Protein 1ST8 (pdb70)

Nearest PDB structures (foldseek):
  1st8-assembly1_A  TM=1.002E+00  e=0.000E+00  Cichorium intybus
  2aez-assembly1_A  TM=1.001E+00  e=9.655E-102  Cichorium intybus
  2xqr-assembly6_K  TM=9.782E-01  e=5.382E-74  Arabidopsis thaliana
  2qqv-assembly1_A  TM=9.757E-01  e=1.327E-71  Arabidopsis thaliana
  2oxb-assembly1_A  TM=9.749E-01  e=2.340E-69  Arabidopsis thaliana

Structure (mmCIF, N/CA/C/O backbone):
data_1ST8
#
_entry.id   1ST8
#
_cell.length_a   139.830
_cell.length_b   139.830
_cell.length_c   181.940
_cell.angle_alpha   90.00
_cell.angle_beta   90.00
_cell.angle_gamma   90.00
#
_symmetry.space_group_name_H-M   'P 41 21 2'
#
loop_
_entity.id
_entity.type
_entity.pdbx_description
1 polymer 'fructan 1-exohydrolase IIa'
2 branched alpha-D-mannopyranose-(1-4)-2-acetamido-2-deoxy-beta-D-glucopyranose-(1-4)-2-acetamido-2-deoxy-beta-D-glucopyranose
3 branched 2-acetamido-2-deoxy-beta-D-glucopyranose-(1-4)-2-acetamido-2-deoxy-beta-D-glucopyranose
4 non-polymer GLYCEROL
5 water water
#
loop_
_atom_site.group_PDB
_atom_site.id
_atom_site.type_symbol
_atom_site.label_atom_id
_atom_site.label_alt_id
_atom_site.label_comp_id
_atom_site.label_asym_id
_atom_site.label_entity_id
_atom_site.label_seq_id
_atom_site.pdbx_PDB_ins_code
_atom_site.Cartn_x
_atom_site.Cartn_y
_atom_site.Cartn_z
_atom_site.occupancy
_atom_site.B_iso_or_equiv
_atom_site.auth_seq_id
_atom_site.auth_comp_id
_atom_site.auth_asym_id
_atom_site.auth_atom_id
_atom_site.pdbx_PDB_model_num
ATOM 1 N N . GLN A 1 2 ? 42.668 66.029 -12.897 1.00 60.55 2 GLN A N 1
ATOM 2 C CA . GLN A 1 2 ? 41.298 66.568 -12.662 1.00 60.40 2 GLN A CA 1
ATOM 3 C C . GLN A 1 2 ? 40.208 65.689 -13.264 1.00 58.41 2 GLN A C 1
ATOM 4 O O . GLN A 1 2 ? 40.092 65.560 -14.483 1.00 58.55 2 GLN A O 1
ATOM 10 N N . ILE A 1 3 ? 39.407 65.090 -12.388 1.00 55.52 3 ILE A N 1
ATOM 11 C CA . ILE A 1 3 ? 38.315 64.215 -12.790 1.00 52.06 3 ILE A CA 1
ATOM 12 C C . ILE A 1 3 ? 37.062 65.045 -13.057 1.00 50.13 3 ILE A C 1
ATOM 13 O O . ILE A 1 3 ? 36.710 65.918 -12.266 1.00 50.35 3 ILE A O 1
ATOM 18 N N . GLU A 1 4 ? 36.400 64.779 -14.178 1.00 48.60 4 GLU A N 1
ATOM 19 C CA . GLU A 1 4 ? 35.188 65.514 -14.540 1.00 48.65 4 GLU A CA 1
ATOM 20 C C . GLU A 1 4 ? 33.954 64.999 -13.804 1.00 44.72 4 GLU A C 1
ATOM 21 O O . GLU A 1 4 ? 33.755 63.787 -13.693 1.00 43.84 4 GLU A O 1
ATOM 27 N N . GLN A 1 5 ? 33.133 65.926 -13.310 1.00 39.35 5 GLN A N 1
ATOM 28 C CA . GLN A 1 5 ? 31.899 65.585 -12.603 1.00 35.19 5 GLN A CA 1
ATOM 29 C C . GLN A 1 5 ? 32.084 64.432 -11.625 1.00 33.81 5 GLN A C 1
ATOM 30 O O . GLN A 1 5 ? 31.403 63.409 -11.720 1.00 33.89 5 GLN A O 1
ATOM 36 N N . PRO A 1 6 ? 32.999 64.590 -10.661 1.00 31.51 6 PRO A N 1
ATOM 37 C CA . PRO A 1 6 ? 33.253 63.536 -9.679 1.00 30.34 6 PRO A CA 1
ATOM 38 C C . PRO A 1 6 ? 32.064 63.200 -8.779 1.00 30.43 6 PRO A C 1
ATOM 39 O O . PRO A 1 6 ? 32.053 62.149 -8.138 1.00 31.06 6 PRO A O 1
ATOM 43 N N . TYR A 1 7 ? 31.064 64.076 -8.731 1.00 29.64 7 TYR A N 1
ATOM 44 C CA . TYR A 1 7 ? 29.904 63.828 -7.880 1.00 29.08 7 TYR A CA 1
ATOM 45 C C . TYR A 1 7 ? 28.738 63.139 -8.580 1.00 29.55 7 TYR A C 1
ATOM 46 O O . TYR A 1 7 ? 27.784 62.717 -7.922 1.00 30.16 7 TYR A O 1
ATOM 55 N N . ARG A 1 8 ? 28.798 63.019 -9.902 1.00 27.98 8 ARG A N 1
ATOM 56 C CA . ARG A 1 8 ? 27.723 62.332 -10.602 1.00 28.60 8 ARG A CA 1
ATOM 57 C C . ARG A 1 8 ? 27.837 60.862 -10.225 1.00 28.36 8 ARG A C 1
ATOM 58 O O . ARG A 1 8 ? 28.942 60.350 -10.021 1.00 29.30 8 ARG A O 1
ATOM 66 N N . THR A 1 9 ? 26.695 60.192 -10.110 1.00 27.35 9 THR A N 1
ATOM 67 C CA . THR A 1 9 ? 26.674 58.788 -9.727 1.00 25.56 9 THR A CA 1
ATOM 68 C C . THR A 1 9 ? 26.849 57.875 -10.933 1.00 25.92 9 THR A C 1
ATOM 69 O O . THR A 1 9 ? 26.623 58.283 -12.075 1.00 26.18 9 THR A O 1
ATOM 73 N N . GLY A 1 10 ? 27.237 56.631 -10.669 1.00 25.04 10 GLY A N 1
ATOM 74 C CA . GLY A 1 10 ? 27.435 55.678 -11.742 1.00 23.19 10 GLY A CA 1
ATOM 75 C C . GLY A 1 10 ? 26.250 54.760 -11.965 1.00 23.79 10 GLY A C 1
ATOM 76 O O . GLY A 1 10 ? 26.065 54.258 -13.073 1.00 24.62 10 GLY A O 1
ATOM 77 N N . TYR A 1 11 ? 25.448 54.519 -10.929 1.00 23.56 11 TYR A N 1
ATOM 78 C CA . TYR A 1 11 ? 24.291 53.643 -11.087 1.00 22.73 11 TYR A CA 1
ATOM 79 C C . TYR A 1 11 ? 22.994 54.109 -10.414 1.00 22.23 11 TYR A C 1
ATOM 80 O O . TYR A 1 11 ? 22.063 53.321 -10.232 1.00 23.39 11 TYR A O 1
ATOM 89 N N . HIS A 1 12 ? 22.932 55.381 -10.040 1.00 20.88 12 HIS A N 1
ATOM 90 C CA . HIS A 1 12 ? 21.710 55.926 -9.454 1.00 21.64 12 HIS A CA 1
ATOM 91 C C . HIS A 1 12 ? 21.013 56.722 -10.544 1.00 22.42 12 HIS A C 1
ATOM 92 O O . HIS A 1 12 ? 21.672 57.283 -11.419 1.00 22.02 12 HIS A O 1
ATOM 99 N N . PHE A 1 13 ? 19.688 56.777 -10.508 1.00 22.60 13 PHE A N 1
ATOM 100 C CA . PHE A 1 13 ? 18.993 57.528 -11.535 1.00 22.19 13 PHE A CA 1
ATOM 101 C C . PHE A 1 13 ? 19.116 59.021 -11.332 1.00 23.39 13 PHE A C 1
ATOM 102 O O . PHE A 1 13 ? 18.991 59.522 -10.217 1.00 24.52 13 PHE A O 1
ATOM 110 N N . GLN A 1 14 ? 19.348 59.726 -12.430 1.00 23.95 14 GLN A N 1
ATOM 111 C CA . GLN A 1 14 ? 19.432 61.177 -12.420 1.00 24.10 14 GLN A CA 1
ATOM 112 C C . GLN A 1 14 ? 19.413 61.607 -13.883 1.00 24.73 14 GLN A C 1
ATOM 113 O O . GLN A 1 14 ? 19.901 60.886 -14.757 1.00 25.49 14 GLN A O 1
ATOM 119 N N . PRO A 1 15 ? 18.821 62.772 -14.178 1.00 24.84 15 PRO A N 1
ATOM 120 C CA . PRO A 1 15 ? 18.768 63.242 -15.568 1.00 25.49 15 PRO A CA 1
ATOM 121 C C . PRO A 1 15 ? 20.142 63.668 -16.074 1.00 26.90 15 PRO A C 1
ATOM 122 O O . PRO A 1 15 ? 21.080 63.822 -15.290 1.00 26.54 15 PRO A O 1
ATOM 126 N N . PRO A 1 16 ? 20.280 63.858 -17.396 1.00 27.93 16 PRO A N 1
ATOM 127 C CA . PRO A 1 16 ? 21.566 64.274 -17.958 1.00 27.42 16 PRO A CA 1
ATOM 128 C C . PRO A 1 16 ? 22.090 65.509 -17.232 1.00 27.64 16 PRO A C 1
ATOM 129 O O . PRO A 1 16 ? 23.290 65.640 -16.991 1.00 29.53 16 PRO A O 1
ATOM 133 N N . SER A 1 17 ? 21.184 66.411 -16.875 1.00 27.15 17 SER A N 1
ATOM 134 C CA . SER A 1 17 ? 21.572 67.610 -16.147 1.00 28.38 17 SER A CA 1
ATOM 135 C C . SER A 1 17 ? 20.358 68.314 -15.570 1.00 27.70 17 SER A C 1
ATOM 136 O O . SER A 1 17 ? 19.230 67.835 -15.687 1.00 27.13 17 SER A O 1
ATOM 139 N N . ASN A 1 18 ? 20.611 69.458 -14.947 1.00 27.06 18 ASN A N 1
ATOM 140 C CA . ASN A 1 18 ? 19.579 70.281 -14.336 1.00 27.36 18 ASN A CA 1
ATOM 141 C C . ASN A 1 18 ? 19.008 69.730 -13.047 1.00 27.22 18 ASN A C 1
ATOM 142 O O . ASN A 1 18 ? 19.517 68.760 -12.486 1.00 27.36 18 ASN A O 1
ATOM 147 N N . TRP A 1 19 ? 17.934 70.364 -12.593 1.00 25.23 19 TRP A N 1
ATOM 148 C CA . TRP A 1 19 ? 17.288 70.005 -11.345 1.00 25.64 19 TRP A CA 1
ATOM 149 C C . TRP A 1 19 ? 16.197 68.948 -11.418 1.00 26.34 19 TRP A C 1
ATOM 150 O O . TRP A 1 19 ? 15.369 68.941 -12.329 1.00 27.27 19 TRP A O 1
ATOM 161 N N . MET A 1 20 ? 16.202 68.066 -10.425 1.00 25.05 20 MET A N 1
ATOM 162 C CA . MET A 1 20 ? 15.206 67.014 -10.313 1.00 24.75 20 MET A CA 1
ATOM 163 C C . MET A 1 20 ? 14.826 66.822 -8.857 1.00 23.92 20 MET A C 1
ATOM 164 O O . MET A 1 20 ? 15.699 66.791 -7.995 1.00 25.43 20 MET A O 1
ATOM 169 N N . ASN A 1 21 ? 13.533 66.742 -8.562 1.00 24.15 21 ASN A N 1
ATOM 170 C CA . ASN A 1 21 ? 13.150 66.431 -7.195 1.00 24.49 21 ASN A CA 1
ATOM 171 C C . ASN A 1 21 ? 12.208 65.218 -7.170 1.00 25.60 21 ASN A C 1
ATOM 172 O O . ASN A 1 21 ? 12.584 64.155 -7.673 1.00 26.29 21 ASN A O 1
ATOM 177 N N . ASP A 1 22 ? 11.008 65.354 -6.619 1.00 25.15 22 ASP A N 1
ATOM 178 C CA . ASP A 1 22 ? 10.058 64.236 -6.494 1.00 24.52 22 ASP A CA 1
ATOM 179 C C . ASP A 1 22 ? 9.914 63.182 -7.590 1.00 24.96 22 ASP A C 1
ATOM 180 O O . ASP A 1 22 ? 9.817 63.504 -8.775 1.00 26.02 22 ASP A O 1
ATOM 185 N N . PRO A 1 23 ? 9.888 61.896 -7.203 1.00 24.60 23 PRO A N 1
ATOM 186 C CA . PRO A 1 23 ? 9.711 60.847 -8.211 1.00 23.21 23 PRO A CA 1
ATOM 187 C C . PRO A 1 23 ? 8.202 60.916 -8.519 1.00 23.38 23 PRO A C 1
ATOM 188 O O . PRO A 1 23 ? 7.404 61.159 -7.609 1.00 21.61 23 PRO A O 1
ATOM 192 N N . ASN A 1 24 ? 7.806 60.726 -9.774 1.00 22.69 24 ASN A N 1
ATOM 193 C CA . ASN A 1 24 ? 6.386 60.799 -10.126 1.00 23.29 24 ASN A CA 1
ATOM 194 C C . ASN A 1 24 ? 5.895 59.603 -10.933 1.00 25.24 24 ASN A C 1
ATOM 195 O O . ASN A 1 24 ? 6.636 59.024 -11.734 1.00 24.63 24 ASN A O 1
ATOM 200 N N . GLY A 1 25 ? 4.626 59.262 -10.720 1.00 24.92 25 GLY A N 1
ATOM 201 C CA . GLY A 1 25 ? 3.979 58.174 -11.431 1.00 25.19 25 GLY A CA 1
ATOM 202 C C . GLY A 1 25 ? 4.748 56.901 -11.745 1.00 25.94 25 GLY A C 1
ATOM 203 O O . GLY A 1 25 ? 4.622 56.385 -12.851 1.00 26.57 25 GLY A O 1
ATOM 204 N N . PRO A 1 26 ? 5.543 56.361 -10.810 1.00 24.85 26 PRO A N 1
ATOM 205 C CA . PRO A 1 26 ? 6.278 55.126 -11.112 1.00 24.35 26 PRO A CA 1
ATOM 206 C C . PRO A 1 26 ? 5.266 54.017 -11.419 1.00 24.68 26 PRO A C 1
ATOM 207 O O . PRO A 1 26 ? 4.191 53.976 -10.816 1.00 24.46 26 PRO A O 1
ATOM 211 N N . MET A 1 27 ? 5.607 53.117 -12.337 1.00 24.29 27 MET A N 1
ATOM 212 C CA . MET A 1 27 ? 4.717 52.008 -12.669 1.00 24.67 27 MET A CA 1
ATOM 213 C C . MET A 1 27 ? 5.394 51.032 -13.617 1.00 25.37 27 MET A C 1
ATOM 214 O O . MET A 1 27 ? 6.452 51.317 -14.179 1.00 24.97 27 MET A O 1
ATOM 219 N N . LEU A 1 28 ? 4.769 49.872 -13.772 1.00 26.74 28 LEU A N 1
ATOM 220 C CA . LEU A 1 28 ? 5.233 48.840 -14.687 1.00 27.30 28 LEU A CA 1
ATOM 221 C C . LEU A 1 28 ? 4.070 48.694 -15.656 1.00 28.26 28 LEU A C 1
ATOM 222 O O . LEU A 1 28 ? 2.935 48.463 -15.231 1.00 29.34 28 LEU A O 1
ATOM 227 N N . TYR A 1 29 ? 4.335 48.849 -16.946 1.00 27.75 29 TYR A N 1
ATOM 228 C CA . TYR A 1 29 ? 3.274 48.723 -17.935 1.00 27.55 29 TYR A CA 1
ATOM 229 C C . TYR A 1 29 ? 3.765 47.987 -19.166 1.00 28.39 29 TYR A C 1
ATOM 230 O O . TYR A 1 29 ? 4.761 48.379 -19.776 1.00 28.34 29 TYR A O 1
ATOM 239 N N . GLN A 1 30 ? 3.068 46.912 -19.523 1.00 29.62 30 GLN A N 1
ATOM 240 C CA . GLN A 1 30 ? 3.434 46.134 -20.697 1.00 29.40 30 GLN A CA 1
ATOM 241 C C . GLN A 1 30 ? 4.919 45.786 -20.704 1.00 28.49 30 GLN A C 1
ATOM 242 O O . GLN A 1 30 ? 5.601 45.969 -21.715 1.00 27.36 30 GLN A O 1
ATOM 248 N N . GLY A 1 31 ? 5.420 45.311 -19.567 1.00 28.07 31 GLY A N 1
ATOM 249 C CA . GLY A 1 31 ? 6.815 44.917 -19.472 1.00 25.39 31 GLY A CA 1
ATOM 250 C C . GLY A 1 31 ? 7.847 46.025 -19.399 1.00 26.07 31 GLY A C 1
ATOM 251 O O . GLY A 1 31 ? 9.044 45.748 -19.383 1.00 27.51 31 GLY A O 1
ATOM 252 N N . VAL A 1 32 ? 7.405 47.277 -19.357 1.00 24.80 32 VAL A N 1
ATOM 253 C CA . VAL A 1 32 ? 8.344 48.392 -19.278 1.00 23.50 32 VAL A CA 1
ATOM 254 C C . VAL A 1 32 ? 8.161 49.166 -17.974 1.00 24.17 32 VAL A C 1
ATOM 255 O O . VAL A 1 32 ? 7.037 49.498 -17.594 1.00 24.30 32 VAL A O 1
ATOM 259 N N . TYR A 1 33 ? 9.262 49.437 -17.281 1.00 22.63 33 TYR A N 1
ATOM 260 C CA . TYR A 1 33 ? 9.195 50.206 -16.042 1.00 22.70 33 TYR A CA 1
ATOM 261 C C . TYR A 1 33 ? 9.243 51.677 -16.425 1.00 22.72 33 TYR A C 1
ATOM 262 O O . TYR A 1 33 ? 10.143 52.107 -17.153 1.00 23.51 33 TYR A O 1
ATOM 271 N N . HIS A 1 34 ? 8.271 52.445 -15.949 1.00 20.83 34 HIS A N 1
ATOM 272 C CA . HIS A 1 34 ? 8.228 53.868 -16.243 1.00 21.00 34 HIS A CA 1
ATOM 273 C C . HIS A 1 34 ? 8.606 54.677 -15.020 1.00 21.40 34 HIS A C 1
ATOM 274 O O . HIS A 1 34 ? 8.184 54.367 -13.906 1.00 20.46 34 HIS A O 1
ATOM 281 N N . PHE A 1 35 ? 9.417 55.707 -15.230 1.00 21.70 35 PHE A N 1
ATOM 282 C CA . PHE A 1 35 ? 9.799 56.586 -14.141 1.00 21.94 35 PHE A CA 1
ATOM 283 C C . PHE A 1 35 ? 9.664 58.029 -14.599 1.00 22.69 35 PHE A C 1
ATOM 284 O O . PHE A 1 35 ? 10.156 58.394 -15.667 1.00 23.85 35 PHE A O 1
ATOM 292 N N . PHE A 1 36 ? 8.975 58.836 -13.797 1.00 22.19 36 PHE A N 1
ATOM 293 C CA . PHE A 1 36 ? 8.783 60.248 -14.092 1.00 21.94 36 PHE A CA 1
ATOM 294 C C . PHE A 1 36 ? 9.321 60.981 -12.872 1.00 23.36 36 PHE A C 1
ATOM 295 O O . PHE A 1 36 ? 9.508 60.373 -11.816 1.00 22.53 36 PHE A O 1
ATOM 303 N N . TYR A 1 37 ? 9.556 62.283 -13.005 1.00 22.82 37 TYR A N 1
ATOM 304 C CA . TYR A 1 37 ? 10.092 63.057 -11.896 1.00 23.03 37 TYR A CA 1
ATOM 305 C C . TYR A 1 37 ? 9.969 64.566 -12.100 1.00 24.85 37 TYR A C 1
ATOM 306 O O . TYR A 1 37 ? 9.998 65.055 -13.232 1.00 24.13 37 TYR A O 1
ATOM 315 N N . GLN A 1 38 ? 9.838 65.296 -10.994 1.00 24.84 38 GLN A N 1
ATOM 316 C CA . GLN A 1 38 ? 9.752 66.751 -11.045 1.00 25.44 38 GLN A CA 1
ATOM 317 C C . GLN A 1 38 ? 11.067 67.221 -11.655 1.00 25.95 38 GLN A C 1
ATOM 318 O O . GLN A 1 38 ? 12.149 66.896 -11.157 1.00 27.49 38 GLN A O 1
ATOM 324 N N . TYR A 1 39 ? 10.974 67.988 -12.730 1.00 24.44 39 TYR A N 1
ATOM 325 C CA . TYR A 1 39 ? 12.167 68.447 -13.417 1.00 25.79 39 TYR A CA 1
ATOM 326 C C . TYR A 1 39 ? 12.081 69.908 -13.853 1.00 27.31 39 TYR A C 1
ATOM 327 O O . TYR A 1 39 ? 11.016 70.392 -14.242 1.00 28.12 39 TYR A O 1
ATOM 336 N N . ASN A 1 40 ? 13.206 70.611 -13.756 1.00 27.44 40 ASN A N 1
ATOM 337 C CA . ASN A 1 40 ? 13.288 72.002 -14.188 1.00 28.80 40 ASN A CA 1
ATOM 338 C C . ASN A 1 40 ? 14.137 71.973 -15.461 1.00 30.13 40 ASN A C 1
ATOM 339 O O . ASN A 1 40 ? 15.341 71.726 -15.413 1.00 29.16 40 ASN A O 1
ATOM 344 N N . PRO A 1 41 ? 13.516 72.230 -16.619 1.00 31.14 41 PRO A N 1
ATOM 345 C CA . PRO A 1 41 ? 14.244 72.216 -17.890 1.00 32.38 41 PRO A CA 1
ATOM 346 C C . PRO A 1 41 ? 15.179 73.399 -18.077 1.00 33.37 41 PRO A C 1
ATOM 347 O O . PRO A 1 41 ? 15.996 73.404 -18.995 1.00 34.94 41 PRO A O 1
ATOM 351 N N . TYR A 1 42 ? 15.073 74.389 -17.199 1.00 33.43 42 TYR A N 1
ATOM 352 C CA . TYR A 1 42 ? 15.866 75.598 -17.355 1.00 35.29 42 TYR A CA 1
ATOM 353 C C . TYR A 1 42 ? 16.988 75.893 -16.374 1.00 36.06 42 TYR A C 1
ATOM 354 O O . TYR A 1 42 ? 17.764 76.818 -16.605 1.00 36.56 42 TYR A O 1
ATOM 363 N N . ALA A 1 43 ? 17.086 75.135 -15.288 1.00 35.39 43 ALA A N 1
ATOM 364 C CA . ALA A 1 43 ? 18.141 75.399 -14.319 1.00 34.06 43 ALA A CA 1
ATOM 365 C C . ALA A 1 43 ? 18.408 74.231 -13.385 1.00 33.65 43 ALA A C 1
ATOM 366 O O . ALA A 1 43 ? 17.666 73.249 -13.366 1.00 33.79 43 ALA A O 1
ATOM 368 N N . ALA A 1 44 ? 19.479 74.364 -12.609 1.00 32.26 44 ALA A N 1
ATOM 369 C CA . ALA A 1 44 ? 19.885 73.356 -11.642 1.00 31.89 44 ALA A CA 1
ATOM 370 C C . ALA A 1 44 ? 19.359 73.737 -10.259 1.00 31.27 44 ALA A C 1
ATOM 371 O O . ALA A 1 44 ? 19.969 73.413 -9.240 1.00 31.54 44 ALA A O 1
ATOM 373 N N . THR A 1 45 ? 18.232 74.443 -10.237 1.00 29.56 45 THR A N 1
ATOM 374 C CA . THR A 1 45 ? 17.591 74.861 -8.992 1.00 30.19 45 THR A CA 1
ATOM 375 C C . THR A 1 45 ? 16.090 74.718 -9.205 1.00 29.85 45 THR A C 1
ATOM 376 O O . THR A 1 45 ? 15.645 7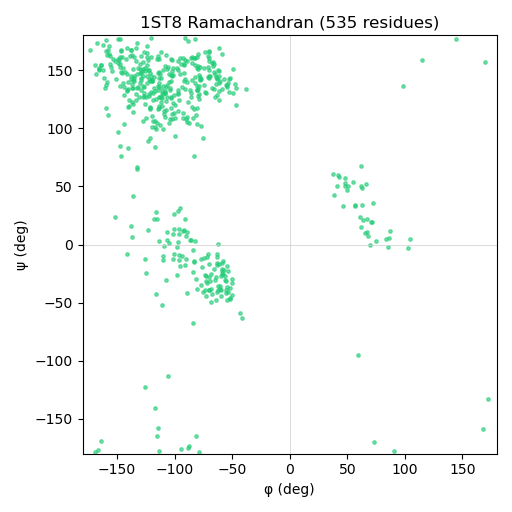4.494 -10.326 1.00 29.04 45 THR A O 1
ATOM 380 N N . PHE A 1 46 ? 15.302 74.836 -8.144 1.00 29.98 46 PHE A N 1
ATOM 381 C CA . PHE A 1 46 ? 13.859 74.749 -8.315 1.00 31.82 46 PHE A CA 1
ATOM 382 C C . PHE A 1 46 ? 13.480 75.989 -9.128 1.00 33.83 46 PHE A C 1
ATOM 383 O O . PHE A 1 46 ? 14.192 76.996 -9.082 1.00 34.41 46 PHE A O 1
ATOM 391 N N . GLY A 1 47 ? 12.377 75.925 -9.871 1.00 34.95 47 GLY A N 1
ATOM 392 C CA . GLY A 1 47 ? 11.978 77.067 -10.678 1.00 34.08 47 GLY A CA 1
ATOM 393 C C . GLY A 1 47 ? 10.482 77.236 -10.830 1.00 34.74 47 GLY A C 1
ATOM 394 O O . GLY A 1 47 ? 9.704 76.409 -10.350 1.00 34.04 47 GLY A O 1
ATOM 395 N N . ASP A 1 48 ? 10.079 78.312 -11.504 1.00 35.79 48 ASP A N 1
ATOM 396 C CA . ASP A 1 48 ? 8.665 78.600 -11.717 1.00 37.14 48 ASP A CA 1
ATOM 397 C C . ASP A 1 48 ? 8.013 77.593 -12.655 1.00 35.68 48 ASP A C 1
ATOM 398 O O . ASP A 1 48 ? 6.802 77.386 -12.603 1.00 34.67 48 ASP A O 1
ATOM 403 N N . VAL A 1 49 ? 8.814 76.979 -13.521 1.00 34.06 49 VAL A N 1
ATOM 404 C CA . VAL A 1 49 ? 8.286 75.985 -14.445 1.00 33.87 49 VAL A CA 1
ATOM 405 C C . VAL A 1 49 ? 8.865 74.600 -14.168 1.00 33.08 49 VAL A C 1
ATOM 406 O O . VAL A 1 49 ? 10.024 74.321 -14.478 1.00 32.53 49 VAL A O 1
ATOM 410 N N . ILE A 1 50 ? 8.046 73.744 -13.564 1.00 32.04 50 ILE A N 1
ATOM 411 C CA . ILE A 1 50 ? 8.439 72.376 -13.258 1.00 29.96 50 ILE A CA 1
ATOM 412 C C . ILE A 1 50 ? 7.581 71.439 -14.104 1.00 30.15 50 ILE A C 1
ATOM 413 O O . ILE A 1 50 ? 6.361 71.622 -14.213 1.00 29.12 50 ILE A O 1
ATOM 418 N N . ILE A 1 51 ? 8.219 70.439 -14.703 1.00 28.34 51 ILE A N 1
ATOM 419 C CA . ILE A 1 51 ? 7.509 69.481 -15.534 1.00 26.02 51 ILE A CA 1
ATOM 420 C C . ILE A 1 51 ? 7.915 68.053 -15.176 1.00 26.92 51 ILE A C 1
ATOM 421 O O . ILE A 1 51 ? 8.825 67.837 -14.375 1.00 27.34 51 ILE A O 1
ATOM 426 N N . TRP A 1 52 ? 7.226 67.085 -15.769 1.00 24.86 52 TRP A N 1
ATOM 427 C CA . TRP A 1 52 ? 7.511 65.684 -15.529 1.00 22.46 52 TRP A CA 1
ATOM 428 C C . TRP A 1 52 ? 8.546 65.135 -16.496 1.00 23.23 52 TRP A C 1
ATOM 429 O O . TRP A 1 52 ? 8.273 64.993 -17.686 1.00 23.88 52 TRP A O 1
ATOM 440 N N . GLY A 1 53 ? 9.738 64.840 -15.990 1.00 23.01 53 GLY A N 1
ATOM 441 C CA . GLY A 1 53 ? 10.755 64.239 -16.832 1.00 21.35 53 GLY A CA 1
ATOM 442 C C . GLY A 1 53 ? 10.261 62.810 -17.006 1.00 22.30 53 GLY A C 1
ATOM 443 O O . GLY A 1 53 ? 9.386 62.372 -16.252 1.00 20.84 53 GLY A O 1
ATOM 444 N N . HIS A 1 54 ? 10.814 62.070 -17.961 1.00 22.22 54 HIS A N 1
ATOM 445 C CA . HIS A 1 54 ? 10.350 60.711 -18.212 1.00 20.71 54 HIS A CA 1
ATOM 446 C C . HIS A 1 54 ? 11.483 59.811 -18.683 1.00 21.41 54 HIS A C 1
ATOM 447 O O . HIS A 1 54 ? 12.300 60.215 -19.507 1.00 21.59 54 HIS A O 1
ATOM 454 N N . ALA A 1 55 ? 11.540 58.596 -18.140 1.00 20.86 55 ALA A N 1
ATOM 455 C CA . ALA A 1 55 ? 12.552 57.622 -18.531 1.00 20.50 55 ALA A CA 1
ATOM 456 C C . ALA A 1 55 ? 11.935 56.232 -18.432 1.00 22.00 55 ALA A C 1
ATOM 457 O O . ALA A 1 55 ? 11.005 56.012 -17.654 1.00 20.91 55 ALA A O 1
ATOM 459 N N . VAL A 1 56 ? 12.439 55.297 -19.231 1.00 20.90 56 VAL A N 1
ATOM 460 C CA . VAL A 1 56 ? 11.920 53.943 -19.201 1.00 21.91 56 VAL A CA 1
ATOM 461 C C . VAL A 1 56 ? 13.044 52.944 -19.005 1.00 23.72 56 VAL A C 1
ATOM 462 O O . VAL A 1 56 ? 14.208 53.228 -19.314 1.00 24.36 56 VAL A O 1
ATOM 466 N N . SER A 1 57 ? 12.685 51.772 -18.497 1.00 22.59 57 SER A N 1
ATOM 467 C CA . SER A 1 57 ? 13.655 50.720 -18.245 1.00 23.37 57 SER A CA 1
ATOM 468 C C . SER A 1 57 ? 13.009 49.335 -18.225 1.00 24.17 57 SER A C 1
ATOM 469 O O . SER A 1 57 ? 11.817 49.198 -17.953 1.00 24.53 57 SER A O 1
ATOM 472 N N . TYR A 1 58 ? 13.803 48.310 -18.513 1.00 24.73 58 TYR A N 1
ATOM 473 C CA . TYR A 1 58 ? 13.311 46.941 -18.494 1.00 26.25 58 TYR A CA 1
ATOM 474 C C . TYR A 1 58 ? 13.755 46.258 -17.205 1.00 26.26 58 TYR A C 1
ATOM 475 O O . TYR A 1 58 ? 13.258 45.188 -16.866 1.00 28.32 58 TYR A O 1
ATOM 484 N N . ASP A 1 59 ? 14.676 46.884 -16.477 1.00 25.71 59 ASP A N 1
ATOM 485 C CA . ASP A 1 59 ? 15.203 46.280 -15.257 1.00 26.18 59 ASP A CA 1
ATOM 486 C C . ASP A 1 59 ? 15.373 47.202 -14.043 1.00 25.73 59 ASP A C 1
ATOM 487 O O . ASP A 1 59 ? 15.932 46.778 -13.028 1.00 26.16 59 ASP A O 1
ATOM 492 N N . LEU A 1 60 ? 14.905 48.445 -14.140 1.00 24.67 60 LEU A N 1
ATOM 493 C CA . LEU A 1 60 ? 15.025 49.426 -13.048 1.00 24.48 60 LEU A CA 1
ATOM 494 C C . LEU A 1 60 ? 16.467 49.895 -12.803 1.00 24.83 60 LEU A C 1
ATOM 495 O O . LEU A 1 60 ? 16.721 50.725 -11.925 1.00 25.67 60 LEU A O 1
ATOM 500 N N . VAL A 1 61 ? 17.406 49.373 -13.585 1.00 24.06 61 VAL A N 1
ATOM 501 C CA . VAL A 1 61 ? 18.808 49.748 -13.438 1.00 23.51 61 VAL A CA 1
ATOM 502 C C . VAL A 1 61 ? 19.298 50.577 -14.626 1.00 24.54 61 VAL A C 1
ATOM 503 O O . VAL A 1 61 ? 19.868 51.653 -14.453 1.00 25.13 61 VAL A O 1
ATOM 507 N N . ASN A 1 62 ? 19.079 50.067 -15.832 1.00 24.37 62 ASN A N 1
ATOM 508 C CA . ASN A 1 62 ? 19.507 50.758 -17.044 1.00 25.14 62 ASN A CA 1
ATOM 509 C C . ASN A 1 62 ? 18.334 51.533 -17.608 1.00 25.16 62 ASN A C 1
ATOM 510 O O . ASN A 1 62 ? 17.243 50.986 -17.774 1.00 26.22 62 ASN A O 1
ATOM 515 N N . TRP A 1 63 ? 18.561 52.807 -17.905 1.00 24.25 63 TRP A N 1
ATOM 516 C CA . TRP A 1 63 ? 17.488 53.659 -18.384 1.00 23.99 63 TRP A CA 1
ATOM 517 C C . TRP A 1 63 ? 17.665 54.347 -19.721 1.00 25.61 63 TRP A C 1
ATOM 518 O O . TRP A 1 63 ? 18.782 54.546 -20.208 1.00 26.00 63 TRP A O 1
ATOM 529 N N . ILE A 1 64 ? 16.524 54.723 -20.292 1.00 25.50 64 ILE A N 1
ATOM 530 C CA . ILE A 1 64 ? 16.473 55.449 -21.545 1.00 23.86 64 ILE A CA 1
ATOM 531 C C . ILE A 1 64 ? 15.740 56.750 -21.226 1.00 24.35 64 ILE A C 1
ATOM 532 O O . ILE A 1 64 ? 14.579 56.725 -20.808 1.00 24.95 64 ILE A O 1
ATOM 537 N N . HIS A 1 65 ? 16.423 57.879 -21.391 1.00 24.02 65 HIS A N 1
ATOM 538 C CA . HIS A 1 65 ? 15.817 59.183 -21.128 1.00 24.91 65 HIS A CA 1
ATOM 539 C C . HIS A 1 65 ? 14.940 59.578 -22.313 1.00 26.17 65 HIS A C 1
ATOM 540 O O . HIS A 1 65 ? 15.384 59.534 -23.458 1.00 26.81 65 HIS A O 1
ATOM 547 N N . LEU A 1 66 ? 13.698 59.958 -22.036 1.00 25.12 66 LEU A N 1
ATOM 548 C CA . LEU A 1 66 ? 12.766 60.357 -23.086 1.00 25.47 66 LEU A CA 1
ATOM 549 C C . LEU A 1 66 ? 12.459 61.840 -22.934 1.00 26.95 66 LEU A C 1
ATOM 550 O O . LEU A 1 66 ? 13.019 62.504 -22.066 1.00 27.53 66 LEU A O 1
ATOM 555 N N . ASP A 1 67 ? 11.584 62.364 -23.785 1.00 27.91 67 ASP A N 1
ATOM 556 C CA . ASP A 1 67 ? 11.193 63.762 -23.675 1.00 29.63 67 ASP A CA 1
ATOM 557 C C . ASP A 1 67 ? 10.193 63.844 -22.534 1.00 29.02 67 ASP A C 1
ATOM 558 O O . ASP A 1 67 ? 9.516 62.863 -22.229 1.00 27.75 67 ASP A O 1
ATOM 563 N N . PRO A 1 68 ? 10.099 65.006 -21.870 1.00 29.49 68 PRO A N 1
ATOM 564 C CA . PRO A 1 68 ? 9.135 65.096 -20.770 1.00 29.02 68 PRO A CA 1
ATOM 565 C C . PRO A 1 68 ? 7.736 64.664 -21.200 1.00 29.00 68 PRO A C 1
ATOM 566 O O . PRO A 1 68 ? 7.312 64.919 -22.326 1.00 28.81 68 PRO A O 1
ATOM 570 N N . ALA A 1 69 ? 7.038 63.991 -20.292 1.00 28.13 69 ALA A N 1
ATOM 571 C CA . ALA A 1 69 ? 5.711 63.463 -20.558 1.00 28.09 69 ALA A CA 1
ATOM 572 C C . ALA A 1 69 ? 4.574 64.424 -20.248 1.00 28.71 69 ALA A C 1
ATOM 573 O O . ALA A 1 69 ? 3.609 64.524 -21.005 1.00 27.17 69 ALA A O 1
ATOM 575 N N . ILE A 1 70 ? 4.690 65.125 -19.129 1.00 29.60 70 ILE A N 1
ATOM 576 C CA . ILE A 1 70 ? 3.653 66.050 -18.712 1.00 29.94 70 ILE A CA 1
ATOM 577 C C . ILE A 1 70 ? 4.210 67.444 -18.454 1.00 30.63 70 ILE A C 1
ATOM 578 O O . ILE A 1 70 ? 5.095 67.627 -17.621 1.00 30.98 70 ILE A O 1
ATOM 583 N N . TYR A 1 71 ? 3.690 68.418 -19.194 1.00 30.36 71 TYR A N 1
ATOM 584 C CA . TYR A 1 71 ? 4.111 69.813 -19.081 1.00 32.21 71 TYR A CA 1
ATOM 585 C C . TYR A 1 71 ? 2.885 70.698 -19.315 1.00 33.28 71 TYR A C 1
ATOM 586 O O . TYR A 1 71 ? 1.960 70.301 -20.023 1.00 32.99 71 TYR A O 1
ATOM 595 N N . PRO A 1 72 ? 2.862 71.906 -18.722 1.00 33.64 72 PRO A N 1
ATOM 596 C CA . PRO A 1 72 ? 1.730 72.828 -18.874 1.00 34.12 72 PRO A CA 1
ATOM 597 C C . PRO A 1 72 ? 1.206 73.026 -20.296 1.00 33.64 72 PRO A C 1
ATOM 598 O O . PRO A 1 72 ? 1.945 73.449 -21.189 1.00 33.44 72 PRO A O 1
ATOM 602 N N . THR A 1 73 ? -0.071 72.700 -20.496 1.00 31.96 73 THR A N 1
ATOM 603 C CA . THR A 1 73 ? -0.720 72.849 -21.797 1.00 32.45 73 THR A CA 1
ATOM 604 C C . THR A 1 73 ? -2.156 73.340 -21.637 1.00 33.29 73 THR A C 1
ATOM 605 O O . THR A 1 73 ? -2.826 73.647 -22.620 1.00 33.97 73 THR A O 1
ATOM 609 N N . GLN A 1 74 ? -2.645 73.389 -20.404 1.00 32.64 74 GLN A N 1
ATOM 610 C CA . GLN A 1 74 ? -3.990 73.880 -20.185 1.00 33.68 74 GLN A CA 1
ATOM 611 C C . GLN A 1 74 ? -4.064 74.793 -18.972 1.00 34.72 74 GLN A C 1
ATOM 612 O O . GLN A 1 74 ? -3.113 74.896 -18.198 1.00 34.74 74 GLN A O 1
ATOM 618 N N . GLU A 1 75 ? -5.183 75.491 -18.831 1.00 34.53 75 GLU A N 1
ATOM 619 C CA . GLU A 1 75 ? -5.358 76.406 -17.718 1.00 34.02 75 GLU A CA 1
ATOM 620 C C . GLU A 1 75 ? -5.154 75.684 -16.396 1.00 32.57 75 GLU A C 1
ATOM 621 O O . GLU A 1 75 ? -4.557 76.236 -15.480 1.00 32.50 75 GLU A O 1
ATOM 627 N N . ALA A 1 76 ? -5.640 74.449 -16.307 1.00 32.35 76 ALA A N 1
ATOM 628 C CA . ALA A 1 76 ? -5.529 73.662 -15.080 1.00 31.09 76 ALA A CA 1
ATOM 629 C C . ALA A 1 76 ? -4.097 73.322 -14.648 1.00 30.92 76 ALA A C 1
ATOM 630 O O . ALA A 1 76 ? -3.895 72.787 -13.558 1.00 30.51 76 ALA A O 1
ATOM 632 N N . ASP A 1 77 ? -3.106 73.616 -15.486 1.00 30.03 77 ASP A N 1
ATOM 633 C CA . ASP A 1 77 ? -1.721 73.349 -15.105 1.00 30.52 77 ASP A CA 1
ATOM 634 C C . ASP A 1 77 ? -0.752 74.306 -15.784 1.00 30.69 77 ASP A C 1
ATOM 635 O O . ASP A 1 77 ? 0.430 74.011 -15.920 1.00 30.32 77 ASP A O 1
ATOM 640 N N . SER A 1 78 ? -1.257 75.471 -16.175 1.00 31.77 78 SER A N 1
ATOM 641 C CA . SER A 1 78 ? -0.461 76.476 -16.880 1.00 33.36 78 SER A CA 1
ATOM 642 C C . SER A 1 78 ? 0.825 76.952 -16.218 1.00 33.12 78 SER A C 1
ATOM 643 O O . SER A 1 78 ? 1.784 77.301 -16.910 1.00 33.73 78 SER A O 1
ATOM 646 N N . LYS A 1 79 ? 0.860 76.974 -14.891 1.00 33.51 79 LYS A N 1
ATOM 647 C CA . LYS A 1 79 ? 2.055 77.434 -14.194 1.00 34.47 79 LYS A CA 1
ATOM 648 C C . LYS A 1 79 ? 3.078 76.354 -13.839 1.00 34.31 79 LYS A C 1
ATOM 649 O O . LYS A 1 79 ? 4.234 76.670 -13.561 1.00 34.37 79 LYS A O 1
ATOM 655 N N . SER A 1 80 ? 2.659 75.090 -13.856 1.00 32.95 80 SER A N 1
ATOM 656 C CA . SER A 1 80 ? 3.546 73.969 -13.537 1.00 31.12 80 SER A CA 1
ATOM 657 C C . SER A 1 80 ? 2.788 72.661 -13.379 1.00 29.64 80 SER A C 1
ATOM 658 O O . SER A 1 80 ? 1.588 72.648 -13.101 1.00 29.07 80 SER A O 1
ATOM 661 N N . CYS A 1 81 ? 3.505 71.559 -13.560 1.00 28.20 81 CYS A N 1
ATOM 662 C CA . CYS A 1 81 ? 2.929 70.232 -13.395 1.00 26.26 81 CYS A CA 1
ATOM 663 C C . CYS A 1 81 ? 3.673 69.602 -12.225 1.00 26.12 81 CYS A C 1
ATOM 664 O O . CYS A 1 81 ? 4.792 69.102 -12.372 1.00 24.64 81 CYS A O 1
ATOM 667 N N . TRP A 1 82 ? 3.056 69.645 -11.053 1.00 24.84 82 TRP A N 1
ATOM 668 C CA . TRP A 1 82 ? 3.697 69.094 -9.879 1.00 25.38 82 TRP A CA 1
ATOM 669 C C . TRP A 1 82 ? 3.418 67.611 -9.672 1.00 25.16 82 TRP A C 1
ATOM 670 O O . TRP A 1 82 ? 2.798 66.966 -10.512 1.00 26.82 82 TRP A O 1
ATOM 681 N N . SER A 1 83 ? 3.897 67.074 -8.560 1.00 25.64 83 SER A N 1
ATOM 682 C CA . SER A 1 83 ? 3.787 65.651 -8.266 1.00 24.75 83 SER A CA 1
ATOM 683 C C . SER A 1 83 ? 2.453 64.934 -8.398 1.00 25.05 83 SER A C 1
ATOM 684 O O . SER A 1 83 ? 1.384 65.520 -8.227 1.00 25.76 83 SER A O 1
ATOM 687 N N . GLY A 1 84 ? 2.547 63.639 -8.702 1.00 24.64 84 GLY A N 1
ATOM 688 C CA . GLY A 1 84 ? 1.374 62.804 -8.874 1.00 24.56 84 GLY A CA 1
ATOM 689 C C . GLY A 1 84 ? 1.723 61.328 -8.962 1.00 25.00 84 GLY A C 1
ATOM 690 O O . GLY A 1 84 ? 2.892 60.950 -8.882 1.00 24.69 84 GLY A O 1
ATOM 691 N N . SER A 1 85 ? 0.707 60.492 -9.159 1.00 25.07 85 SER A N 1
ATOM 692 C CA . SER A 1 85 ? 0.898 59.053 -9.212 1.00 25.59 85 SER A CA 1
ATOM 693 C C . SER A 1 85 ? 0.148 58.375 -10.353 1.00 26.30 85 SER A C 1
ATOM 694 O O . SER A 1 85 ? -0.804 58.926 -10.907 1.00 26.29 85 SER A O 1
ATOM 697 N N . ALA A 1 86 ? 0.578 57.160 -10.680 1.00 26.10 86 ALA A N 1
ATOM 698 C CA . ALA A 1 86 ? -0.033 56.384 -11.747 1.00 24.33 86 ALA A CA 1
ATOM 699 C C . ALA A 1 86 ? -0.900 55.261 -11.205 1.00 25.24 86 ALA A C 1
ATOM 700 O O . ALA A 1 86 ? -0.545 54.604 -10.224 1.00 25.98 86 ALA A O 1
ATOM 702 N N . THR A 1 87 ? -2.041 55.053 -11.852 1.00 25.14 87 THR A N 1
ATOM 703 C CA . THR A 1 87 ? -2.960 53.979 -11.490 1.00 26.47 87 THR A CA 1
ATOM 704 C C . THR A 1 87 ? -3.353 53.307 -12.798 1.00 27.17 87 THR A C 1
ATOM 705 O O . THR A 1 87 ? -3.834 53.974 -13.718 1.00 27.75 87 THR A O 1
ATOM 709 N N . ILE A 1 88 ? -3.138 52.000 -12.892 1.00 26.84 88 ILE A N 1
ATOM 710 C CA . ILE A 1 88 ? -3.492 51.276 -14.105 1.00 26.71 88 ILE A CA 1
ATOM 711 C C . ILE A 1 88 ? -4.906 50.732 -13.946 1.00 27.64 88 ILE A C 1
ATOM 712 O O . ILE A 1 88 ? -5.154 49.803 -13.172 1.00 27.22 88 ILE A O 1
ATOM 717 N N . LEU A 1 89 ? -5.831 51.334 -14.685 1.00 27.09 89 LEU A N 1
ATOM 718 C CA . LEU A 1 89 ? -7.233 50.963 -14.623 1.00 28.06 89 LEU A CA 1
ATOM 719 C C . LEU A 1 89 ? -7.586 49.724 -15.429 1.00 28.62 89 LEU A C 1
ATOM 720 O O . LEU A 1 89 ? -6.929 49.410 -16.420 1.00 28.40 89 LEU A O 1
ATOM 725 N N . PRO A 1 90 ? -8.629 48.991 -14.998 1.00 29.44 90 PRO A N 1
ATOM 726 C CA . PRO A 1 90 ? -9.047 47.791 -15.731 1.00 29.36 90 PRO A CA 1
ATOM 727 C C . PRO A 1 90 ? -9.220 48.231 -17.185 1.00 29.09 90 PRO A C 1
ATOM 728 O O . PRO A 1 90 ? -9.665 49.352 -17.451 1.00 27.03 90 PRO A O 1
ATOM 732 N N . GLY A 1 91 ? -8.867 47.361 -18.119 1.00 29.66 91 GLY A N 1
ATOM 733 C CA . GLY A 1 91 ? -8.956 47.733 -19.517 1.00 31.42 91 GLY A CA 1
ATOM 734 C C . GLY A 1 91 ? -7.538 48.047 -19.949 1.00 32.19 91 GLY A C 1
ATOM 735 O O . GLY A 1 91 ? -7.270 48.361 -21.113 1.00 31.27 91 GLY A O 1
ATOM 736 N N . ASN A 1 92 ? -6.634 47.973 -18.970 1.00 32.29 92 ASN A N 1
ATOM 737 C CA . ASN A 1 92 ? -5.204 48.193 -19.162 1.00 30.79 92 ASN A CA 1
ATOM 738 C C . ASN A 1 92 ? -4.832 49.598 -19.632 1.00 31.26 92 ASN A C 1
ATOM 739 O O . ASN A 1 92 ? -4.061 49.774 -20.580 1.00 32.31 92 ASN A O 1
ATOM 744 N N . ILE A 1 93 ? -5.372 50.601 -18.954 1.00 29.85 93 ILE A N 1
ATOM 745 C CA . ILE A 1 93 ? -5.091 51.981 -19.306 1.00 30.22 93 ILE A CA 1
ATOM 746 C C . ILE A 1 93 ? -4.469 52.696 -18.105 1.00 30.48 93 ILE A C 1
ATOM 747 O O . ILE A 1 93 ? -5.081 52.787 -17.037 1.00 31.41 93 ILE A O 1
ATOM 752 N N . PRO A 1 94 ? -3.223 53.181 -18.251 1.00 29.22 94 PRO A N 1
ATOM 753 C CA . PRO A 1 94 ? -2.594 53.880 -17.126 1.00 28.76 94 PRO A CA 1
ATOM 754 C C . PRO A 1 94 ? -3.121 55.300 -17.023 1.00 28.22 94 PRO A C 1
ATOM 755 O O . PRO A 1 94 ? -3.091 56.047 -17.994 1.00 30.55 94 PRO A O 1
ATOM 759 N N . ALA A 1 95 ? -3.629 55.657 -15.849 1.00 27.95 95 ALA A N 1
ATOM 760 C CA . ALA A 1 95 ? -4.172 56.988 -15.610 1.00 27.41 95 ALA A CA 1
ATOM 761 C C . ALA A 1 95 ? -3.257 57.726 -14.646 1.00 27.64 95 ALA A C 1
ATOM 762 O O . ALA A 1 95 ? -2.857 57.181 -13.612 1.00 28.97 95 ALA A O 1
ATOM 764 N N . MET A 1 96 ? -2.936 58.967 -14.985 1.00 26.37 96 MET A N 1
ATOM 765 C CA . MET A 1 96 ? -2.044 59.779 -14.170 1.00 26.84 96 MET A CA 1
ATOM 766 C C . MET A 1 96 ? -2.781 60.942 -13.507 1.00 28.02 96 MET A C 1
ATOM 767 O O . MET A 1 96 ? -3.418 61.757 -14.182 1.00 29.19 96 MET A O 1
ATOM 772 N N . LEU A 1 97 ? -2.707 61.003 -12.181 1.00 27.65 97 LEU A N 1
ATOM 773 C CA . LEU A 1 97 ? -3.324 62.085 -11.418 1.00 26.97 97 LEU A CA 1
ATOM 774 C C . LEU A 1 97 ? -2.171 62.908 -10.857 1.00 27.24 97 LEU A C 1
ATOM 775 O O . LEU A 1 97 ? -1.282 62.365 -10.204 1.00 27.57 97 LEU A O 1
ATOM 780 N N . TYR A 1 98 ? -2.173 64.210 -11.100 1.00 26.32 98 TYR A N 1
ATOM 781 C CA . TYR A 1 98 ? -1.084 65.036 -10.605 1.00 26.65 98 TYR A CA 1
ATOM 782 C C . TYR A 1 98 ? -1.578 66.417 -10.217 1.00 26.99 98 TYR A C 1
ATOM 783 O O . TYR A 1 98 ? -2.650 66.845 -10.641 1.00 27.29 98 TYR A O 1
ATOM 792 N N . THR A 1 99 ? -0.791 67.117 -9.409 1.00 26.49 99 THR A N 1
ATOM 793 C CA . THR A 1 99 ? -1.172 68.452 -8.982 1.00 25.74 99 THR A CA 1
ATOM 794 C C . THR A 1 99 ? -0.674 69.488 -9.967 1.00 25.89 99 THR A C 1
ATOM 795 O O . THR A 1 99 ? 0.517 69.572 -10.244 1.00 26.26 99 THR A O 1
ATOM 799 N N . GLY A 1 100 ? -1.594 70.270 -10.513 1.00 26.78 100 GLY A N 1
ATOM 800 C CA . GLY A 1 100 ? -1.189 71.305 -11.441 1.00 26.73 100 GLY A CA 1
ATOM 801 C C . GLY A 1 100 ? -1.300 72.649 -10.744 1.00 28.76 100 GLY A C 1
ATOM 802 O O . GLY A 1 100 ? -2.076 72.799 -9.792 1.00 27.82 100 GLY A O 1
ATOM 803 N N . SER A 1 101 ? -0.498 73.613 -11.182 1.00 28.42 101 SER A N 1
ATOM 804 C CA . SER A 1 101 ? -0.559 74.961 -10.632 1.00 30.64 101 SER A CA 1
ATOM 805 C C . SER A 1 101 ? -1.297 75.715 -11.740 1.00 32.09 101 SER A C 1
ATOM 806 O O . SER A 1 101 ? -0.736 75.928 -12.818 1.00 32.06 101 SER A O 1
ATOM 809 N N . ASP A 1 102 ? -2.553 76.091 -11.501 1.00 33.50 102 ASP A N 1
ATOM 810 C CA . ASP A 1 102 ? -3.315 76.768 -12.548 1.00 35.77 102 ASP A CA 1
ATOM 811 C C . ASP A 1 102 ? -2.991 78.243 -12.723 1.00 37.63 102 ASP A C 1
ATOM 812 O O . ASP A 1 102 ? -2.113 78.778 -12.046 1.00 38.88 102 ASP A O 1
ATOM 817 N N . SER A 1 103 ? -3.698 78.894 -13.644 1.00 38.75 103 SER A N 1
ATOM 818 C CA . SER A 1 103 ? -3.470 80.305 -13.935 1.00 40.35 103 SER A CA 1
ATOM 819 C C . SER A 1 103 ? -3.642 81.216 -12.725 1.00 41.22 103 SER A C 1
ATOM 820 O O . SER A 1 103 ? -3.053 82.291 -12.677 1.00 42.42 103 SER A O 1
ATOM 823 N N . LYS A 1 104 ? -4.442 80.789 -11.750 1.00 43.40 104 LYS A N 1
ATOM 824 C CA . LYS A 1 104 ? -4.658 81.578 -10.532 1.00 45.59 104 LYS A CA 1
ATOM 825 C C . LYS A 1 104 ? -3.668 81.146 -9.448 1.00 45.57 104 LYS A C 1
ATOM 826 O O . LYS A 1 104 ? -3.812 81.495 -8.272 1.00 45.11 104 LYS A O 1
ATOM 832 N N . SER A 1 105 ? -2.674 80.364 -9.856 1.00 44.41 105 SER A N 1
ATOM 833 C CA . SER A 1 105 ? -1.645 79.877 -8.952 1.00 43.51 105 SER A CA 1
ATOM 834 C C . SER A 1 105 ? -2.142 78.955 -7.850 1.00 42.14 105 SER A C 1
ATOM 835 O O . SER A 1 105 ? -1.474 78.806 -6.829 1.00 43.39 105 SER A O 1
ATOM 838 N N . ARG A 1 106 ? -3.302 78.333 -8.028 1.00 39.92 106 ARG A N 1
ATOM 839 C CA . ARG A 1 106 ? -3.775 77.427 -6.992 1.00 38.56 106 ARG A CA 1
ATOM 840 C C . ARG A 1 106 ? -3.527 75.967 -7.367 1.00 36.76 106 ARG A C 1
ATOM 841 O O . ARG A 1 106 ? -3.463 75.608 -8.543 1.00 36.81 106 ARG A O 1
ATOM 849 N N . GLN A 1 107 ? -3.362 75.134 -6.348 1.00 33.58 107 GLN A N 1
ATOM 850 C CA . GLN A 1 107 ? -3.093 73.721 -6.538 1.00 30.98 107 GLN A CA 1
ATOM 851 C C . GLN A 1 107 ? -4.364 72.929 -6.773 1.00 29.10 107 GLN A C 1
ATOM 852 O O . GLN A 1 107 ? -5.230 72.863 -5.906 1.00 28.85 107 GLN A O 1
ATOM 858 N N . VAL A 1 108 ? -4.462 72.333 -7.959 1.00 27.25 108 VAL A N 1
ATOM 859 C CA . VAL A 1 108 ? -5.624 71.536 -8.347 1.00 26.98 108 VAL A CA 1
ATOM 860 C C . VAL A 1 108 ? -5.172 70.175 -8.894 1.00 27.60 108 VAL A C 1
ATOM 861 O O . VAL A 1 108 ? -4.044 70.038 -9.383 1.00 27.71 108 VAL A O 1
ATOM 865 N N . GLN A 1 109 ? -6.046 69.173 -8.820 1.00 26.83 109 GLN A N 1
ATOM 866 C CA . GLN A 1 109 ? -5.699 67.835 -9.297 1.00 28.13 109 GLN A CA 1
ATOM 867 C C . GLN A 1 109 ? -6.191 67.572 -10.720 1.00 28.88 109 GLN A C 1
ATOM 868 O O . GLN A 1 109 ? -7.389 67.688 -11.014 1.00 28.73 109 GLN A O 1
ATOM 874 N N . ASP A 1 110 ? -5.250 67.205 -11.588 1.00 27.50 110 ASP A N 1
ATOM 875 C CA . ASP A 1 110 ? -5.522 66.947 -12.999 1.00 27.46 110 ASP A CA 1
ATOM 876 C C . ASP A 1 110 ? -5.325 65.492 -13.405 1.00 27.68 110 ASP A C 1
ATOM 877 O O . ASP A 1 110 ? -4.614 64.736 -12.739 1.00 26.97 110 ASP A O 1
ATOM 882 N N . LEU A 1 111 ? -5.943 65.122 -14.522 1.00 25.81 111 LEU A N 1
ATOM 883 C CA . LEU A 1 111 ? -5.875 63.761 -15.038 1.00 25.50 111 LEU A CA 1
ATOM 884 C C . LEU A 1 111 ? -5.281 63.735 -16.444 1.00 26.43 111 LEU A C 1
ATOM 885 O O . LEU A 1 111 ? -5.547 64.614 -17.267 1.00 26.92 111 LEU A O 1
ATOM 890 N N . ALA A 1 112 ? -4.468 62.724 -16.714 1.00 25.96 112 ALA A N 1
ATOM 891 C CA . ALA A 1 112 ? -3.864 62.561 -18.028 1.00 25.68 112 ALA A CA 1
ATOM 892 C C . ALA A 1 112 ? -3.679 61.068 -18.242 1.00 25.48 112 ALA A C 1
ATOM 893 O O . ALA A 1 112 ? -3.628 60.305 -17.280 1.00 24.95 112 ALA A O 1
ATOM 895 N N . TRP A 1 113 ? -3.607 60.646 -19.498 1.00 25.21 113 TRP A N 1
ATOM 896 C CA . TRP A 1 113 ? -3.395 59.237 -19.806 1.00 26.40 113 TRP A CA 1
ATOM 897 C C . TRP A 1 113 ? -2.684 59.175 -21.143 1.00 25.34 113 TRP A C 1
ATOM 898 O O . TRP A 1 113 ? -2.720 60.132 -21.912 1.00 25.69 113 TRP A O 1
ATOM 909 N N . PRO A 1 114 ? -1.990 58.067 -21.427 1.00 27.00 114 PRO A N 1
ATOM 910 C CA . PRO A 1 114 ? -1.286 57.990 -22.711 1.00 27.86 114 PRO A CA 1
ATOM 911 C C . PRO A 1 114 ? -2.188 58.091 -23.930 1.00 28.01 114 PRO A C 1
ATOM 912 O O . PRO A 1 114 ? -3.290 57.543 -23.960 1.00 26.99 114 PRO A O 1
ATOM 916 N N . LYS A 1 115 ? -1.708 58.803 -24.939 1.00 28.91 115 LYS A N 1
ATOM 917 C CA . LYS A 1 115 ? -2.479 58.984 -26.156 1.00 31.71 115 LYS A CA 1
ATOM 918 C C . LYS A 1 115 ? -2.211 57.903 -27.200 1.00 31.53 115 LYS A C 1
ATOM 919 O O . LYS A 1 115 ? -2.959 57.768 -28.169 1.00 33.58 115 LYS A O 1
ATOM 925 N N . ASN A 1 116 ? -1.158 57.121 -26.992 1.00 30.48 116 ASN A N 1
ATOM 926 C CA . ASN A 1 116 ? -0.774 56.085 -27.942 1.00 29.82 116 ASN A CA 1
ATOM 927 C C . ASN A 1 116 ? -0.318 54.815 -27.222 1.00 29.89 116 ASN A C 1
ATOM 928 O O . ASN A 1 116 ? 0.882 54.595 -27.037 1.00 28.64 116 ASN A O 1
ATOM 933 N N . LEU A 1 117 ? -1.273 53.977 -26.829 1.00 28.83 117 LEU A N 1
ATOM 934 C CA . LEU A 1 117 ? -0.944 52.747 -26.117 1.00 30.05 117 LEU A CA 1
ATOM 935 C C . LEU A 1 117 ? -0.102 51.766 -26.935 1.00 31.61 117 LEU A C 1
ATOM 936 O O . LEU A 1 117 ? 0.412 50.788 -26.392 1.00 33.59 117 LEU A O 1
ATOM 941 N N . SER A 1 118 ? 0.050 52.025 -28.230 1.00 32.51 118 SER A N 1
ATOM 942 C CA . SER A 1 118 ? 0.871 51.165 -29.086 1.00 33.79 118 SER A CA 1
ATOM 943 C C . SER A 1 118 ? 2.350 51.447 -28.833 1.00 32.74 118 SER A C 1
ATOM 944 O O . SER A 1 118 ? 3.214 50.638 -29.163 1.00 32.67 118 SER A O 1
ATOM 947 N N . ASP A 1 119 ? 2.629 52.613 -28.260 1.00 31.17 119 ASP A N 1
ATOM 948 C CA . ASP A 1 119 ? 3.994 53.026 -27.958 1.00 30.75 119 ASP A CA 1
ATOM 949 C C . ASP A 1 119 ? 4.468 52.395 -26.645 1.00 29.82 119 ASP A C 1
ATOM 950 O O . ASP A 1 119 ? 3.980 52.739 -25.573 1.00 31.87 119 ASP A O 1
ATOM 955 N N . PRO A 1 120 ? 5.433 51.464 -26.713 1.00 29.57 120 PRO A N 1
ATOM 956 C CA . PRO A 1 120 ? 5.960 50.795 -25.518 1.00 29.29 120 PRO A CA 1
ATOM 957 C C . PRO A 1 120 ? 6.494 51.781 -24.486 1.00 28.28 120 PRO A C 1
ATOM 958 O O . PRO A 1 120 ? 6.514 51.488 -23.290 1.00 27.84 120 PRO A O 1
ATOM 962 N N . PHE A 1 121 ? 6.929 52.946 -24.957 1.00 26.48 121 PHE A N 1
ATOM 963 C CA . PHE A 1 121 ? 7.491 53.957 -24.077 1.00 26.76 121 PHE A CA 1
ATOM 964 C C . PHE A 1 121 ? 6.526 55.046 -23.626 1.00 26.96 121 PHE A C 1
ATOM 965 O O . PHE A 1 121 ? 6.924 55.961 -22.906 1.00 27.72 121 PHE A O 1
ATOM 973 N N . LEU A 1 122 ? 5.265 54.952 -24.043 1.00 25.92 122 LEU A N 1
ATOM 974 C CA . LEU A 1 122 ? 4.255 55.938 -23.662 1.00 25.42 122 LEU A CA 1
ATOM 975 C C . LEU A 1 122 ? 4.810 57.368 -23.620 1.00 26.40 122 LEU A C 1
ATOM 976 O O . LEU A 1 122 ? 4.790 58.025 -22.573 1.00 25.61 122 LEU A O 1
ATOM 981 N N . ARG A 1 123 ? 5.290 57.859 -24.756 1.00 26.97 123 ARG A N 1
ATOM 982 C CA . ARG A 1 123 ? 5.860 59.203 -24.794 1.00 29.80 123 ARG A CA 1
ATOM 983 C C . ARG A 1 123 ? 4.843 60.335 -24.772 1.00 30.07 123 ARG A C 1
ATOM 984 O O . ARG A 1 123 ? 5.056 61.342 -24.098 1.00 30.16 123 ARG A O 1
ATOM 992 N N . GLU A 1 124 ? 3.746 60.169 -25.509 1.00 30.43 124 GLU A N 1
ATOM 993 C CA . GLU A 1 124 ? 2.709 61.197 -25.606 1.00 31.64 124 GLU A CA 1
ATOM 994 C C . GLU A 1 124 ? 1.541 60.975 -24.660 1.00 31.12 124 GLU A C 1
ATOM 995 O O . GLU A 1 124 ? 0.989 59.873 -24.576 1.00 30.76 124 GLU A O 1
ATOM 1001 N N . TRP A 1 125 ? 1.150 62.041 -23.969 1.00 29.56 125 TRP A N 1
ATOM 1002 C CA . TRP A 1 125 ? 0.044 61.976 -23.024 1.00 29.31 125 TRP A CA 1
ATOM 1003 C C . TRP A 1 125 ? -1.041 62.997 -23.346 1.00 30.33 125 TRP A C 1
ATOM 1004 O O . TRP A 1 125 ? -0.755 64.104 -23.806 1.00 31.46 125 TRP A O 1
ATOM 1015 N N . VAL A 1 126 ? -2.290 62.620 -23.107 1.00 28.57 126 VAL A N 1
ATOM 1016 C CA . VAL A 1 126 ? -3.404 63.516 -23.364 1.00 28.46 126 VAL A CA 1
ATOM 1017 C C . VAL A 1 126 ? -4.042 63.874 -22.023 1.00 27.78 126 VAL A C 1
ATOM 1018 O O . VAL A 1 126 ? -4.108 63.042 -21.117 1.00 26.48 126 VAL A O 1
ATOM 1022 N N . LYS A 1 127 ? -4.499 65.115 -21.897 1.00 27.08 127 LYS A N 1
ATOM 1023 C CA . LYS A 1 127 ? -5.113 65.573 -20.660 1.00 29.04 127 LYS A CA 1
ATOM 1024 C C . LYS A 1 127 ? -6.627 65.627 -20.744 1.00 29.03 127 LYS A C 1
ATOM 1025 O O . LYS A 1 127 ? -7.188 65.917 -21.796 1.00 29.34 127 LYS A O 1
ATOM 1031 N N . HIS A 1 128 ? -7.289 65.325 -19.633 1.00 29.49 128 HIS A N 1
ATOM 1032 C CA . HIS A 1 128 ? -8.738 65.351 -19.613 1.00 30.40 128 HIS A CA 1
ATOM 1033 C C . HIS A 1 128 ? -9.236 66.778 -19.819 1.00 31.94 128 HIS A C 1
ATOM 1034 O O . HIS A 1 128 ? -8.739 67.712 -19.181 1.00 32.23 128 HIS A O 1
ATOM 1041 N N . PRO A 1 129 ? -10.237 66.960 -20.704 1.00 32.51 129 PRO A N 1
ATOM 1042 C CA . PRO A 1 129 ? -10.839 68.258 -21.036 1.00 32.63 129 PRO A CA 1
ATOM 1043 C C . PRO A 1 129 ? -11.460 68.973 -19.843 1.00 33.35 129 PRO A C 1
ATOM 1044 O O . PRO A 1 129 ? -11.548 70.198 -19.8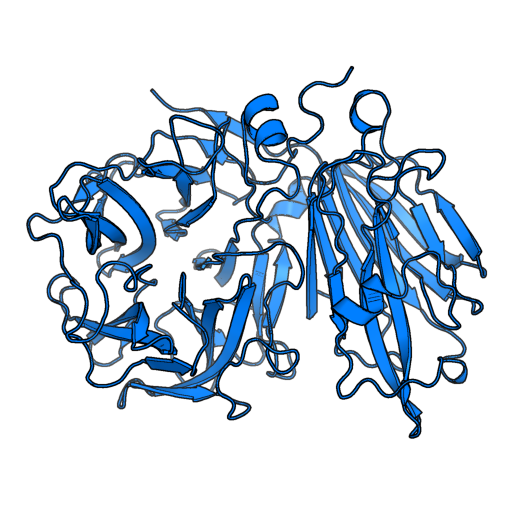29 1.00 33.85 129 PRO A O 1
ATOM 1048 N N . LYS A 1 130 ? -11.898 68.206 -18.849 1.00 34.83 130 LYS A N 1
ATOM 1049 C CA . LYS A 1 130 ? -12.525 68.790 -17.673 1.00 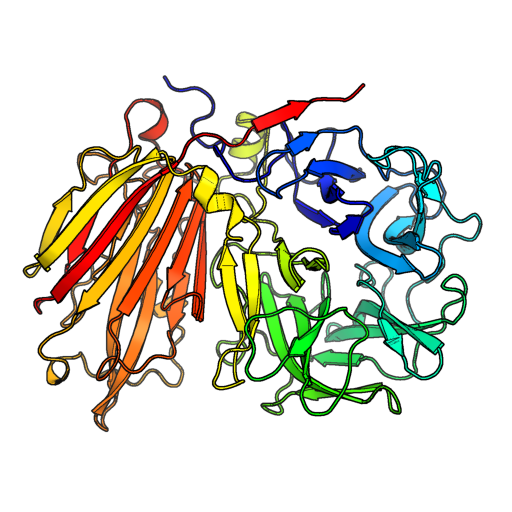36.08 130 LYS A CA 1
ATOM 1050 C C . LYS A 1 130 ? -11.584 69.106 -16.506 1.00 35.72 130 LYS A C 1
ATOM 1051 O O . LYS A 1 130 ? -12.045 69.385 -15.399 1.00 35.75 130 LYS A O 1
ATOM 1057 N N . ASN A 1 131 ? -10.273 69.071 -16.741 1.00 33.92 131 ASN A N 1
ATOM 1058 C CA . ASN A 1 131 ? -9.338 69.403 -15.668 1.00 33.75 131 ASN A CA 1
ATOM 1059 C C . ASN A 1 131 ? -9.581 70.868 -15.303 1.00 34.54 131 ASN A C 1
ATOM 1060 O O . ASN A 1 131 ? -9.866 71.691 -16.178 1.00 36.14 131 ASN A O 1
ATOM 1065 N N . PRO A 1 132 ? -9.459 71.216 -14.012 1.00 34.91 132 PRO A N 1
ATOM 1066 C CA . PRO A 1 132 ? -9.110 70.324 -12.898 1.00 34.21 132 PRO A CA 1
ATOM 1067 C C . PRO A 1 132 ? -10.269 69.457 -12.422 1.00 34.02 132 PRO A C 1
ATOM 1068 O O . PRO A 1 132 ? -11.416 69.900 -12.380 1.00 34.57 132 PRO A O 1
ATOM 1072 N N . LEU A 1 133 ? -9.954 68.221 -12.054 1.00 32.56 133 LEU A N 1
ATOM 1073 C CA . LEU A 1 133 ? -10.949 67.276 -11.573 1.00 30.46 133 LEU A CA 1
ATOM 1074 C C . LEU A 1 133 ? -11.277 67.510 -10.100 1.00 31.23 133 LEU A C 1
ATOM 1075 O O . LEU A 1 133 ? -12.389 67.228 -9.648 1.00 31.20 133 LEU A O 1
ATOM 1080 N N . ILE A 1 134 ? -10.303 68.016 -9.352 1.00 31.01 134 ILE A N 1
ATOM 1081 C CA . ILE A 1 134 ? -10.491 68.275 -7.930 1.00 30.66 134 ILE A CA 1
ATOM 1082 C C . ILE A 1 134 ? -9.808 69.574 -7.534 1.00 32.09 134 ILE A C 1
ATOM 1083 O O . ILE A 1 134 ? -8.659 69.823 -7.912 1.00 32.50 134 ILE A O 1
ATOM 1088 N N . THR A 1 135 ? -10.522 70.398 -6.775 1.00 32.13 135 THR A N 1
ATOM 1089 C CA . THR A 1 135 ? -9.987 71.669 -6.305 1.00 32.14 135 THR A CA 1
ATOM 1090 C C . THR A 1 135 ? -10.003 71.661 -4.778 1.00 31.71 135 THR A C 1
ATOM 1091 O O . THR A 1 135 ? -10.720 70.871 -4.163 1.00 30.76 135 THR A O 1
ATOM 1095 N N . PRO A 1 136 ? -9.214 72.542 -4.145 1.00 32.64 136 PRO A N 1
ATOM 1096 C CA . PRO A 1 136 ? -9.144 72.613 -2.680 1.00 34.42 136 PRO A CA 1
ATOM 1097 C C . PRO A 1 136 ? -10.489 72.612 -1.952 1.00 36.86 136 PRO A C 1
ATOM 1098 O O . PRO A 1 136 ? -11.422 73.312 -2.350 1.00 36.49 136 PRO A O 1
ATOM 1102 N N . PRO A 1 137 ? -10.603 71.812 -0.875 1.00 38.96 137 PRO A N 1
ATOM 1103 C CA . PRO A 1 137 ? -11.827 71.713 -0.071 1.00 41.26 137 PRO A CA 1
ATOM 1104 C C . PRO A 1 137 ? -12.150 73.077 0.539 1.00 44.69 137 PRO A C 1
ATOM 1105 O O . PRO A 1 137 ? -11.315 73.988 0.522 1.00 43.99 137 PRO A O 1
ATOM 1109 N N . GLU A 1 138 ? -13.346 73.208 1.101 1.00 48.34 138 GLU A N 1
ATOM 1110 C CA . GLU A 1 138 ? -13.783 74.473 1.681 1.00 51.38 138 GLU A CA 1
ATOM 1111 C C . GLU A 1 138 ? -12.769 75.272 2.507 1.00 50.41 138 GLU A C 1
ATOM 1112 O O . GLU A 1 138 ? -12.413 76.395 2.130 1.00 51.51 138 GLU A O 1
ATOM 1118 N N . GLY A 1 139 ? -12.299 74.721 3.620 1.00 46.60 139 GLY A N 1
ATOM 1119 C CA . GLY A 1 139 ? -11.362 75.484 4.432 1.00 45.74 139 GLY A CA 1
ATOM 1120 C C . GLY A 1 139 ? -9.875 75.244 4.221 1.00 44.51 139 GLY A C 1
ATOM 1121 O O . GLY A 1 139 ? -9.091 75.372 5.164 1.00 45.08 139 GLY A O 1
ATOM 1122 N N . VAL A 1 140 ? -9.477 74.912 2.996 1.00 41.52 140 VAL A N 1
ATOM 1123 C CA . VAL A 1 140 ? -8.075 74.644 2.699 1.00 37.94 140 VAL A CA 1
ATOM 1124 C C . VAL A 1 140 ? -7.515 75.697 1.753 1.00 37.90 140 VAL A C 1
ATOM 1125 O O . VAL A 1 140 ? -8.167 76.069 0.777 1.00 38.36 140 VAL A O 1
ATOM 1129 N N . LYS A 1 141 ? -6.307 76.177 2.041 1.00 37.39 141 LYS A N 1
ATOM 1130 C CA . LYS A 1 141 ? -5.686 77.203 1.209 1.00 38.75 141 LYS A CA 1
ATOM 1131 C C . LYS A 1 141 ? -5.324 76.685 -0.177 1.00 38.92 141 LYS A C 1
ATOM 1132 O O . LYS A 1 141 ? -5.128 75.487 -0.370 1.00 38.89 141 LYS A O 1
ATOM 1138 N N . ASP A 1 142 ? -5.226 77.599 -1.138 1.00 38.44 142 ASP A N 1
ATOM 1139 C CA . ASP A 1 142 ? -4.904 77.236 -2.512 1.00 37.87 142 ASP A CA 1
ATOM 1140 C C . ASP A 1 142 ? -3.529 76.613 -2.701 1.00 37.30 142 ASP A C 1
ATOM 1141 O O . ASP A 1 142 ? -3.269 75.992 -3.730 1.00 37.66 142 ASP A O 1
ATOM 1146 N N . ASP A 1 143 ? -2.640 76.777 -1.729 1.00 34.67 143 ASP A N 1
ATOM 1147 C CA . ASP A 1 143 ? -1.310 76.200 -1.865 1.00 34.29 143 ASP A CA 1
ATOM 1148 C C . ASP A 1 143 ? -1.024 75.135 -0.807 1.00 32.42 143 ASP A C 1
ATOM 1149 O O . ASP A 1 143 ? 0.124 74.909 -0.435 1.00 31.16 143 ASP A O 1
ATOM 1154 N N . CYS A 1 144 ? -2.082 74.478 -0.340 1.00 30.43 144 CYS A N 1
ATOM 1155 C CA . CYS A 1 144 ? -1.964 73.429 0.666 1.00 29.60 144 CYS A CA 1
ATOM 1156 C C . CYS A 1 144 ? -2.847 72.238 0.301 1.00 28.02 144 CYS A C 1
ATOM 1157 O O . CYS A 1 144 ? -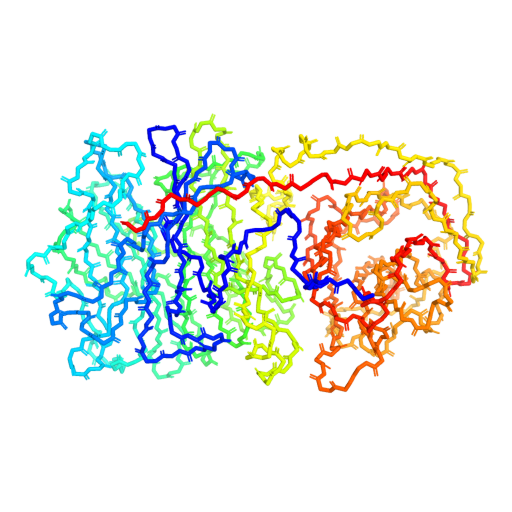3.497 71.650 1.159 1.00 26.88 144 CYS A O 1
ATOM 1160 N N . PHE A 1 145 ? -2.852 71.874 -0.974 1.00 27.93 145 PHE A N 1
ATOM 1161 C CA . PHE A 1 145 ? -3.678 70.764 -1.449 1.00 28.63 145 PHE A CA 1
ATOM 1162 C C . PHE A 1 145 ? -2.949 70.107 -2.629 1.00 28.60 145 PHE A C 1
ATOM 1163 O O . PHE A 1 145 ? -3.067 70.563 -3.769 1.00 27.90 145 PHE A O 1
ATOM 1171 N N . ARG A 1 146 ? -2.208 69.032 -2.373 1.00 27.21 146 ARG A N 1
ATOM 1172 C CA . ARG A 1 146 ? -1.449 68.431 -3.458 1.00 25.61 146 ARG A CA 1
ATOM 1173 C C . ARG A 1 146 ? -0.991 66.988 -3.322 1.00 25.91 146 ARG A C 1
ATOM 1174 O O . ARG A 1 146 ? -1.175 66.337 -2.287 1.00 25.25 146 ARG A O 1
ATOM 1182 N N . ASP A 1 147 ? -0.379 66.525 -4.414 1.00 25.75 147 ASP A N 1
ATOM 1183 C CA . ASP A 1 147 ? 0.213 65.199 -4.553 1.00 25.77 147 ASP A CA 1
ATOM 1184 C C . ASP A 1 147 ? -0.713 63.999 -4.433 1.00 25.40 147 ASP A C 1
ATOM 1185 O O . ASP A 1 147 ? -0.608 63.218 -3.484 1.00 24.37 147 ASP A O 1
ATOM 1190 N N . PRO A 1 148 ? -1.623 63.820 -5.409 1.00 24.92 148 PRO A N 1
ATOM 1191 C CA . PRO A 1 148 ? -2.548 62.682 -5.362 1.00 24.29 148 PRO A CA 1
ATOM 1192 C C . PRO A 1 148 ? -1.791 61.363 -5.438 1.00 23.76 148 PRO A C 1
ATOM 1193 O O . PRO A 1 148 ? -0.783 61.248 -6.133 1.00 23.80 148 PRO A O 1
ATOM 1197 N N . SER A 1 149 ? -2.280 60.375 -4.708 1.00 23.85 149 SER A N 1
ATOM 1198 C CA . SER A 1 149 ? -1.657 59.061 -4.656 1.00 23.46 149 SER A CA 1
ATOM 1199 C C . SER A 1 149 ? -2.206 58.114 -5.716 1.00 25.52 149 SER A C 1
ATOM 1200 O O . SER A 1 149 ? -3.107 58.460 -6.487 1.00 25.98 149 SER A O 1
ATOM 1203 N N . THR A 1 150 ? -1.646 56.910 -5.744 1.00 24.36 150 THR A N 1
ATOM 1204 C CA . THR A 1 150 ? -2.119 55.875 -6.645 1.00 23.39 150 THR A CA 1
ATOM 1205 C C . THR A 1 150 ? -3.477 55.504 -6.046 1.00 23.44 150 THR A C 1
ATOM 1206 O O . THR A 1 150 ? -3.636 55.504 -4.825 1.00 23.43 150 THR A O 1
ATOM 1210 N N . ALA A 1 151 ? -4.454 55.203 -6.890 1.00 23.35 151 ALA A N 1
ATOM 1211 C CA . ALA A 1 151 ? -5.789 54.864 -6.407 1.00 23.34 151 ALA A CA 1
ATOM 1212 C C . ALA A 1 151 ? -5.963 53.383 -6.128 1.00 24.56 151 ALA A C 1
ATOM 1213 O O . ALA A 1 151 ? -5.222 52.548 -6.650 1.00 25.72 151 ALA A O 1
ATOM 1215 N N . TRP A 1 152 ? -6.936 53.057 -5.285 1.00 24.92 152 TRP A N 1
ATOM 1216 C CA . TRP A 1 152 ? -7.240 51.662 -5.012 1.00 26.65 152 TRP A CA 1
ATOM 1217 C C . TRP A 1 152 ? -8.744 51.469 -5.204 1.00 28.01 152 TRP A C 1
ATOM 1218 O O . TRP A 1 152 ? -9.548 52.353 -4.884 1.00 27.06 152 TRP A O 1
ATOM 1229 N N . LEU A 1 153 ? -9.108 50.325 -5.777 1.00 30.73 153 LEU A N 1
ATOM 1230 C CA . LEU A 1 153 ? -10.504 50.003 -6.060 1.00 31.78 153 LEU A CA 1
ATOM 1231 C C . LEU A 1 153 ? -11.095 49.136 -4.963 1.00 33.07 153 LEU A C 1
ATOM 1232 O O . LEU A 1 153 ? -10.666 47.999 -4.765 1.00 33.86 153 LEU A O 1
ATOM 1237 N N . GLY A 1 154 ? -12.080 49.677 -4.252 1.00 35.00 15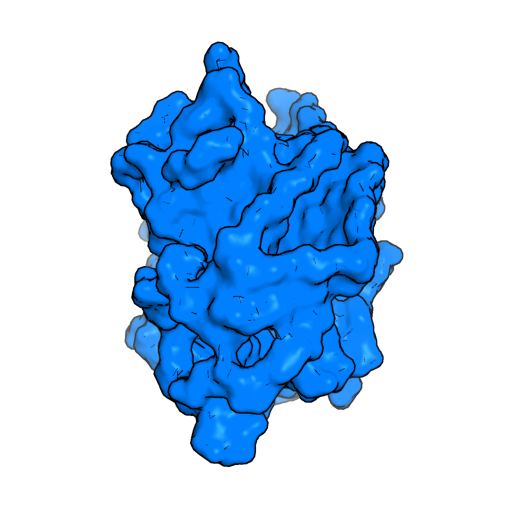4 GLY A N 1
ATOM 1238 C CA . GLY A 1 154 ? -12.711 48.929 -3.179 1.00 36.72 154 GLY A CA 1
ATOM 1239 C C . GLY A 1 154 ? -13.566 47.783 -3.687 1.00 39.01 154 GLY A C 1
ATOM 1240 O O . GLY A 1 154 ? -13.890 47.726 -4.874 1.00 38.86 154 GLY A O 1
ATOM 1241 N N . PRO A 1 155 ? -13.957 46.850 -2.806 1.00 41.07 155 PRO A N 1
ATOM 1242 C CA . PRO A 1 155 ? -14.785 45.714 -3.228 1.00 41.71 155 PRO A CA 1
ATOM 1243 C C . PRO A 1 155 ? -16.145 46.158 -3.786 1.00 42.05 155 PRO A C 1
ATOM 1244 O O . PRO A 1 155 ? -16.828 45.393 -4.474 1.00 41.89 155 PRO A O 1
ATOM 1248 N N . ASP A 1 156 ? -16.521 47.400 -3.493 1.00 40.58 156 ASP A N 1
ATOM 1249 C CA . ASP A 1 156 ? -17.785 47.962 -3.962 1.00 39.62 156 ASP A CA 1
ATOM 1250 C C . ASP A 1 156 ? -17.615 48.639 -5.323 1.00 38.73 156 ASP A C 1
ATOM 1251 O O . ASP A 1 156 ? -18.509 49.345 -5.794 1.00 38.87 156 ASP A O 1
ATOM 1256 N N . GLY A 1 157 ? -16.458 48.432 -5.945 1.00 37.59 157 GLY A N 1
ATOM 1257 C CA . GLY A 1 157 ? -16.199 49.030 -7.243 1.00 34.73 157 GLY A CA 1
ATOM 1258 C C . GLY A 1 157 ? -15.981 50.533 -7.222 1.00 34.77 157 GLY A C 1
ATOM 1259 O O . GLY A 1 157 ? -16.114 51.198 -8.254 1.00 34.13 157 GLY A O 1
ATOM 1260 N N . VAL A 1 158 ? -15.651 51.080 -6.056 1.00 32.81 158 VAL A N 1
ATOM 1261 C CA . VAL A 1 158 ? -15.409 52.517 -5.940 1.00 32.42 158 VAL A CA 1
ATOM 1262 C C . VAL A 1 158 ? -13.919 52.796 -5.731 1.00 31.93 158 VAL A C 1
ATOM 1263 O O . VAL A 1 158 ? -13.270 52.161 -4.895 1.00 31.53 158 VAL A O 1
ATOM 1267 N N . TRP A 1 159 ? -13.383 53.736 -6.502 1.00 30.30 159 TRP A N 1
ATOM 1268 C CA . TRP A 1 159 ? -11.972 54.098 -6.408 1.00 30.65 159 TRP A CA 1
ATOM 1269 C C . TRP A 1 159 ? -11.720 55.074 -5.270 1.00 30.55 159 TRP A C 1
ATOM 1270 O O . TRP A 1 159 ? -12.541 55.949 -4.997 1.00 30.62 159 TRP A O 1
ATOM 1281 N N . ARG A 1 160 ? -10.571 54.928 -4.622 1.00 30.52 160 ARG A N 1
ATOM 1282 C CA . ARG A 1 160 ? -10.173 55.832 -3.551 1.00 29.93 160 ARG A CA 1
ATOM 1283 C C . ARG A 1 160 ? -8.775 56.364 -3.836 1.00 30.11 160 ARG A C 1
ATOM 1284 O O . ARG A 1 160 ? -7.937 55.659 -4.404 1.00 30.90 160 ARG A O 1
ATOM 1292 N N . ILE A 1 161 ? -8.539 57.615 -3.459 1.00 29.52 161 ILE A N 1
ATOM 1293 C CA . ILE A 1 161 ? -7.222 58.231 -3.584 1.00 28.09 161 ILE A CA 1
ATOM 1294 C C . ILE A 1 161 ? -7.116 59.208 -2.432 1.00 28.61 161 ILE A C 1
ATOM 1295 O O . ILE A 1 161 ? -8.133 59.624 -1.866 1.00 28.19 161 ILE A O 1
ATOM 1300 N N . VAL A 1 162 ? -5.891 59.560 -2.065 1.00 27.04 162 VAL A N 1
ATOM 1301 C CA . VAL A 1 162 ? -5.712 60.558 -1.030 1.00 27.39 162 VAL A CA 1
ATOM 1302 C C . VAL A 1 162 ? -4.913 61.677 -1.660 1.00 27.00 162 VAL A C 1
ATOM 1303 O O . VAL A 1 162 ? -4.108 61.452 -2.571 1.00 26.85 162 VAL A O 1
ATOM 1307 N N . VAL A 1 163 ? -5.177 62.891 -1.202 1.00 27.14 163 VAL A N 1
ATOM 1308 C CA . VAL A 1 163 ? -4.467 64.061 -1.674 1.00 27.46 163 VAL A CA 1
ATOM 1309 C C . VAL A 1 163 ? -3.964 64.719 -0.396 1.00 29.09 163 VAL A C 1
ATOM 1310 O O . VAL A 1 163 ? -4.699 64.818 0.590 1.00 28.72 163 VAL A O 1
ATOM 1314 N N . GLY A 1 164 ? -2.709 65.147 -0.403 1.00 29.08 164 GLY A N 1
ATOM 1315 C CA . GLY A 1 164 ? -2.160 65.765 0.783 1.00 29.89 164 GLY A CA 1
ATOM 1316 C C . GLY A 1 164 ? -2.502 67.230 0.918 1.00 30.67 164 GLY A C 1
ATOM 1317 O O . GLY A 1 164 ? -2.858 67.902 -0.048 1.00 30.86 164 GLY A O 1
ATOM 1318 N N . GLY A 1 165 ? -2.380 67.727 2.138 1.00 32.52 165 GLY A N 1
ATOM 1319 C CA . GLY A 1 165 ? -2.658 69.123 2.406 1.00 34.81 165 GLY A CA 1
ATOM 1320 C C . GLY A 1 165 ? -2.732 69.318 3.900 1.00 35.01 165 GLY A C 1
ATOM 1321 O O . GLY A 1 165 ? -2.184 68.519 4.663 1.00 35.41 165 GLY A O 1
ATOM 1322 N N . ASP A 1 166 ? -3.394 70.385 4.323 1.00 35.44 166 ASP A N 1
ATOM 1323 C CA . ASP A 1 166 ? -3.557 70.643 5.741 1.00 36.95 166 ASP A CA 1
ATOM 1324 C C . ASP A 1 166 ? -4.685 71.629 5.960 1.00 37.17 166 ASP A C 1
ATOM 1325 O O . ASP A 1 166 ? -4.968 72.477 5.112 1.00 36.21 166 ASP A O 1
ATOM 1330 N N . ARG A 1 167 ? -5.340 71.489 7.102 1.00 38.74 167 ARG A N 1
ATOM 1331 C CA . ARG A 1 167 ? -6.423 72.373 7.476 1.00 40.10 167 ARG A CA 1
ATOM 1332 C C . ARG A 1 167 ? -5.955 73.051 8.758 1.00 40.76 167 ARG A C 1
ATOM 1333 O O . ARG A 1 167 ? -5.907 72.423 9.817 1.00 40.63 167 ARG A O 1
ATOM 1341 N N . ASP A 1 168 ? -5.582 74.324 8.650 1.00 41.27 168 ASP A N 1
ATOM 1342 C CA . ASP A 1 168 ? -5.101 75.087 9.802 1.00 42.97 168 ASP A CA 1
ATOM 1343 C C . ASP A 1 168 ? -3.831 74.467 10.371 1.00 43.03 168 ASP A C 1
ATOM 1344 O O . ASP A 1 168 ? -3.728 74.225 11.575 1.00 42.97 168 ASP A O 1
ATOM 1349 N N . ASN A 1 169 ? -2.874 74.209 9.486 1.00 42.43 169 ASN A N 1
ATOM 1350 C CA . ASN A 1 169 ? -1.588 73.625 9.849 1.00 41.71 169 ASN A CA 1
ATOM 1351 C C . ASN A 1 169 ? -1.662 72.184 10.357 1.00 40.24 169 ASN A C 1
ATOM 1352 O O . ASN A 1 169 ? -0.682 71.659 10.880 1.00 39.56 169 ASN A O 1
ATOM 1357 N N . ASN A 1 170 ? -2.819 71.543 10.208 1.00 39.20 170 ASN A N 1
ATOM 1358 C CA . ASN A 1 170 ? -2.955 70.152 10.628 1.00 38.38 170 ASN A CA 1
ATOM 1359 C C . ASN A 1 170 ? -2.900 69.250 9.395 1.00 38.05 170 ASN A C 1
ATOM 1360 O O . ASN A 1 170 ? -3.798 69.277 8.551 1.00 37.57 170 ASN A O 1
ATOM 1365 N N . GLY A 1 171 ? -1.828 68.468 9.299 1.00 37.37 171 GLY A N 1
ATOM 1366 C CA . GLY A 1 171 ? -1.637 67.562 8.180 1.00 35.38 171 GLY A CA 1
ATOM 1367 C C . GLY A 1 171 ? -2.866 66.733 7.869 1.00 35.09 171 GLY A C 1
ATOM 1368 O O . GLY A 1 171 ? -3.528 66.221 8.773 1.00 34.79 171 GLY A O 1
ATOM 1369 N N . MET A 1 172 ? -3.151 66.584 6.580 1.00 34.09 172 MET A N 1
ATOM 1370 C CA . MET A 1 172 ? -4.323 65.848 6.127 1.00 34.36 172 MET A CA 1
ATOM 1371 C C . MET A 1 172 ? -4.058 64.932 4.934 1.00 32.92 172 MET A C 1
ATOM 1372 O O . MET A 1 172 ? -3.270 65.252 4.046 1.00 32.33 172 MET A O 1
ATOM 1377 N N . ALA A 1 173 ? -4.740 63.795 4.919 1.00 31.23 173 ALA A N 1
ATOM 1378 C CA . ALA A 1 173 ? -4.675 62.877 3.791 1.00 29.41 173 ALA A CA 1
ATOM 1379 C C . ALA A 1 173 ? -6.131 62.910 3.345 1.00 28.72 173 ALA A C 1
ATOM 1380 O O . ALA A 1 173 ? -6.926 62.075 3.766 1.00 29.90 173 ALA A O 1
ATOM 1382 N N . PHE A 1 174 ? -6.490 63.904 2.538 1.00 28.21 174 PHE A N 1
ATOM 1383 C CA . PHE A 1 174 ? -7.865 64.033 2.063 1.00 29.03 174 PHE A CA 1
ATOM 1384 C C . PHE A 1 174 ? -8.250 62.858 1.178 1.00 29.47 174 PHE A C 1
ATOM 1385 O O . PHE A 1 174 ? -7.562 62.543 0.208 1.00 30.10 174 PHE A O 1
ATOM 1393 N N . LEU A 1 175 ? -9.360 62.219 1.524 1.00 28.66 175 LEU A N 1
ATOM 1394 C CA . LEU A 1 175 ? -9.852 61.061 0.801 1.00 29.35 175 LEU A CA 1
ATOM 1395 C C . LEU A 1 175 ? -10.933 61.417 -0.212 1.00 31.16 175 LEU A C 1
ATOM 1396 O O . LEU A 1 175 ? -11.904 62.096 0.117 1.00 33.12 175 LEU A O 1
ATOM 1401 N N . TYR A 1 176 ? -10.756 60.959 -1.448 1.00 31.38 176 TYR A N 1
ATOM 1402 C CA . TYR A 1 176 ? -11.733 61.193 -2.506 1.00 30.42 176 TYR A CA 1
ATOM 1403 C C . TYR A 1 176 ? -12.198 59.864 -3.085 1.00 31.36 176 TYR A C 1
ATOM 1404 O O . TYR A 1 176 ? -11.455 58.878 -3.085 1.00 30.05 176 TYR A O 1
ATOM 1413 N N . GLN A 1 177 ? -13.434 59.835 -3.569 1.00 32.07 177 GLN A N 1
ATOM 1414 C CA . GLN A 1 177 ? -13.993 58.620 -4.140 1.00 33.02 177 GLN A CA 1
ATOM 1415 C C . GLN A 1 177 ? -14.512 58.849 -5.551 1.00 32.79 177 GLN A C 1
ATOM 1416 O O . GLN A 1 177 ? -14.910 59.963 -5.906 1.00 32.62 177 GLN A O 1
ATOM 1422 N N . SER A 1 178 ? -14.505 57.787 -6.352 1.00 31.72 178 SER A N 1
ATOM 1423 C CA . SER A 1 178 ? -14.969 57.860 -7.732 1.00 31.42 178 SER A CA 1
ATOM 1424 C C . SER A 1 178 ? -15.191 56.478 -8.336 1.00 31.93 178 SER A C 1
ATOM 1425 O O . SER A 1 178 ? -14.537 55.507 -7.948 1.00 32.54 178 SER A O 1
ATOM 1428 N N . THR A 1 179 ? -16.121 56.392 -9.284 1.00 31.21 179 THR A N 1
ATOM 1429 C CA . THR A 1 179 ? -16.406 55.129 -9.959 1.00 30.87 179 THR A CA 1
ATOM 1430 C C . THR A 1 179 ? -15.870 55.173 -11.390 1.00 29.58 179 THR A C 1
ATOM 1431 O O . THR A 1 179 ? -15.467 54.149 -11.934 1.00 29.96 179 THR A O 1
ATOM 1435 N N . ASP A 1 180 ? -15.845 56.359 -11.992 1.00 28.19 180 ASP A N 1
ATOM 1436 C CA . ASP A 1 180 ? -15.373 56.487 -13.370 1.00 29.23 180 ASP A CA 1
ATOM 1437 C C . ASP A 1 180 ? -13.981 57.101 -13.488 1.00 29.42 180 ASP A C 1
ATOM 1438 O O . ASP A 1 180 ? -13.473 57.298 -14.595 1.00 28.15 180 ASP A O 1
ATOM 1443 N N . PHE A 1 181 ? -13.380 57.405 -12.340 1.00 29.14 181 PHE A N 1
ATOM 1444 C CA . PHE A 1 181 ? -12.044 57.994 -12.266 1.00 28.59 181 PHE A CA 1
ATOM 1445 C C . PHE A 1 181 ? -11.990 59.423 -12.810 1.00 29.72 181 PHE A C 1
ATOM 1446 O O . PHE A 1 181 ? -10.909 60.005 -12.933 1.00 29.21 181 PHE A O 1
ATOM 1454 N N . VAL A 1 182 ? -13.154 59.990 -13.127 1.00 30.33 182 VAL A N 1
ATOM 1455 C CA . VAL A 1 182 ? -13.222 61.352 -13.659 1.00 30.18 182 VAL A CA 1
ATOM 1456 C C . VAL A 1 182 ? -13.972 62.289 -12.711 1.00 31.34 182 VAL A C 1
ATOM 1457 O O . VAL A 1 182 ? -13.552 63.428 -12.496 1.00 29.69 182 VAL A O 1
ATOM 1461 N N . ASN A 1 183 ? -15.081 61.809 -12.152 1.00 33.07 183 ASN A N 1
ATOM 1462 C CA . ASN A 1 183 ? -15.865 62.599 -11.205 1.00 34.90 183 ASN A CA 1
ATOM 1463 C C . ASN A 1 183 ? -15.514 62.110 -9.809 1.00 34.22 183 ASN A C 1
ATOM 1464 O O . ASN A 1 183 ? -15.820 60.970 -9.447 1.00 32.96 183 ASN A O 1
ATOM 1469 N N . TRP A 1 184 ? -14.861 62.971 -9.034 1.00 33.23 184 TRP A N 1
ATOM 1470 C CA . TRP A 1 184 ? -14.454 62.621 -7.680 1.00 33.78 184 TRP A CA 1
ATOM 1471 C C . TRP A 1 184 ? -15.231 63.411 -6.634 1.00 35.65 184 TRP A C 1
ATOM 1472 O O . TRP A 1 184 ? -15.549 64.585 -6.839 1.00 36.53 184 TRP A O 1
ATOM 1483 N N . LYS A 1 185 ? -15.537 62.759 -5.518 1.00 37.28 185 LYS A N 1
ATOM 1484 C CA . LYS A 1 185 ? -16.272 63.394 -4.430 1.00 40.47 185 LYS A CA 1
ATOM 1485 C C . LYS A 1 185 ? -15.479 63.205 -3.142 1.00 39.90 185 LYS A C 1
ATOM 1486 O O . LYS A 1 185 ? -15.103 62.085 -2.795 1.00 38.88 185 LYS A O 1
ATOM 1492 N N . ARG A 1 186 ? -15.222 64.301 -2.438 1.00 40.31 186 ARG A N 1
ATOM 1493 C CA . ARG A 1 186 ? -14.462 64.228 -1.198 1.00 41.64 186 ARG A CA 1
ATOM 1494 C C . ARG A 1 186 ? -15.234 63.502 -0.115 1.00 41.97 186 ARG A C 1
ATOM 1495 O O . ARG A 1 186 ? -16.421 63.754 0.084 1.00 43.03 186 ARG A O 1
ATOM 1503 N N . TYR A 1 187 ? -14.564 62.594 0.583 1.00 42.09 187 TYR A N 1
ATOM 1504 C CA . TYR A 1 187 ? -15.209 61.872 1.668 1.00 42.92 187 TYR A CA 1
ATOM 1505 C C . TYR A 1 187 ? -15.314 62.869 2.821 1.00 44.34 187 TYR A C 1
ATOM 1506 O O . TYR A 1 187 ? -14.498 63.787 2.932 1.00 43.82 187 TYR A O 1
ATOM 1515 N N . ASP A 1 188 ? -16.316 62.693 3.672 1.00 46.69 188 ASP A N 1
ATOM 1516 C CA . ASP A 1 188 ? -16.524 63.598 4.795 1.00 49.16 188 ASP A CA 1
ATOM 1517 C C . ASP A 1 188 ? -15.295 63.774 5.696 1.00 47.99 188 ASP A C 1
ATOM 1518 O O . ASP A 1 188 ? -14.917 64.899 6.031 1.00 46.86 188 ASP A O 1
ATOM 1523 N N . GLN A 1 189 ? -14.676 62.663 6.084 1.00 46.72 189 GLN A N 1
ATOM 1524 C CA . GLN A 1 189 ? -13.495 62.697 6.945 1.00 46.14 189 GLN A CA 1
ATOM 1525 C C . GLN A 1 189 ? -12.218 62.318 6.194 1.00 44.78 189 GLN A C 1
ATOM 1526 O O . GLN A 1 189 ? -12.265 61.599 5.195 1.00 45.32 189 GLN A O 1
ATOM 1532 N N . PRO A 1 190 ? -11.057 62.810 6.662 1.00 42.77 190 PRO A N 1
ATOM 1533 C CA . PRO A 1 190 ? -9.766 62.509 6.032 1.00 40.25 190 PRO A CA 1
ATOM 1534 C C . PRO A 1 190 ? -9.457 61.042 6.302 1.00 38.08 190 PRO A C 1
ATOM 1535 O O . PRO A 1 190 ? -9.991 60.468 7.248 1.00 38.61 190 PRO A O 1
ATOM 1539 N N . LEU A 1 191 ? -8.606 60.431 5.488 1.00 35.73 191 LEU A N 1
ATOM 1540 C CA . LEU A 1 191 ? -8.260 59.036 5.723 1.00 34.41 191 LEU A CA 1
ATOM 1541 C C . LEU A 1 191 ? -7.446 58.989 7.011 1.00 34.07 191 LEU A C 1
ATOM 1542 O O . LEU A 1 191 ? -7.587 58.078 7.824 1.00 34.43 191 LEU A O 1
ATOM 1547 N N . SER A 1 192 ? -6.595 59.992 7.186 1.00 34.03 192 SER A N 1
ATOM 1548 C CA . SER A 1 192 ? -5.756 60.108 8.371 1.00 33.16 192 SER A CA 1
ATOM 1549 C C . SER A 1 192 ? -5.314 61.565 8.469 1.00 32.72 192 SER A C 1
ATOM 1550 O O . SER A 1 192 ? -5.467 62.328 7.512 1.00 31.99 192 SER A O 1
ATOM 1553 N N . SER A 1 193 ? -4.779 61.953 9.622 1.00 31.91 193 SER A N 1
ATOM 1554 C CA . SER A 1 193 ? -4.339 63.329 9.830 1.00 32.20 193 SER A CA 1
ATOM 1555 C C . SER A 1 193 ? -3.500 63.444 11.092 1.00 32.13 193 SER A C 1
ATOM 1556 O O . SER A 1 193 ? -3.371 62.488 11.850 1.00 32.33 193 SER A O 1
ATOM 1559 N N . ALA A 1 194 ? -2.937 64.624 11.318 1.00 32.30 194 ALA A N 1
ATOM 1560 C CA . ALA A 1 194 ? -2.114 64.857 12.496 1.00 33.46 194 ALA A CA 1
ATOM 1561 C C . ALA A 1 194 ? -2.053 66.348 12.778 1.00 34.74 194 ALA A C 1
ATOM 1562 O O . ALA A 1 194 ? -1.935 67.161 11.858 1.00 34.68 194 ALA A O 1
ATOM 1564 N N . ASP A 1 195 ? -2.128 66.707 14.054 1.00 36.13 195 ASP A N 1
ATOM 1565 C CA . ASP A 1 195 ? -2.087 68.108 14.447 1.00 37.43 195 ASP A CA 1
ATOM 1566 C C . ASP A 1 195 ? -0.730 68.773 14.270 1.00 36.22 195 ASP A C 1
ATOM 1567 O O . ASP A 1 195 ? 0.313 68.150 14.457 1.00 36.48 195 ASP A O 1
ATOM 1572 N N . ALA A 1 196 ? -0.769 70.046 13.896 1.00 35.24 196 ALA A N 1
ATOM 1573 C CA . ALA A 1 196 ? 0.419 70.880 13.745 1.00 35.57 196 ALA A CA 1
ATOM 1574 C C . ALA A 1 196 ? 1.625 70.317 12.999 1.00 35.63 196 ALA A C 1
ATOM 1575 O O . ALA A 1 196 ? 2.762 70.657 13.328 1.00 37.38 196 ALA A O 1
ATOM 1577 N N . THR A 1 197 ? 1.394 69.483 11.992 1.00 35.55 197 THR A N 1
ATOM 1578 C CA . THR A 1 197 ? 2.498 68.911 11.224 1.00 34.08 197 THR A CA 1
ATOM 1579 C C . THR A 1 197 ? 2.786 69.719 9.964 1.00 33.35 197 THR A C 1
ATOM 1580 O O . THR A 1 197 ? 3.866 69.619 9.382 1.00 32.01 197 THR A O 1
ATOM 1584 N N . GLY A 1 198 ? 1.821 70.528 9.546 1.00 33.47 198 GLY A N 1
ATOM 1585 C CA . GLY A 1 198 ? 2.001 71.290 8.325 1.00 32.82 198 GLY A CA 1
ATOM 1586 C C . GLY A 1 198 ? 1.449 70.432 7.198 1.00 34.27 198 GLY A C 1
ATOM 1587 O O . GLY A 1 198 ? 0.938 69.333 7.443 1.00 33.43 198 GLY A O 1
ATOM 1588 N N . THR A 1 199 ? 1.553 70.911 5.963 1.00 34.85 199 THR A N 1
ATOM 1589 C CA . THR A 1 199 ? 1.032 70.171 4.819 1.00 34.24 199 THR A CA 1
ATOM 1590 C C . THR A 1 199 ? 1.644 68.781 4.663 1.00 32.84 199 THR A C 1
ATOM 1591 O O . THR A 1 199 ? 2.858 68.606 4.759 1.00 32.52 199 THR A O 1
ATOM 1595 N N . TRP A 1 200 ? 0.790 67.793 4.435 1.00 30.72 200 TRP A N 1
ATOM 1596 C CA . TRP A 1 200 ? 1.252 66.432 4.214 1.00 29.54 200 TRP A CA 1
ATOM 1597 C C . TRP A 1 200 ? 1.591 66.352 2.734 1.00 29.55 200 TRP A C 1
ATOM 1598 O O . TRP A 1 200 ? 0.727 66.562 1.881 1.00 30.36 200 TRP A O 1
ATOM 1609 N N . GLU A 1 201 ? 2.852 66.072 2.429 1.00 27.84 201 GLU A N 1
ATOM 1610 C CA . GLU A 1 201 ? 3.282 65.990 1.045 1.00 27.86 201 GLU A CA 1
ATOM 1611 C C . GLU A 1 201 ? 3.451 64.553 0.572 1.00 27.83 201 GLU A C 1
ATOM 1612 O O . GLU A 1 201 ? 3.840 63.677 1.344 1.00 26.26 201 GLU A O 1
ATOM 1618 N N . CYS A 1 202 ? 3.135 64.330 -0.702 1.00 27.70 202 CYS A N 1
ATOM 1619 C CA . CYS A 1 202 ? 3.241 63.017 -1.340 1.00 28.24 202 CYS A CA 1
ATOM 1620 C C . CYS A 1 202 ? 2.753 61.853 -0.481 1.00 26.89 202 CYS A C 1
ATOM 1621 O O . CYS A 1 202 ? 3.510 60.925 -0.189 1.00 25.58 202 CYS A O 1
ATOM 1624 N N . PRO A 1 203 ? 1.474 61.882 -0.074 1.00 26.20 203 PRO A N 1
ATOM 1625 C CA . PRO A 1 203 ? 0.942 60.796 0.750 1.00 25.43 203 PRO A CA 1
ATOM 1626 C C . PRO A 1 203 ? 0.942 59.516 -0.071 1.00 26.42 203 PRO A C 1
ATOM 1627 O O . PRO A 1 203 ? 0.751 59.554 -1.289 1.00 26.29 203 PRO A O 1
ATOM 1631 N N . ASP A 1 204 ? 1.157 58.387 0.588 1.00 25.33 204 ASP A N 1
ATOM 1632 C CA . ASP A 1 204 ? 1.142 57.103 -0.095 1.00 25.47 204 ASP A CA 1
ATOM 1633 C C . ASP A 1 204 ? 0.364 56.211 0.854 1.00 24.75 204 ASP A C 1
ATOM 1634 O O . ASP A 1 204 ? 0.540 56.295 2.071 1.00 24.53 204 ASP A O 1
ATOM 1639 N N . PHE A 1 205 ? -0.519 55.386 0.305 1.00 24.12 205 PHE A N 1
ATOM 1640 C CA . PHE A 1 205 ? -1.342 54.491 1.112 1.00 23.04 205 PHE A CA 1
ATOM 1641 C C . PHE A 1 205 ? -1.439 53.163 0.377 1.00 23.85 205 PHE A C 1
ATOM 1642 O O . PHE A 1 205 ? -1.962 53.093 -0.740 1.00 23.73 205 PHE A O 1
ATOM 1650 N N . TYR A 1 206 ? -0.942 52.104 1.005 1.00 23.18 206 TYR A N 1
ATOM 1651 C CA . TYR A 1 206 ? -0.935 50.802 0.361 1.00 22.42 206 TYR A CA 1
ATOM 1652 C C . TYR A 1 206 ? -0.884 49.660 1.363 1.00 23.53 206 TYR A C 1
ATOM 1653 O O . TYR A 1 206 ? -0.523 49.848 2.527 1.00 23.14 206 TYR A O 1
ATOM 1662 N N . PRO A 1 207 ? -1.244 48.452 0.914 1.00 23.41 207 PRO A N 1
ATOM 1663 C CA . PRO A 1 207 ? -1.236 47.272 1.775 1.00 22.88 207 PRO A CA 1
ATOM 1664 C C . PRO A 1 207 ? 0.069 46.493 1.658 1.00 23.41 207 PRO A C 1
ATOM 1665 O O . PRO A 1 207 ? 0.766 46.575 0.646 1.00 23.64 207 PRO A O 1
ATOM 1669 N N . VAL A 1 208 ? 0.393 45.748 2.707 1.00 23.67 208 VAL A N 1
ATOM 1670 C CA . VAL A 1 208 ? 1.577 44.899 2.727 1.00 25.54 208 VAL A CA 1
ATOM 1671 C C . VAL A 1 208 ? 1.107 43.565 3.315 1.00 26.13 208 VAL A C 1
ATOM 1672 O O . VAL A 1 208 ? 0.290 43.540 4.233 1.00 25.94 208 VAL A O 1
ATOM 1676 N N . PRO A 1 209 ? 1.600 42.443 2.777 1.00 27.10 209 PRO A N 1
ATOM 1677 C CA . PRO A 1 209 ? 1.192 41.131 3.285 1.00 28.61 209 PRO A CA 1
ATOM 1678 C C . PRO A 1 209 ? 1.936 40.711 4.549 1.00 31.45 209 PRO A C 1
ATOM 1679 O O . PRO A 1 209 ? 3.164 40.817 4.622 1.00 30.30 209 PRO A O 1
ATOM 1683 N N . LEU A 1 210 ? 1.190 40.235 5.544 1.00 34.07 210 LEU A N 1
ATOM 1684 C CA . LEU A 1 210 ? 1.796 39.783 6.791 1.00 37.80 210 LEU A CA 1
ATOM 1685 C C . LEU A 1 210 ? 2.570 38.490 6.555 1.00 40.39 210 LEU A C 1
ATOM 1686 O O . LEU A 1 210 ? 2.171 37.650 5.742 1.00 40.39 210 LEU A O 1
ATOM 1691 N N . ASN A 1 211 ? 3.681 38.337 7.267 1.00 43.53 211 ASN A N 1
ATOM 1692 C CA . ASN A 1 211 ? 4.524 37.152 7.139 1.00 46.86 211 ASN A CA 1
ATOM 1693 C C . ASN A 1 211 ? 4.813 36.823 5.676 1.00 45.40 211 ASN A C 1
ATOM 1694 O O . ASN A 1 211 ? 4.513 35.726 5.202 1.00 46.25 211 ASN A O 1
ATOM 1699 N N . SER A 1 212 ? 5.392 37.784 4.966 1.00 43.49 212 SER A N 1
ATOM 1700 C CA . SER A 1 212 ? 5.742 37.612 3.562 1.00 40.02 212 SER A CA 1
ATOM 1701 C C . SER A 1 212 ? 6.693 38.732 3.176 1.00 38.80 212 SER A C 1
ATOM 1702 O O . SER A 1 212 ? 6.658 39.809 3.767 1.00 38.63 212 SER A O 1
ATOM 1705 N N . THR A 1 213 ? 7.550 38.475 2.196 1.00 36.84 213 THR A N 1
ATOM 1706 C CA . THR A 1 213 ? 8.490 39.488 1.736 1.00 35.66 213 THR A CA 1
ATOM 1707 C C . THR A 1 213 ? 8.030 40.002 0.379 1.00 35.09 213 THR A C 1
ATOM 1708 O O . THR A 1 213 ? 8.757 40.713 -0.310 1.00 36.42 213 THR A O 1
ATOM 1712 N N . ASN A 1 214 ? 6.813 39.639 0.000 1.00 33.85 214 ASN A N 1
ATOM 1713 C CA . ASN A 1 214 ? 6.262 40.058 -1.278 1.00 34.31 214 ASN A CA 1
ATOM 1714 C C . ASN A 1 214 ? 5.530 41.389 -1.210 1.00 32.83 214 ASN A C 1
ATOM 1715 O O . ASN A 1 214 ? 5.367 41.976 -0.141 1.00 31.19 214 ASN A O 1
ATOM 1720 N N . GLY A 1 215 ? 5.102 41.858 -2.377 1.00 31.65 215 GLY A N 1
ATOM 1721 C CA . GLY A 1 215 ? 4.366 43.100 -2.462 1.00 30.89 215 GLY A CA 1
ATOM 1722 C C . GLY A 1 215 ? 2.943 42.772 -2.862 1.00 31.20 215 GLY A C 1
ATOM 1723 O O . GLY A 1 215 ? 2.657 41.655 -3.297 1.00 31.04 215 GLY A O 1
ATOM 1724 N N . LEU A 1 216 ? 2.041 43.734 -2.714 1.00 30.75 216 LEU A N 1
ATOM 1725 C CA . LEU A 1 216 ? 0.650 43.510 -3.076 1.00 29.42 216 LEU A CA 1
ATOM 1726 C C . LEU A 1 216 ? 0.127 44.620 -3.953 1.00 29.84 216 LEU A C 1
ATOM 1727 O O . LEU A 1 216 ? 0.587 45.758 -3.872 1.00 30.03 216 LEU A O 1
ATOM 1732 N N . ASP A 1 217 ? -0.829 44.281 -4.807 1.00 30.54 217 ASP A N 1
ATOM 1733 C CA . ASP A 1 217 ? -1.452 45.283 -5.649 1.00 31.09 217 ASP A CA 1
ATOM 1734 C C . ASP A 1 217 ? -2.091 46.225 -4.630 1.00 29.76 217 ASP A C 1
ATOM 1735 O O . ASP A 1 217 ? -2.501 45.790 -3.556 1.00 29.19 217 ASP A O 1
ATOM 1740 N N . THR A 1 218 ? -2.193 47.503 -4.961 1.00 30.33 218 THR A N 1
ATOM 1741 C CA . THR A 1 218 ? -2.764 48.476 -4.035 1.00 32.07 218 THR A CA 1
ATOM 1742 C C . THR A 1 218 ? -4.197 48.188 -3.580 1.00 32.02 218 THR A C 1
ATOM 1743 O O . THR A 1 218 ? -4.598 48.617 -2.501 1.00 31.82 218 THR A O 1
ATOM 1747 N N . SER A 1 219 ? -4.958 47.452 -4.387 1.00 32.32 219 SER A N 1
ATOM 1748 C CA . SER A 1 219 ? -6.352 47.161 -4.064 1.00 33.43 219 SER A CA 1
ATOM 1749 C C . SER A 1 219 ? -6.638 45.937 -3.189 1.00 35.96 219 SER A C 1
ATOM 1750 O O . SER A 1 219 ? -7.801 45.607 -2.947 1.00 38.47 219 SER A O 1
ATOM 1753 N N . VAL A 1 220 ? -5.599 45.267 -2.706 1.00 36.74 220 VAL A N 1
ATOM 1754 C CA . VAL A 1 220 ? -5.801 44.098 -1.859 1.00 37.73 220 VAL A CA 1
ATOM 1755 C C . VAL A 1 220 ? -6.167 44.508 -0.436 1.00 41.00 220 VAL A C 1
ATOM 1756 O O . VAL A 1 220 ? -5.676 45.510 0.079 1.00 42.23 220 VAL A O 1
ATOM 1760 N N . TYR A 1 221 ? -7.043 43.736 0.192 1.00 43.89 221 TYR A N 1
ATOM 1761 C CA . TYR A 1 221 ? -7.464 44.010 1.561 1.00 47.83 221 TYR A CA 1
ATOM 1762 C C . TYR A 1 221 ? -7.717 42.668 2.244 1.00 47.29 221 TYR A C 1
ATOM 1763 O O . TYR A 1 221 ? -7.766 41.630 1.583 1.00 48.01 221 TYR A O 1
ATOM 1772 N N . GLY A 1 222 ? -7.868 42.674 3.561 1.00 47.00 222 GLY A N 1
ATOM 1773 C CA . GLY A 1 222 ? -8.105 41.419 4.249 1.00 46.51 222 GLY A CA 1
ATOM 1774 C C . GLY A 1 222 ? -7.442 41.351 5.605 1.00 46.16 222 GLY A C 1
ATOM 1775 O O . GLY A 1 222 ? -6.721 42.266 5.999 1.00 46.73 222 GLY A O 1
ATOM 1776 N N . GLY A 1 223 ? -7.680 40.255 6.315 1.00 45.67 223 GLY A N 1
ATOM 1777 C CA . GLY A 1 223 ? -7.112 40.093 7.641 1.00 44.99 223 GLY A CA 1
ATOM 1778 C C . GLY A 1 223 ? -5.629 39.792 7.657 1.00 44.46 223 GLY A C 1
ATOM 1779 O O . GLY A 1 223 ? -4.944 40.092 8.631 1.00 45.39 223 GLY A O 1
ATOM 1780 N N . SER A 1 224 ? -5.133 39.195 6.582 1.00 43.94 224 SER A N 1
ATOM 1781 C CA . SER A 1 224 ? -3.717 38.857 6.481 1.00 45.18 224 SER A CA 1
ATOM 1782 C C . SER A 1 224 ? -2.961 40.009 5.822 1.00 43.54 224 SER A C 1
ATOM 1783 O O . SER A 1 224 ? -1.873 39.827 5.268 1.00 43.20 224 SER A O 1
ATOM 1786 N N . VAL A 1 225 ? -3.550 41.196 5.896 1.00 41.42 225 VAL A N 1
ATOM 1787 C CA . VAL A 1 225 ? -2.968 42.384 5.297 1.00 39.36 225 VAL A CA 1
ATOM 1788 C C . VAL A 1 225 ? -3.051 43.600 6.213 1.00 38.70 225 VAL A C 1
ATOM 1789 O O . VAL A 1 225 ? -4.043 43.803 6.917 1.00 39.26 225 VAL A O 1
ATOM 1793 N N . ARG A 1 226 ? -1.996 44.405 6.199 1.00 36.22 226 ARG A N 1
ATOM 1794 C CA . ARG A 1 226 ? -1.960 45.629 6.981 1.00 34.07 226 ARG A CA 1
ATOM 1795 C C . ARG A 1 226 ? -1.684 46.753 5.996 1.00 32.46 226 ARG A C 1
ATOM 1796 O O . ARG A 1 226 ? -1.104 46.518 4.933 1.00 31.75 226 ARG A O 1
ATOM 1804 N N . HIS A 1 227 ? -2.112 47.965 6.333 1.00 29.51 227 HIS A N 1
ATOM 1805 C CA . HIS A 1 227 ? -1.896 49.097 5.448 1.00 28.07 227 HIS A CA 1
ATOM 1806 C C . HIS A 1 227 ? -0.888 50.089 5.994 1.00 27.91 227 HIS A C 1
ATOM 1807 O O . HIS A 1 227 ? -0.727 50.242 7.213 1.00 26.96 227 HIS A O 1
ATOM 1814 N N . VAL A 1 228 ? -0.200 50.755 5.073 1.00 25.71 228 VAL A N 1
ATOM 1815 C CA . VAL A 1 228 ? 0.795 51.746 5.426 1.00 24.89 228 VAL A CA 1
ATOM 1816 C C . VAL A 1 228 ? 0.318 53.123 4.992 1.00 25.91 228 VAL A C 1
ATOM 1817 O O . VAL A 1 228 ? -0.067 53.319 3.837 1.00 27.87 228 VAL A O 1
ATOM 1821 N N . MET A 1 229 ? 0.320 54.067 5.925 1.00 25.74 229 MET A N 1
ATOM 1822 C CA . MET A 1 229 ? -0.063 55.443 5.629 1.00 25.54 229 MET A CA 1
ATOM 1823 C C . MET A 1 229 ? 1.252 56.205 5.712 1.00 26.36 229 MET A C 1
ATOM 1824 O O . MET A 1 229 ? 1.870 56.275 6.780 1.00 26.74 229 MET A O 1
ATOM 1829 N N . LYS A 1 230 ? 1.690 56.753 4.586 1.00 24.92 230 LYS A N 1
ATOM 1830 C CA . LYS A 1 230 ? 2.941 57.493 4.538 1.00 23.61 230 LYS A CA 1
ATOM 1831 C C . LYS A 1 230 ? 2.706 58.931 4.100 1.00 24.31 230 LYS A C 1
ATOM 1832 O O . LYS A 1 230 ? 1.871 59.197 3.236 1.00 25.15 230 LYS A O 1
ATOM 1838 N N . ALA A 1 231 ? 3.436 59.858 4.706 1.00 23.35 231 ALA A N 1
ATOM 1839 C CA . ALA A 1 231 ? 3.312 61.267 4.350 1.00 24.59 231 ALA A CA 1
ATOM 1840 C C . ALA A 1 231 ? 4.601 61.990 4.686 1.00 24.75 231 ALA A C 1
ATOM 1841 O O . ALA A 1 231 ? 5.319 61.609 5.617 1.00 24.71 231 ALA A O 1
ATOM 1843 N N . GLY A 1 232 ? 4.898 63.025 3.912 1.00 24.30 232 GLY A N 1
ATOM 1844 C CA . GLY A 1 232 ? 6.089 63.804 4.159 1.00 24.33 232 GLY A CA 1
ATOM 1845 C C . GLY A 1 232 ? 5.710 65.120 4.816 1.00 26.54 232 GLY A C 1
ATOM 1846 O O . GLY A 1 232 ? 4.741 65.769 4.417 1.00 24.88 232 GLY A O 1
ATOM 1847 N N . PHE A 1 233 ? 6.446 65.495 5.854 1.00 27.10 233 PHE A N 1
ATOM 1848 C CA . PHE A 1 233 ? 6.220 66.761 6.540 1.00 28.80 233 PHE A CA 1
ATOM 1849 C C . PHE A 1 233 ? 7.373 67.037 7.496 1.00 29.67 233 PHE A C 1
ATOM 1850 O O . PHE A 1 233 ? 8.059 66.115 7.950 1.00 28.27 233 PHE A O 1
ATOM 1858 N N . GLU A 1 234 ? 7.593 68.318 7.772 1.00 29.34 234 GLU A N 1
ATOM 1859 C CA . GLU A 1 234 ? 8.674 68.753 8.641 1.00 29.77 234 GLU A CA 1
ATOM 1860 C C . GLU A 1 234 ? 10.017 68.242 8.130 1.00 28.75 234 GLU A C 1
ATOM 1861 O O . GLU A 1 234 ? 10.920 67.931 8.904 1.00 29.59 234 GLU A O 1
ATOM 1867 N N . GLY A 1 235 ? 10.125 68.155 6.807 1.00 28.37 235 GLY A N 1
ATOM 1868 C CA . GLY A 1 235 ? 11.363 67.736 6.173 1.00 27.49 235 GLY A CA 1
ATOM 1869 C C . GLY A 1 235 ? 11.670 66.263 5.991 1.00 27.32 235 GLY A C 1
ATOM 1870 O O . GLY A 1 235 ? 12.705 65.929 5.412 1.00 28.28 235 GLY A O 1
ATOM 1871 N N . HIS A 1 236 ? 10.795 65.378 6.458 1.00 26.64 236 HIS A N 1
ATOM 1872 C CA . HIS A 1 236 ? 11.053 63.947 6.323 1.00 25.29 236 HIS A CA 1
ATOM 1873 C C . HIS A 1 236 ? 9.839 63.134 5.923 1.00 25.35 236 HIS A C 1
ATOM 1874 O O . HIS A 1 236 ? 8.711 63.619 5.960 1.00 26.98 236 HIS A O 1
ATOM 1881 N N . ASP A 1 237 ? 10.086 61.888 5.537 1.00 24.81 237 ASP A N 1
ATOM 1882 C CA . ASP A 1 237 ? 9.015 60.980 5.160 1.00 24.51 237 ASP A CA 1
ATOM 1883 C C . ASP A 1 237 ? 8.720 60.061 6.343 1.00 24.67 237 ASP A C 1
ATOM 1884 O O . ASP A 1 237 ? 9.597 59.329 6.811 1.00 24.77 237 ASP A O 1
ATOM 1889 N N . TRP A 1 238 ? 7.487 60.111 6.833 1.00 24.18 238 TRP A N 1
ATOM 1890 C CA . TRP A 1 238 ? 7.088 59.283 7.965 1.00 24.75 238 TRP A CA 1
ATOM 1891 C C . TRP A 1 238 ? 6.035 58.299 7.508 1.00 24.74 238 TRP A C 1
ATOM 1892 O O . TRP A 1 238 ? 5.393 58.505 6.481 1.00 26.18 238 TRP A O 1
ATOM 1903 N N . TYR A 1 239 ? 5.861 57.224 8.264 1.00 23.79 239 TYR A N 1
ATOM 1904 C CA . TYR A 1 239 ? 4.831 56.256 7.929 1.00 24.44 239 TYR A CA 1
ATOM 1905 C C . TYR A 1 239 ? 4.398 55.551 9.199 1.00 24.98 239 TYR A C 1
ATOM 1906 O O . TYR A 1 239 ? 5.108 55.556 10.201 1.00 25.44 239 TYR A O 1
ATOM 1915 N N . THR A 1 240 ? 3.213 54.963 9.151 1.00 26.09 240 THR A N 1
ATOM 1916 C CA . THR A 1 240 ? 2.674 54.236 10.278 1.00 27.12 240 THR A CA 1
ATOM 1917 C C . THR A 1 240 ? 1.883 53.066 9.720 1.00 27.46 240 THR A C 1
ATOM 1918 O O . THR A 1 240 ? 1.181 53.195 8.713 1.00 25.68 240 THR A O 1
ATOM 1922 N N . ILE A 1 241 ? 2.021 51.919 10.373 1.00 27.76 241 ILE A N 1
ATOM 1923 C CA . ILE A 1 241 ? 1.343 50.702 9.964 1.00 27.91 241 ILE A CA 1
ATOM 1924 C C . ILE A 1 241 ? 0.016 50.595 10.697 1.00 30.13 241 ILE A C 1
ATOM 1925 O O . ILE A 1 241 ? -0.073 50.917 11.881 1.00 30.87 241 ILE A O 1
ATOM 1930 N N . GLY A 1 242 ? -1.016 50.142 9.994 1.00 31.23 242 GLY A N 1
ATOM 1931 C CA . GLY A 1 242 ? -2.312 50.013 10.627 1.00 31.76 242 GLY A CA 1
ATOM 1932 C C . GLY A 1 242 ? -3.289 49.144 9.861 1.00 33.29 242 GLY A C 1
ATOM 1933 O O . GLY A 1 242 ? -2.922 48.456 8.904 1.00 32.14 242 GLY A O 1
ATOM 1934 N N . THR A 1 243 ? -4.545 49.190 10.297 1.00 33.87 243 THR A N 1
ATOM 1935 C CA . THR A 1 243 ? -5.625 48.424 9.697 1.00 34.14 243 THR A CA 1
ATOM 1936 C C . THR A 1 243 ? -6.577 49.360 8.964 1.00 34.48 243 THR A C 1
ATOM 1937 O O . THR A 1 243 ? -6.942 50.421 9.476 1.00 33.57 243 THR A O 1
ATOM 1941 N N . TYR A 1 244 ? -6.983 48.954 7.766 1.00 35.57 244 TYR A N 1
ATOM 1942 C CA . TYR A 1 244 ? -7.880 49.750 6.941 1.00 37.71 244 TYR A CA 1
ATOM 1943 C C . TYR A 1 244 ? -9.236 49.083 6.722 1.00 40.05 244 TYR A C 1
ATOM 1944 O O . TYR A 1 244 ? -9.313 47.901 6.396 1.00 40.11 244 TYR A O 1
ATOM 1953 N N . SER A 1 245 ? -10.299 49.861 6.907 1.00 43.66 245 SER A N 1
ATOM 1954 C CA . SER A 1 245 ? -11.666 49.381 6.715 1.00 46.97 245 SER A CA 1
ATOM 1955 C C . SER A 1 245 ? -12.325 50.212 5.618 1.00 47.98 245 SER A C 1
ATOM 1956 O O . SER A 1 245 ? -12.754 51.341 5.858 1.00 48.73 245 SER A O 1
ATOM 1959 N N . PRO A 1 246 ? -12.410 49.662 4.398 1.00 49.39 246 PRO A N 1
ATOM 1960 C CA . PRO A 1 246 ? -13.018 50.356 3.258 1.00 51.89 246 PRO A CA 1
ATOM 1961 C C . PRO A 1 246 ? -14.417 50.874 3.588 1.00 55.27 246 PRO A C 1
ATOM 1962 O O . PRO A 1 246 ? -14.764 52.023 3.292 1.00 54.57 246 PRO A O 1
ATOM 1966 N N . ASP A 1 247 ? -15.205 49.998 4.205 1.00 58.99 247 ASP A N 1
ATOM 1967 C CA . ASP A 1 247 ? -16.584 50.279 4.595 1.00 62.04 247 ASP A CA 1
ATOM 1968 C C . ASP A 1 247 ? -16.762 51.655 5.213 1.00 62.12 247 ASP A C 1
ATOM 1969 O O . ASP A 1 247 ? -17.524 52.484 4.711 1.00 62.86 247 ASP A O 1
ATOM 1974 N N . ARG A 1 248 ? -16.052 51.893 6.308 1.00 61.19 248 ARG A N 1
ATOM 1975 C CA . ARG A 1 248 ? -16.150 53.160 7.011 1.00 60.26 248 ARG A CA 1
ATOM 1976 C C . ARG A 1 248 ? -14.995 54.113 6.718 1.00 57.55 248 ARG A C 1
ATOM 1977 O O . ARG A 1 248 ? -14.876 55.160 7.359 1.00 57.47 248 ARG A O 1
ATOM 1985 N N . GLU A 1 249 ? -14.162 53.762 5.738 1.00 54.04 249 GLU A N 1
ATOM 1986 C CA . GLU A 1 249 ? -13.006 54.581 5.369 1.00 49.73 249 GLU A CA 1
ATOM 1987 C C . GLU A 1 249 ? -12.218 54.913 6.622 1.00 47.51 249 GLU A C 1
ATOM 1988 O O . GLU A 1 249 ? -11.876 56.068 6.875 1.00 46.71 249 GLU A O 1
ATOM 1994 N N . ASN A 1 250 ? -11.926 53.881 7.402 1.00 45.60 250 ASN A N 1
ATOM 1995 C CA . ASN A 1 250 ? -11.207 54.056 8.648 1.00 44.70 250 ASN A CA 1
ATOM 1996 C C . ASN A 1 250 ? -9.818 53.424 8.671 1.00 42.44 250 ASN A C 1
ATOM 1997 O O . ASN A 1 250 ? -9.651 52.241 8.365 1.00 41.06 250 ASN A O 1
ATOM 2002 N N . PHE A 1 251 ? -8.822 54.229 9.028 1.00 39.93 251 PHE A N 1
ATOM 2003 C CA . PHE A 1 251 ? -7.456 53.739 9.144 1.00 38.13 251 PHE A CA 1
ATOM 2004 C C . PHE A 1 251 ? -7.087 53.816 10.616 1.00 37.09 251 PHE A C 1
ATOM 2005 O O . PHE A 1 251 ? -7.062 54.896 11.202 1.00 37.43 251 PHE A O 1
ATOM 2013 N N . LEU A 1 252 ? -6.803 52.666 11.210 1.00 37.43 252 LEU A N 1
ATOM 2014 C CA . LEU A 1 252 ? -6.456 52.610 12.620 1.00 38.28 252 LEU A CA 1
ATOM 2015 C C . LEU A 1 252 ? -4.976 52.276 12.808 1.00 37.11 252 LEU A C 1
ATOM 2016 O O . LEU A 1 252 ? -4.541 51.169 12.493 1.00 36.44 252 LEU A O 1
ATOM 2021 N N . PRO A 1 253 ? -4.185 53.233 13.321 1.00 36.65 253 PRO A N 1
ATOM 2022 C CA . PRO A 1 253 ? -2.751 53.014 13.545 1.00 37.13 253 PRO A CA 1
ATOM 2023 C C . PRO A 1 253 ? -2.535 51.875 14.537 1.00 37.33 253 PRO A C 1
ATOM 2024 O O . PRO A 1 253 ? -3.157 51.839 15.599 1.00 38.32 253 PRO A O 1
ATOM 2028 N N . GLN A 1 254 ? -1.650 50.954 14.190 1.00 36.94 254 GLN A N 1
ATOM 2029 C CA . GLN A 1 254 ? -1.342 49.814 15.041 1.00 37.39 254 GLN A CA 1
ATOM 2030 C C . GLN A 1 254 ? -0.907 50.245 16.448 1.00 36.72 254 GLN A C 1
ATOM 2031 O O . GLN A 1 254 ? -1.296 49.630 17.440 1.00 36.02 254 GLN A O 1
ATOM 2037 N N . ASN A 1 255 ? -0.090 51.292 16.530 1.00 35.43 255 ASN A N 1
ATOM 2038 C CA . ASN A 1 255 ? 0.396 51.771 17.819 1.00 35.77 255 ASN A CA 1
ATOM 2039 C C . ASN A 1 255 ? -0.522 52.830 18.432 1.00 36.76 255 ASN A C 1
ATOM 2040 O O . ASN A 1 255 ? -0.186 53.440 19.446 1.00 37.65 255 ASN A O 1
ATOM 2045 N N . GLY A 1 256 ? -1.674 53.045 17.802 1.00 37.35 256 GLY A N 1
ATOM 2046 C CA . GLY A 1 256 ? -2.640 54.016 18.294 1.00 36.80 256 GLY A CA 1
ATOM 2047 C C . GLY A 1 256 ? -2.185 55.464 18.342 1.00 36.96 256 GLY A C 1
ATOM 2048 O O . GLY A 1 256 ? -2.832 56.299 18.973 1.00 37.61 256 GLY A O 1
ATOM 2049 N N . LEU A 1 257 ? -1.088 55.787 17.674 1.00 36.24 257 LEU A N 1
ATOM 2050 C CA . LEU A 1 257 ? -0.602 57.156 17.703 1.00 36.78 257 LEU A CA 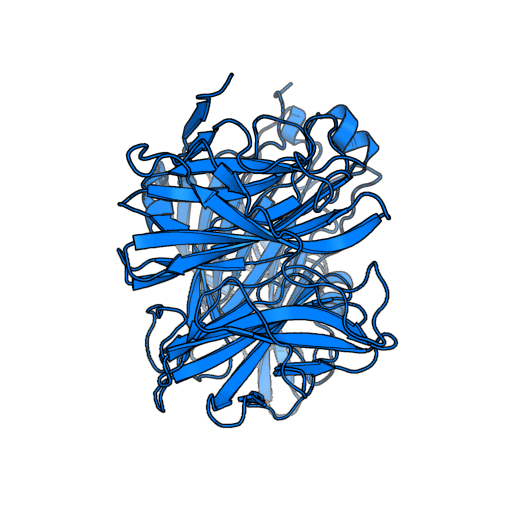1
ATOM 2051 C C . LEU A 1 257 ? -0.924 57.933 16.441 1.00 38.17 257 LEU A C 1
ATOM 2052 O O . LEU A 1 257 ? -1.198 57.357 15.389 1.00 39.18 257 LEU A O 1
ATOM 2057 N N . SER A 1 258 ? -0.908 59.254 16.567 1.00 38.55 258 SER A N 1
ATOM 2058 C CA . SER A 1 258 ? -1.113 60.138 15.431 1.00 38.79 258 SER A CA 1
ATOM 2059 C C . SER A 1 258 ? 0.324 60.549 15.149 1.00 38.34 258 SER A C 1
ATOM 2060 O O . SER A 1 258 ? 1.121 60.669 16.081 1.00 38.50 258 SER A O 1
ATOM 2063 N N . LEU A 1 259 ? 0.674 60.754 13.888 1.00 36.93 259 LEU A N 1
ATOM 2064 C CA . LEU A 1 259 ? 2.040 61.143 13.584 1.00 36.47 259 LEU A CA 1
ATOM 2065 C C . LEU A 1 259 ? 2.364 62.479 14.249 1.00 37.17 259 LEU A C 1
ATOM 2066 O O . LEU A 1 259 ? 1.522 63.380 14.303 1.00 38.64 259 LEU A O 1
ATOM 2071 N N . THR A 1 260 ? 3.572 62.587 14.795 1.00 35.87 260 THR A N 1
ATOM 2072 C CA . THR A 1 260 ? 4.013 63.818 15.443 1.00 35.45 260 THR A CA 1
ATOM 2073 C C . THR A 1 260 ? 5.336 64.290 14.851 1.00 35.25 260 THR A C 1
ATOM 2074 O O . THR A 1 260 ? 5.765 65.420 15.091 1.00 36.07 260 THR A O 1
ATOM 2078 N N . GLY A 1 261 ? 5.979 63.425 14.074 1.00 33.71 261 GLY A N 1
ATOM 2079 C CA . GLY A 1 261 ? 7.254 63.782 13.489 1.00 31.87 261 GLY A CA 1
ATOM 2080 C C . GLY A 1 261 ? 8.315 63.783 14.572 1.00 31.36 261 GLY A C 1
ATOM 2081 O O . GLY A 1 261 ? 9.225 64.613 14.568 1.00 31.76 261 GLY A O 1
ATOM 2082 N N . SER A 1 262 ? 8.191 62.852 15.513 1.00 28.97 262 SER A N 1
ATOM 2083 C CA . SER A 1 262 ? 9.148 62.743 16.608 1.00 29.44 262 SER A CA 1
ATOM 2084 C C . SER A 1 262 ? 9.827 61.372 16.612 1.00 30.07 262 SER A C 1
ATOM 2085 O O . SER A 1 262 ? 9.505 60.498 15.805 1.00 29.94 262 SER A O 1
ATOM 2088 N N . THR A 1 263 ? 10.760 61.182 17.535 1.00 30.42 263 THR A N 1
ATOM 2089 C CA . THR A 1 263 ? 11.472 59.914 17.641 1.00 31.36 263 THR A CA 1
ATOM 2090 C C . THR A 1 263 ? 10.489 58.800 17.975 1.00 31.57 263 THR A C 1
ATOM 2091 O O . THR A 1 263 ? 10.862 57.641 18.118 1.00 32.64 263 THR A O 1
ATOM 2095 N N . LEU A 1 264 ? 9.222 59.173 18.085 1.00 33.32 264 LEU A N 1
ATOM 2096 C CA . LEU A 1 264 ? 8.142 58.241 18.385 1.00 34.95 264 LEU A CA 1
ATOM 2097 C C . LEU A 1 264 ? 7.661 57.555 17.093 1.00 35.38 264 LEU A C 1
ATOM 2098 O O . LEU A 1 264 ? 7.091 56.461 17.134 1.00 36.40 264 LEU A O 1
ATOM 2103 N N . ASP A 1 265 ? 7.895 58.204 15.952 1.00 32.71 265 ASP A N 1
ATOM 2104 C CA . ASP A 1 265 ? 7.444 57.679 14.667 1.00 30.89 265 ASP A CA 1
ATOM 2105 C C . ASP A 1 265 ? 8.519 57.035 13.801 1.00 29.58 265 ASP A C 1
ATOM 2106 O O . ASP A 1 265 ? 9.715 57.285 13.969 1.00 29.96 265 ASP A O 1
ATOM 2111 N N . LEU A 1 266 ? 8.070 56.212 12.860 1.00 26.03 266 LEU A N 1
ATOM 2112 C CA . LEU A 1 266 ? 8.965 55.523 11.945 1.00 24.46 266 LEU A CA 1
ATOM 2113 C C . LEU A 1 266 ? 9.186 56.321 10.664 1.00 23.68 266 LEU A C 1
ATOM 2114 O O . LEU A 1 266 ? 8.355 57.136 10.265 1.00 22.57 266 LEU A O 1
ATOM 2119 N N . ARG A 1 267 ? 10.331 56.085 10.036 1.00 23.05 267 ARG A N 1
ATOM 2120 C CA . ARG A 1 267 ? 10.672 56.720 8.774 1.00 22.57 267 ARG A CA 1
ATOM 2121 C C . ARG A 1 267 ? 11.183 55.590 7.899 1.00 22.87 267 ARG A C 1
ATOM 2122 O O . ARG A 1 267 ? 11.603 54.549 8.411 1.00 23.33 267 ARG A O 1
ATOM 2130 N N . TYR A 1 268 ? 11.146 55.782 6.587 1.00 21.72 268 TYR A N 1
ATOM 2131 C CA . TYR A 1 268 ? 11.677 54.771 5.687 1.00 22.03 268 TYR A CA 1
ATOM 2132 C C . TYR A 1 268 ? 13.194 54.831 5.813 1.00 22.22 268 TYR A C 1
ATOM 2133 O O . TYR A 1 268 ? 13.874 53.814 5.890 1.00 23.02 268 TYR A O 1
ATOM 2142 N N . ASP A 1 269 ? 13.706 56.058 5.817 1.00 22.85 269 ASP A N 1
ATOM 2143 C CA . ASP A 1 269 ? 15.138 56.314 5.835 1.00 22.97 269 ASP A CA 1
ATOM 2144 C C . ASP A 1 269 ? 15.408 57.498 6.757 1.00 24.07 269 ASP A C 1
ATOM 2145 O O . ASP A 1 269 ? 14.668 58.481 6.740 1.00 25.34 269 ASP A O 1
ATOM 2150 N N . TYR A 1 270 ? 16.476 57.412 7.544 1.00 23.07 270 TYR A N 1
ATOM 2151 C CA . TYR A 1 270 ? 16.814 58.465 8.492 1.00 22.67 270 TYR A CA 1
ATOM 2152 C C . TYR A 1 270 ? 17.842 59.487 8.022 1.00 22.67 270 TYR A C 1
ATOM 2153 O O . TYR A 1 270 ? 18.363 60.254 8.830 1.00 24.34 270 TYR A O 1
ATOM 2162 N N . GLY A 1 271 ? 18.125 59.501 6.723 1.00 20.91 271 GLY A N 1
ATOM 2163 C CA . GLY A 1 271 ? 19.071 60.458 6.174 1.00 19.97 271 GLY A CA 1
ATOM 2164 C C . GLY A 1 271 ? 18.351 61.360 5.185 1.00 21.16 271 GLY A C 1
ATOM 2165 O O . GLY A 1 271 ? 17.208 61.761 5.430 1.00 20.51 271 GLY A O 1
ATOM 2166 N N . GLN A 1 272 ? 19.015 61.685 4.076 1.00 21.46 272 GLN A N 1
ATOM 2167 C CA . GLN A 1 272 ? 18.439 62.528 3.024 1.00 21.69 272 GLN A CA 1
ATOM 2168 C C . GLN A 1 272 ? 17.536 61.635 2.181 1.00 22.71 272 GLN A C 1
ATOM 2169 O O . GLN A 1 272 ? 18.016 60.869 1.347 1.00 22.16 272 GLN A O 1
ATOM 2175 N N . PHE A 1 273 ? 16.229 61.759 2.378 1.00 22.93 273 PHE A N 1
ATOM 2176 C CA . PHE A 1 273 ? 15.266 60.896 1.693 1.00 23.45 273 PHE A CA 1
ATOM 2177 C C . PHE A 1 273 ? 13.923 61.625 1.735 1.00 23.28 273 PHE A C 1
ATOM 2178 O O . PHE A 1 273 ? 13.389 61.850 2.815 1.00 22.65 273 PHE A O 1
ATOM 2186 N N . TYR A 1 274 ? 13.362 61.982 0.584 1.00 22.92 274 TYR A N 1
ATOM 2187 C CA . TYR A 1 274 ? 12.091 62.698 0.607 1.00 22.79 274 TYR A CA 1
ATOM 2188 C C . TYR A 1 274 ? 11.179 62.446 -0.595 1.00 21.54 274 TYR A C 1
ATOM 2189 O O . TYR A 1 274 ? 11.627 62.018 -1.658 1.00 21.30 274 TYR A O 1
ATOM 2198 N N . ALA A 1 275 ? 9.891 62.721 -0.405 1.00 21.20 275 ALA A N 1
ATOM 2199 C CA . ALA A 1 275 ? 8.898 62.563 -1.461 1.00 22.49 275 ALA A CA 1
ATOM 2200 C C . ALA A 1 275 ? 8.878 61.142 -2.014 1.00 22.17 275 ALA A C 1
ATOM 2201 O O . ALA A 1 275 ? 8.623 60.923 -3.203 1.00 23.07 275 ALA A O 1
ATOM 2203 N N . SER A 1 276 ? 9.137 60.177 -1.143 1.00 21.52 276 SER A N 1
ATOM 2204 C CA . SER A 1 276 ? 9.166 58.785 -1.551 1.00 22.48 276 SER A CA 1
ATOM 2205 C C . SER A 1 276 ? 7.798 58.321 -2.046 1.00 23.50 276 SER A C 1
ATOM 2206 O O . SER A 1 276 ? 6.757 58.715 -1.508 1.00 23.53 276 SER A O 1
ATOM 2209 N N . LYS A 1 277 ? 7.817 57.482 -3.079 1.00 23.53 277 LYS A N 1
ATOM 2210 C CA . LYS A 1 277 ? 6.599 56.951 -3.677 1.00 22.88 277 LYS A CA 1
ATOM 2211 C C . LYS A 1 277 ? 6.837 55.508 -4.123 1.00 23.16 277 LYS A C 1
ATOM 2212 O O . LYS A 1 277 ? 7.871 55.190 -4.714 1.00 24.20 277 LYS A O 1
ATOM 2218 N N . SER A 1 278 ? 5.879 54.635 -3.837 1.00 22.83 278 SER A N 1
ATOM 2219 C CA . SER A 1 278 ? 6.006 53.231 -4.197 1.00 22.13 278 SER A CA 1
ATOM 2220 C C . SER A 1 278 ? 4.978 52.812 -5.240 1.00 22.98 278 SER A C 1
ATOM 2221 O O . SER A 1 278 ? 3.970 53.491 -5.448 1.00 22.39 278 SER A O 1
ATOM 2224 N N . PHE A 1 279 ? 5.242 51.681 -5.888 1.00 22.90 279 PHE A N 1
ATOM 2225 C CA . PHE A 1 279 ? 4.334 51.139 -6.885 1.00 22.67 279 PHE A CA 1
ATOM 2226 C C . PHE A 1 279 ? 4.422 49.619 -6.836 1.00 23.76 279 PHE A C 1
ATOM 2227 O O . PHE A 1 279 ? 5.424 49.063 -6.379 1.00 24.12 279 PHE A O 1
ATOM 2235 N N . PHE A 1 280 ? 3.367 48.945 -7.275 1.00 23.95 280 PHE A N 1
ATOM 2236 C CA . PHE A 1 280 ? 3.376 47.492 -7.275 1.00 24.73 280 PHE A CA 1
ATOM 2237 C C . PHE A 1 280 ? 3.906 46.971 -8.601 1.00 25.67 280 PHE A C 1
ATOM 2238 O O . PHE A 1 280 ? 3.514 47.441 -9.670 1.00 26.98 280 PHE A O 1
ATOM 2246 N N . ASP A 1 281 ? 4.803 45.999 -8.514 1.00 26.52 281 ASP A N 1
ATOM 2247 C CA . ASP A 1 281 ? 5.421 45.365 -9.675 1.00 27.74 281 ASP A CA 1
ATOM 2248 C C . ASP A 1 281 ? 4.859 43.941 -9.724 1.00 29.71 281 ASP A C 1
ATOM 2249 O O . ASP A 1 281 ? 5.334 43.063 -9.002 1.00 28.49 281 ASP A O 1
ATOM 2254 N N . ASP A 1 282 ? 3.855 43.705 -10.565 1.00 31.80 282 ASP A N 1
ATOM 2255 C CA . ASP A 1 282 ? 3.249 42.377 -10.640 1.00 35.92 282 ASP A CA 1
ATOM 2256 C C . ASP A 1 282 ? 4.094 41.336 -11.355 1.00 36.02 282 ASP A C 1
ATOM 2257 O O . ASP A 1 282 ? 3.797 40.145 -11.285 1.00 37.78 282 ASP A O 1
ATOM 2262 N N . ALA A 1 283 ? 5.149 41.772 -12.034 1.00 35.43 283 ALA A N 1
ATOM 2263 C CA . ALA A 1 283 ? 6.023 40.833 -12.728 1.00 35.50 283 ALA A CA 1
ATOM 2264 C C . ALA A 1 283 ? 6.864 40.082 -11.698 1.00 36.77 283 ALA A C 1
ATOM 2265 O O . ALA A 1 283 ? 7.100 38.881 -11.837 1.00 36.94 283 ALA A O 1
ATOM 2267 N N . LYS A 1 284 ? 7.313 40.791 -10.664 1.00 36.12 284 LYS A N 1
ATOM 2268 C CA . LYS A 1 284 ? 8.128 40.178 -9.615 1.00 35.18 284 LYS A CA 1
ATOM 2269 C C . LYS A 1 284 ? 7.355 40.066 -8.304 1.00 34.42 284 LYS A C 1
ATOM 2270 O O . LYS A 1 284 ? 7.879 39.561 -7.314 1.00 34.72 284 LYS A O 1
ATOM 2276 N N . ASN A 1 285 ? 6.115 40.544 -8.291 1.00 33.87 285 ASN A N 1
ATOM 2277 C CA . ASN A 1 285 ? 5.304 40.498 -7.078 1.00 33.70 285 ASN A CA 1
ATOM 2278 C C . ASN A 1 285 ? 6.001 41.156 -5.893 1.00 31.51 285 ASN A C 1
ATOM 2279 O O . ASN A 1 285 ? 6.154 40.554 -4.827 1.00 29.95 285 ASN A O 1
ATOM 2284 N N . ARG A 1 286 ? 6.415 42.403 -6.091 1.00 28.75 286 ARG A N 1
ATOM 2285 C CA . ARG A 1 286 ? 7.096 43.166 -5.052 1.00 27.05 286 ARG A CA 1
ATOM 2286 C C . ARG A 1 286 ? 6.635 44.610 -5.131 1.00 24.87 286 ARG A C 1
ATOM 2287 O O . ARG A 1 286 ? 6.105 45.047 -6.156 1.00 25.06 286 ARG A O 1
ATOM 2295 N N . ARG A 1 287 ? 6.818 45.345 -4.043 1.00 22.96 287 ARG A N 1
ATOM 2296 C CA . ARG A 1 287 ? 6.468 46.759 -4.033 1.00 21.86 287 ARG A CA 1
ATOM 2297 C C . ARG A 1 287 ? 7.815 47.467 -4.078 1.00 21.77 287 ARG A C 1
ATOM 2298 O O . ARG A 1 287 ? 8.710 47.171 -3.282 1.00 20.57 287 ARG A O 1
ATOM 2306 N N . VAL A 1 288 ? 7.965 48.377 -5.031 1.00 20.20 288 VAL A N 1
ATOM 2307 C CA . VAL A 1 288 ? 9.210 49.098 -5.198 1.00 20.82 288 VAL A CA 1
ATOM 2308 C C . VAL A 1 288 ? 9.066 50.538 -4.739 1.00 22.94 288 VAL A C 1
ATOM 2309 O O . VAL A 1 288 ? 8.076 51.216 -5.052 1.00 22.79 288 VAL A O 1
ATOM 2313 N N . LEU A 1 289 ? 10.065 50.999 -3.994 1.00 22.58 289 LEU A N 1
ATOM 2314 C CA . LEU A 1 289 ? 10.064 52.348 -3.454 1.00 23.23 289 LEU A CA 1
ATOM 2315 C C . LEU A 1 289 ? 11.119 53.242 -4.092 1.00 23.96 289 LEU A C 1
ATOM 2316 O O . LEU A 1 289 ? 12.290 52.858 -4.193 1.00 25.67 289 LEU A O 1
ATOM 2321 N N . TRP A 1 290 ? 10.685 54.427 -4.524 1.00 22.50 290 TRP A N 1
ATOM 2322 C CA . TRP A 1 290 ? 11.556 55.443 -5.114 1.00 21.29 290 TRP A CA 1
ATOM 2323 C C . TRP A 1 290 ? 11.573 56.642 -4.159 1.00 22.54 290 TRP A C 1
ATOM 2324 O O . TRP A 1 290 ? 10.571 56.926 -3.494 1.00 21.59 290 TRP A O 1
ATOM 2335 N N . ALA A 1 291 ? 12.695 57.351 -4.097 1.00 20.75 291 ALA A N 1
ATOM 2336 C CA . ALA A 1 291 ? 12.779 58.531 -3.246 1.00 22.40 291 ALA A CA 1
ATOM 2337 C C . ALA A 1 291 ? 13.764 59.558 -3.782 1.00 22.24 291 ALA A C 1
ATOM 2338 O O . ALA A 1 291 ? 14.816 59.214 -4.324 1.00 22.85 291 ALA A O 1
ATOM 2340 N N . TRP A 1 292 ? 13.406 60.828 -3.637 1.00 22.04 292 TRP A N 1
ATOM 2341 C CA . TRP A 1 292 ? 14.268 61.913 -4.071 1.00 21.28 292 TRP A CA 1
ATOM 2342 C C . TRP A 1 292 ? 15.336 62.109 -2.997 1.00 20.79 292 TRP A C 1
ATOM 2343 O O . TRP A 1 292 ? 15.035 62.103 -1.805 1.00 20.63 292 TRP A O 1
ATOM 2354 N N . VAL A 1 293 ? 16.588 62.236 -3.417 1.00 20.56 293 VAL A N 1
ATOM 2355 C CA . VAL A 1 293 ? 17.670 62.472 -2.471 1.00 21.42 293 VAL A CA 1
ATOM 2356 C C . VAL A 1 293 ? 18.246 63.844 -2.819 1.00 22.21 293 VAL A C 1
ATOM 2357 O O . VAL A 1 293 ? 19.006 63.991 -3.778 1.00 19.95 293 VAL A O 1
ATOM 2361 N N . PRO A 1 294 ? 17.866 64.873 -2.046 1.00 22.39 294 PRO A N 1
ATOM 2362 C CA . PRO A 1 294 ? 18.327 66.249 -2.260 1.00 23.30 294 PRO A CA 1
ATOM 2363 C C . PRO A 1 294 ? 19.839 66.400 -2.184 1.00 24.98 294 PRO A C 1
ATOM 2364 O O . PRO A 1 294 ? 20.542 65.523 -1.679 1.00 24.29 294 PRO A O 1
ATOM 2368 N N . GLU A 1 295 ? 20.330 67.525 -2.690 1.00 25.87 295 GLU A N 1
ATOM 2369 C CA . GLU A 1 295 ? 21.752 67.840 -2.640 1.00 27.65 295 GLU A CA 1
ATOM 2370 C C . GLU A 1 295 ? 21.997 68.416 -1.246 1.00 28.11 295 GLU A C 1
ATOM 2371 O O . GLU A 1 295 ? 21.071 68.940 -0.622 1.00 28.21 295 GLU A O 1
ATOM 2377 N N . THR A 1 296 ? 23.222 68.302 -0.744 1.00 27.95 296 THR A N 1
ATOM 2378 C CA . THR A 1 296 ? 23.544 68.893 0.550 1.00 27.46 296 THR A CA 1
ATOM 2379 C C . THR A 1 296 ? 24.708 69.859 0.360 1.00 27.82 296 THR A C 1
ATOM 2380 O O . THR A 1 296 ? 25.328 70.307 1.323 1.00 29.03 296 THR A O 1
ATOM 2384 N N . ASP A 1 297 ? 25.015 70.163 -0.899 1.00 27.67 297 ASP A N 1
ATOM 2385 C CA . ASP A 1 297 ? 26.054 71.136 -1.195 1.00 28.35 297 ASP A CA 1
ATOM 2386 C C . ASP A 1 297 ? 25.277 72.452 -1.362 1.00 28.70 297 ASP A C 1
ATOM 2387 O O . ASP A 1 297 ? 24.063 72.475 -1.144 1.00 27.52 297 ASP A O 1
ATOM 2392 N N . SER A 1 298 ? 25.941 73.542 -1.728 1.00 29.65 298 SER A N 1
ATOM 2393 C CA . SER A 1 298 ? 25.234 74.820 -1.856 1.00 30.04 298 SER A CA 1
ATOM 2394 C C . SER A 1 298 ? 24.560 75.009 -3.210 1.00 30.90 298 SER A C 1
ATOM 2395 O O . SER A 1 298 ? 24.911 74.348 -4.195 1.00 29.63 298 SER A O 1
ATOM 2398 N N . GLN A 1 299 ? 23.600 75.929 -3.260 1.00 31.00 299 GLN A N 1
ATOM 2399 C CA . GLN A 1 299 ? 22.908 76.207 -4.509 1.00 32.83 299 GLN A CA 1
ATOM 2400 C C . GLN A 1 299 ? 23.915 76.670 -5.554 1.00 32.37 299 GLN A C 1
ATOM 2401 O O . GLN A 1 299 ? 23.819 76.316 -6.728 1.00 33.23 299 GLN A O 1
ATOM 2407 N N . ALA A 1 300 ? 24.879 77.474 -5.120 1.00 32.40 300 ALA A N 1
ATOM 2408 C CA . ALA A 1 300 ? 25.907 77.963 -6.024 1.00 31.87 300 ALA A CA 1
ATOM 2409 C C . ALA A 1 300 ? 26.659 76.761 -6.573 1.00 31.69 300 ALA A C 1
ATOM 2410 O O . ALA A 1 300 ? 27.027 76.744 -7.744 1.00 32.54 300 ALA A O 1
ATOM 2412 N N . ASP A 1 301 ? 26.891 75.756 -5.727 1.00 32.79 301 ASP A N 1
ATOM 2413 C CA . ASP A 1 301 ? 27.596 74.552 -6.169 1.00 33.30 301 ASP A CA 1
ATOM 2414 C C . ASP A 1 301 ? 26.783 73.838 -7.244 1.00 32.60 301 ASP A C 1
ATOM 2415 O O . ASP A 1 301 ? 27.339 73.344 -8.229 1.00 32.18 301 ASP A O 1
ATOM 2420 N N . ASP A 1 302 ? 25.465 73.789 -7.045 1.00 31.19 302 ASP A N 1
ATOM 2421 C CA . ASP A 1 302 ? 24.568 73.130 -7.987 1.00 30.41 302 ASP A CA 1
ATOM 2422 C C . ASP A 1 302 ? 24.583 73.820 -9.336 1.00 29.99 302 ASP A C 1
ATOM 2423 O O . ASP A 1 302 ? 24.700 73.171 -10.376 1.00 30.06 302 ASP A O 1
ATOM 2428 N N . ILE A 1 303 ? 24.457 75.140 -9.313 1.00 31.12 303 ILE A N 1
ATOM 2429 C CA . ILE A 1 303 ? 24.466 75.925 -10.537 1.00 32.11 303 ILE A CA 1
ATOM 2430 C C . ILE A 1 303 ? 25.811 75.746 -11.223 1.00 33.53 303 ILE A C 1
ATOM 2431 O O . ILE A 1 303 ? 25.893 75.688 -12.449 1.00 34.67 303 ILE A O 1
ATOM 2436 N N . GLU A 1 304 ? 26.865 75.638 -10.426 1.00 33.91 304 GLU A N 1
ATOM 2437 C CA . GLU A 1 304 ? 28.199 75.465 -10.972 1.00 36.57 304 GLU A CA 1
ATOM 2438 C C . GLU A 1 304 ? 28.369 74.092 -11.634 1.00 35.97 304 GLU A C 1
ATOM 2439 O O . GLU A 1 304 ? 28.843 74.010 -12.771 1.00 35.97 304 GLU A O 1
ATOM 2445 N N . LYS A 1 305 ? 27.985 73.013 -10.949 1.00 33.47 305 LYS A N 1
ATOM 2446 C CA . LYS A 1 305 ? 28.140 71.690 -11.553 1.00 31.08 305 LYS A CA 1
ATOM 2447 C C . LYS A 1 305 ? 27.062 71.394 -12.599 1.00 30.28 305 LYS A C 1
ATOM 2448 O O . LYS A 1 305 ? 27.182 70.441 -13.371 1.00 29.64 305 LYS A O 1
ATOM 2454 N N . GLY A 1 306 ? 26.020 72.223 -12.629 1.00 29.72 306 GLY A N 1
ATOM 2455 C CA . GLY A 1 306 ? 24.969 72.068 -13.623 1.00 28.29 306 GLY A CA 1
ATOM 2456 C C . GLY A 1 306 ? 23.809 71.130 -13.351 1.00 29.31 306 GLY A C 1
ATOM 2457 O O . GLY A 1 306 ? 22.975 70.918 -14.231 1.00 29.87 306 GLY A O 1
ATOM 2458 N N . TRP A 1 307 ? 23.738 70.557 -12.155 1.00 27.84 307 TRP A N 1
ATOM 2459 C CA . TRP A 1 307 ? 22.643 69.654 -11.841 1.00 26.82 307 TRP A CA 1
ATOM 2460 C C . TRP A 1 307 ? 22.412 69.546 -10.346 1.00 26.87 307 TRP A C 1
ATOM 2461 O O . TRP A 1 307 ? 23.256 69.937 -9.540 1.00 26.01 307 TRP A O 1
ATOM 2472 N N . ALA A 1 308 ? 21.253 69.015 -9.979 1.00 26.55 308 ALA A N 1
ATOM 2473 C CA . ALA A 1 308 ? 20.920 68.847 -8.578 1.00 26.27 308 ALA A CA 1
ATOM 2474 C C . ALA A 1 308 ? 19.834 67.802 -8.425 1.00 25.42 308 ALA A C 1
ATOM 2475 O O . ALA A 1 308 ? 18.876 67.769 -9.198 1.00 26.08 308 ALA A O 1
ATOM 2477 N N . GLY A 1 309 ? 19.999 66.943 -7.427 1.00 25.34 309 GLY A N 1
ATOM 2478 C CA . GLY A 1 309 ? 19.013 65.915 -7.168 1.00 24.27 309 GLY A CA 1
ATOM 2479 C C . GLY A 1 309 ? 19.330 64.545 -7.729 1.00 23.87 309 GLY A C 1
ATOM 2480 O O . GLY A 1 309 ? 19.773 64.398 -8.870 1.00 23.10 309 GLY A O 1
ATOM 2481 N N . LEU A 1 310 ? 19.098 63.535 -6.903 1.00 22.17 310 LEU A N 1
ATOM 2482 C CA . LEU A 1 310 ? 19.311 62.152 -7.286 1.00 21.67 310 LEU A CA 1
ATOM 2483 C C . LEU A 1 310 ? 18.078 61.400 -6.826 1.00 22.09 310 LEU A C 1
ATOM 2484 O O . LEU A 1 310 ? 17.249 61.941 -6.092 1.00 21.62 310 LEU A O 1
ATOM 2489 N N . GLN A 1 311 ? 17.954 60.158 -7.271 1.00 21.13 311 GLN A N 1
ATOM 2490 C CA . GLN A 1 311 ? 16.872 59.300 -6.816 1.00 21.93 311 GLN A CA 1
ATOM 2491 C C . GLN A 1 311 ? 17.631 58.226 -6.048 1.00 22.76 311 GLN A C 1
ATOM 2492 O O . GLN A 1 311 ? 18.780 57.917 -6.378 1.00 22.29 311 GLN A O 1
ATOM 2498 N N . SER A 1 312 ? 17.021 57.678 -5.007 1.00 22.46 312 SER A N 1
ATOM 2499 C CA . SER A 1 312 ? 17.661 56.602 -4.263 1.00 22.76 312 SER A CA 1
ATOM 2500 C C . SER A 1 312 ? 17.609 55.385 -5.195 1.00 23.31 312 SER A C 1
ATOM 2501 O O . SER A 1 312 ? 16.840 55.373 -6.162 1.00 22.10 312 SER A O 1
ATOM 2504 N N . PHE A 1 313 ? 18.423 54.366 -4.941 1.00 23.48 313 PHE A N 1
ATOM 2505 C CA . PHE A 1 313 ? 18.341 53.194 -5.796 1.00 22.80 313 PHE A CA 1
ATOM 2506 C C . PHE A 1 313 ? 17.027 52.510 -5.404 1.00 23.46 313 PHE A C 1
ATOM 2507 O O . PHE A 1 313 ? 16.762 52.293 -4.219 1.00 23.33 313 PHE A O 1
ATOM 2515 N N . PRO A 1 314 ? 16.185 52.164 -6.387 1.00 23.69 314 PRO A N 1
ATOM 2516 C CA . PRO A 1 314 ? 14.905 51.514 -6.064 1.00 23.19 314 PRO A CA 1
ATOM 2517 C C . PRO A 1 314 ? 14.999 50.331 -5.108 1.00 24.50 314 PRO A C 1
ATOM 2518 O O . PRO A 1 314 ? 15.823 49.436 -5.291 1.00 24.30 314 PRO A O 1
ATOM 2522 N N . ARG A 1 315 ? 14.166 50.324 -4.071 1.00 24.56 315 ARG A N 1
ATOM 2523 C CA . ARG A 1 315 ? 14.208 49.208 -3.144 1.00 25.04 315 ARG A CA 1
ATOM 2524 C C . ARG A 1 315 ? 12.903 48.451 -2.962 1.00 25.33 315 ARG A C 1
ATOM 2525 O O . ARG A 1 315 ? 11.815 49.025 -2.990 1.00 26.75 315 ARG A O 1
ATOM 2533 N N . ALA A 1 316 ? 13.028 47.134 -2.825 1.00 23.95 316 ALA A N 1
ATOM 2534 C CA . ALA A 1 316 ? 11.876 46.278 -2.603 1.00 22.68 316 ALA A CA 1
ATOM 2535 C C . ALA A 1 316 ? 11.444 46.637 -1.191 1.00 23.18 316 ALA A C 1
ATOM 2536 O O . ALA A 1 316 ? 12.273 46.996 -0.346 1.00 21.48 316 ALA A O 1
ATOM 2538 N N . LEU A 1 317 ? 10.153 46.519 -0.927 1.00 23.67 317 LEU A N 1
ATOM 2539 C CA . LEU A 1 317 ? 9.609 46.903 0.360 1.00 24.49 317 LEU A CA 1
ATOM 2540 C C . LEU A 1 317 ? 8.616 45.881 0.897 1.00 24.59 317 LEU A C 1
ATOM 2541 O O . LEU A 1 317 ? 7.754 45.414 0.160 1.00 25.38 317 LEU A O 1
ATOM 2546 N N . TRP A 1 318 ? 8.734 45.536 2.176 1.00 23.00 318 TRP A N 1
ATOM 2547 C CA . TRP A 1 318 ? 7.805 44.589 2.785 1.00 23.83 318 TRP A CA 1
ATOM 2548 C C . TRP A 1 318 ? 7.760 44.766 4.303 1.00 25.19 318 TRP A C 1
ATOM 2549 O O . TRP A 1 318 ? 8.553 45.518 4.871 1.00 24.56 318 TRP A O 1
ATOM 2560 N N . ILE A 1 319 ? 6.823 44.093 4.962 1.00 26.32 319 ILE A N 1
ATOM 2561 C CA . ILE A 1 319 ? 6.708 44.224 6.407 1.00 28.46 319 ILE A CA 1
ATOM 2562 C C . ILE A 1 319 ? 7.541 43.176 7.122 1.00 29.62 319 ILE A C 1
ATOM 2563 O O . ILE A 1 319 ? 7.647 42.036 6.677 1.00 29.75 319 ILE A O 1
ATOM 2568 N N . ASP A 1 320 ? 8.145 43.580 8.230 1.00 31.54 320 ASP A N 1
ATOM 2569 C CA . ASP A 1 320 ? 8.982 42.692 9.019 1.00 32.86 320 ASP A CA 1
ATOM 2570 C C . ASP A 1 320 ? 8.179 41.565 9.672 1.00 34.74 320 ASP A C 1
ATOM 2571 O O . ASP A 1 320 ? 6.969 41.677 9.869 1.00 33.11 320 ASP A O 1
ATOM 2576 N N . ARG A 1 321 ? 8.875 40.481 9.998 1.00 38.21 321 ARG A N 1
ATOM 2577 C CA . ARG A 1 321 ? 8.291 39.314 10.658 1.00 41.53 321 ARG A CA 1
ATOM 2578 C C . ARG A 1 321 ? 7.482 39.752 11.891 1.00 39.98 321 ARG A C 1
ATOM 2579 O O . ARG A 1 321 ? 6.374 39.267 12.112 1.00 39.12 321 ARG A O 1
ATOM 2587 N N . ASN A 1 322 ? 8.041 40.672 12.682 1.00 38.11 322 ASN A N 1
ATOM 2588 C CA . ASN A 1 322 ? 7.380 41.163 13.893 1.00 37.45 322 ASN A CA 1
ATOM 2589 C C . ASN A 1 322 ? 6.174 42.053 13.621 1.00 35.66 322 ASN A C 1
ATOM 2590 O O . ASN A 1 322 ? 5.460 42.425 14.548 1.00 36.97 322 ASN A O 1
ATOM 2595 N N . GLY A 1 323 ? 5.968 42.414 12.358 1.00 33.94 323 GLY A N 1
ATOM 2596 C CA . GLY A 1 323 ? 4.838 43.249 11.981 1.00 31.21 323 GLY A CA 1
ATOM 2597 C C . GLY A 1 323 ? 4.808 44.678 12.501 1.00 31.16 323 GLY A C 1
ATOM 2598 O O . GLY A 1 323 ? 3.807 45.365 12.335 1.00 30.52 323 GLY A O 1
ATOM 2599 N N . LYS A 1 324 ? 5.898 45.143 13.103 1.00 32.49 324 LYS A N 1
ATOM 2600 C CA . LYS A 1 324 ? 5.943 46.491 13.663 1.00 33.41 324 LYS A CA 1
ATOM 2601 C C . LYS A 1 324 ? 6.654 47.545 12.821 1.00 32.12 324 LYS A C 1
ATOM 2602 O O . LYS A 1 324 ? 6.616 48.734 13.150 1.00 32.21 324 LYS A O 1
ATOM 2608 N N . GLN A 1 325 ? 7.309 47.120 11.746 1.00 29.13 325 GLN A N 1
ATOM 2609 C CA . GLN A 1 325 ? 8.002 48.060 10.874 1.00 26.48 325 GLN A CA 1
ATOM 2610 C C . GLN A 1 325 ? 8.203 47.479 9.489 1.00 25.95 325 GLN A C 1
ATOM 2611 O O . GLN A 1 325 ? 8.036 46.281 9.266 1.00 25.79 325 GLN A O 1
ATOM 2617 N N . LEU A 1 326 ? 8.578 48.353 8.566 1.00 25.57 326 LEU A N 1
ATOM 2618 C CA . LEU A 1 326 ? 8.832 47.980 7.186 1.00 24.97 326 LEU A CA 1
ATOM 2619 C C . LEU A 1 326 ? 10.309 47.640 7.001 1.00 24.30 326 LEU A C 1
ATOM 2620 O O . LEU A 1 326 ? 11.163 48.095 7.764 1.00 24.39 326 LEU A O 1
ATOM 2625 N N . ILE A 1 327 ? 10.590 46.825 5.990 1.00 23.62 327 ILE A N 1
ATOM 2626 C CA . ILE A 1 327 ? 11.947 46.416 5.653 1.00 22.22 327 ILE A CA 1
ATOM 2627 C C . ILE A 1 327 ? 12.181 46.861 4.212 1.00 23.66 327 ILE A C 1
ATOM 2628 O O . ILE A 1 327 ? 11.270 46.757 3.384 1.00 23.38 327 ILE A O 1
ATOM 2633 N N . GLN A 1 328 ? 13.387 47.353 3.918 1.00 22.86 328 GLN A N 1
ATOM 2634 C CA . GLN A 1 328 ? 13.748 47.797 2.566 1.00 21.72 328 GLN A CA 1
ATOM 2635 C C . GLN A 1 328 ? 15.052 47.145 2.114 1.00 21.37 328 GLN A C 1
ATOM 2636 O O . GLN A 1 328 ? 15.937 46.880 2.929 1.00 21.37 328 GLN A O 1
ATOM 2642 N N . TRP A 1 329 ? 15.185 46.921 0.811 1.00 19.51 329 TRP A N 1
ATOM 2643 C CA . TRP A 1 329 ? 16.382 46.285 0.281 1.00 21.24 329 TRP A CA 1
ATOM 2644 C C . TRP A 1 329 ? 16.476 46.605 -1.206 1.00 22.05 329 TRP A C 1
ATOM 2645 O O . TRP A 1 329 ? 15.480 46.514 -1.927 1.00 22.82 329 TRP A O 1
ATOM 2656 N N . PRO A 1 330 ? 17.668 46.991 -1.689 1.00 22.05 330 PRO A N 1
ATOM 2657 C CA . PRO A 1 330 ? 17.763 47.301 -3.119 1.00 21.01 330 PRO A CA 1
ATOM 2658 C C . PRO A 1 330 ? 17.282 46.149 -3.997 1.00 22.21 330 PRO A C 1
ATOM 2659 O O . PRO A 1 330 ? 17.580 44.987 -3.716 1.00 22.72 330 PRO A O 1
ATOM 2663 N N . VAL A 1 331 ? 16.520 46.469 -5.044 1.00 21.10 331 VAL A N 1
ATOM 2664 C CA . VAL A 1 331 ? 15.994 45.438 -5.931 1.00 22.30 331 VAL A CA 1
ATOM 2665 C C . VAL A 1 331 ? 17.128 44.557 -6.442 1.00 23.96 331 VAL A C 1
ATOM 2666 O O . VAL A 1 331 ? 18.214 45.047 -6.762 1.00 22.79 331 VAL A O 1
ATOM 2670 N N . GLU A 1 332 ? 16.870 43.253 -6.497 1.00 24.74 332 GLU A N 1
ATOM 2671 C CA . GLU A 1 332 ? 17.872 42.278 -6.922 1.00 26.02 332 GLU A CA 1
ATOM 2672 C C . GLU A 1 332 ? 18.577 42.588 -8.228 1.00 25.25 332 GLU A C 1
ATOM 2673 O O . GLU A 1 332 ? 19.728 42.194 -8.410 1.00 25.45 332 GLU A O 1
ATOM 2679 N N . GLU A 1 333 ? 17.901 43.281 -9.141 1.00 24.77 333 GLU A N 1
ATOM 2680 C CA . GLU A 1 333 ? 18.521 43.618 -10.420 1.00 25.76 333 GLU A CA 1
ATOM 2681 C C . GLU A 1 333 ? 19.860 44.334 -10.272 1.00 26.19 333 GLU A C 1
ATOM 2682 O O . GLU A 1 333 ? 20.680 44.302 -11.190 1.00 27.07 333 GLU A O 1
ATOM 2688 N N . ILE A 1 334 ? 20.090 44.977 -9.131 1.00 25.44 334 ILE A N 1
ATOM 2689 C CA . ILE A 1 334 ? 21.348 45.690 -8.926 1.00 26.58 334 ILE A CA 1
ATOM 2690 C C . ILE A 1 334 ? 22.535 44.735 -8.914 1.00 27.36 334 ILE A C 1
ATOM 2691 O O . ILE A 1 334 ? 23.656 45.113 -9.262 1.00 25.70 334 ILE A O 1
ATOM 2696 N N . GLU A 1 335 ? 22.285 43.494 -8.518 1.00 28.48 335 GLU A N 1
ATOM 2697 C CA . GLU A 1 335 ? 23.348 42.502 -8.444 1.00 32.25 335 GLU A CA 1
ATOM 2698 C C . GLU A 1 335 ? 24.051 42.249 -9.776 1.00 32.49 335 GLU A C 1
ATOM 2699 O O . GLU A 1 335 ? 25.191 41.785 -9.798 1.00 32.67 335 GLU A O 1
ATOM 2705 N N . GLU A 1 336 ? 23.386 42.578 -10.881 1.00 32.03 336 GLU A N 1
ATOM 2706 C CA . GLU A 1 336 ? 23.968 42.392 -12.208 1.00 33.16 336 GLU A CA 1
ATOM 2707 C C . GLU A 1 336 ? 25.114 43.366 -12.474 1.00 31.99 336 GLU A C 1
ATOM 2708 O O . GLU A 1 336 ? 25.894 43.166 -13.405 1.00 33.37 336 GLU A O 1
ATOM 2714 N N . LEU A 1 337 ? 25.209 44.423 -11.671 1.00 29.44 337 LEU A N 1
ATOM 2715 C CA . LEU A 1 337 ? 26.270 45.414 -11.844 1.00 28.22 337 LEU A CA 1
ATOM 2716 C C . LEU A 1 337 ? 27.573 44.987 -11.174 1.00 27.82 337 LEU A C 1
ATOM 2717 O O . LEU A 1 337 ? 28.631 45.559 -11.439 1.00 28.49 337 LEU A O 1
ATOM 2722 N N . ARG A 1 338 ? 27.491 43.982 -10.309 1.00 27.55 338 ARG A N 1
ATOM 2723 C CA . ARG A 1 338 ? 28.656 43.480 -9.586 1.00 28.49 338 ARG A CA 1
ATOM 2724 C C . ARG A 1 338 ? 29.729 42.896 -10.501 1.00 29.39 338 ARG A C 1
ATOM 2725 O O . ARG A 1 338 ? 29.439 42.058 -11.351 1.00 30.16 338 ARG A O 1
ATOM 2733 N N . GLN A 1 339 ? 30.966 43.353 -10.316 1.00 29.68 339 GLN A N 1
ATOM 2734 C CA . GLN A 1 339 ? 32.101 42.886 -11.102 1.00 31.40 339 GLN A CA 1
ATOM 2735 C C . GLN A 1 339 ? 32.963 41.961 -10.238 1.00 31.14 339 GLN A C 1
ATOM 2736 O O . GLN A 1 339 ? 32.522 40.875 -9.868 1.00 31.14 339 GLN A O 1
ATOM 2742 N N . ASN A 1 340 ? 34.182 42.382 -9.908 1.00 30.79 340 ASN A N 1
ATOM 2743 C CA . ASN A 1 340 ? 35.057 41.548 -9.084 1.00 31.12 340 ASN A CA 1
ATOM 2744 C C . ASN A 1 340 ? 34.673 41.651 -7.614 1.00 30.96 340 ASN A C 1
ATOM 2745 O O . ASN A 1 340 ? 34.156 42.676 -7.162 1.00 29.00 340 ASN A O 1
ATOM 2750 N N . GLN A 1 341 ? 34.935 40.584 -6.869 1.00 31.23 341 GLN A N 1
ATOM 2751 C CA . GLN A 1 341 ? 34.603 40.558 -5.456 1.00 30.81 341 GLN A CA 1
ATOM 2752 C C . GLN A 1 341 ? 35.822 40.400 -4.556 1.00 30.67 341 GLN A C 1
ATOM 2753 O O . GLN A 1 341 ? 36.777 39.705 -4.898 1.00 31.29 341 GLN A O 1
ATOM 2759 N N . VAL A 1 342 ? 35.783 41.065 -3.408 1.00 30.75 342 VAL A N 1
ATOM 2760 C CA . VAL A 1 342 ? 36.839 40.966 -2.409 1.00 30.55 342 VAL A CA 1
ATOM 2761 C C . VAL A 1 342 ? 36.099 40.558 -1.139 1.00 32.60 342 VAL A C 1
ATOM 2762 O O . VAL A 1 342 ? 35.135 41.210 -0.739 1.00 33.25 342 VAL A O 1
ATOM 2766 N N . ASN A 1 343 ? 36.553 39.477 -0.515 1.00 33.27 343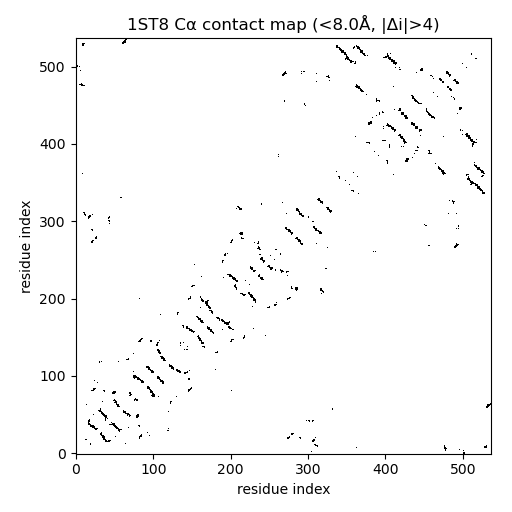 ASN A N 1
ATOM 2767 C CA . ASN A 1 343 ? 35.890 38.930 0.659 1.00 33.16 343 ASN A CA 1
ATOM 2768 C C . ASN A 1 343 ? 36.817 38.764 1.862 1.00 32.72 343 ASN A C 1
ATOM 2769 O O . ASN A 1 343 ? 38.010 38.524 1.706 1.00 31.86 343 ASN A O 1
ATOM 2774 N N . LEU A 1 344 ? 36.263 38.894 3.062 1.00 30.81 344 LEU A N 1
ATOM 2775 C CA . LEU A 1 344 ? 37.032 38.707 4.288 1.00 31.10 344 LEU A CA 1
ATOM 2776 C C . LEU A 1 344 ? 36.199 37.847 5.229 1.00 31.21 344 LEU A C 1
ATOM 2777 O O . LEU A 1 344 ? 34.973 37.944 5.234 1.00 32.14 344 LEU A O 1
ATOM 2782 N N . GLN A 1 345 ? 36.851 36.992 6.009 1.00 29.97 345 GLN A N 1
ATOM 2783 C CA . GLN A 1 345 ? 36.129 36.159 6.966 1.00 31.68 345 GLN A CA 1
ATOM 2784 C C . GLN A 1 345 ? 36.948 35.906 8.212 1.00 30.29 345 GLN A C 1
ATOM 2785 O O . GLN A 1 345 ? 38.175 35.848 8.157 1.00 28.83 345 GLN A O 1
ATOM 2791 N N . ASN A 1 346 ? 36.253 35.769 9.333 1.00 30.15 346 ASN A N 1
ATOM 2792 C CA . ASN A 1 346 ? 36.890 35.489 10.609 1.00 31.63 346 ASN A CA 1
ATOM 2793 C C . ASN A 1 346 ? 38.075 36.419 10.875 1.00 31.34 346 ASN A C 1
ATOM 2794 O O . ASN A 1 346 ? 39.170 35.971 11.212 1.00 32.05 346 ASN A O 1
ATOM 2799 N N . LYS A 1 347 ? 37.844 37.718 10.723 1.00 30.84 347 LYS A N 1
ATOM 2800 C CA . LYS A 1 347 ? 38.886 38.714 10.930 1.00 31.15 347 LYS A CA 1
ATOM 2801 C C . LYS A 1 347 ? 38.619 39.608 12.137 1.00 33.49 347 LYS A C 1
ATOM 2802 O O . LYS A 1 347 ? 37.612 40.318 12.198 1.00 33.41 347 LYS A O 1
ATOM 2808 N N . ASN A 1 348 ? 39.536 39.570 13.095 1.00 35.02 348 ASN A N 1
ATOM 2809 C CA . ASN A 1 348 ? 39.417 40.375 14.296 1.00 36.75 348 ASN A CA 1
ATOM 2810 C C . ASN A 1 348 ? 39.829 41.814 14.065 1.00 35.46 348 ASN A C 1
ATOM 2811 O O . ASN A 1 348 ? 40.829 42.080 13.405 1.00 35.10 348 ASN A O 1
ATOM 2816 N N . LEU A 1 349 ? 39.041 42.739 14.602 1.00 34.45 349 LEU A N 1
ATOM 2817 C CA . LEU A 1 349 ? 39.351 44.157 14.505 1.00 35.53 349 LEU A CA 1
ATOM 2818 C C . LEU A 1 349 ? 39.665 44.593 15.926 1.00 36.10 349 LEU A C 1
ATOM 2819 O O . LEU A 1 349 ? 38.763 44.762 16.749 1.00 35.09 349 LEU A O 1
ATOM 2824 N N . LYS A 1 350 ? 40.950 44.746 16.220 1.00 37.31 350 LYS A N 1
ATOM 2825 C CA . LYS A 1 350 ? 41.367 45.147 17.552 1.00 39.67 350 LYS A CA 1
ATOM 2826 C C . LYS A 1 350 ? 40.982 46.605 17.785 1.00 37.52 350 LYS A C 1
ATOM 2827 O O . LYS A 1 350 ? 40.739 47.353 16.836 1.00 37.62 350 LYS A O 1
ATOM 2833 N N . PRO A 1 351 ? 40.913 47.024 19.054 1.00 35.22 351 PRO A N 1
ATOM 2834 C CA . PRO A 1 351 ? 40.557 48.396 19.425 1.00 34.15 351 PRO A CA 1
ATOM 2835 C C . PRO A 1 351 ? 41.395 49.471 18.725 1.00 33.14 351 PRO A C 1
ATOM 2836 O O . PRO A 1 351 ? 42.618 49.394 18.689 1.00 33.00 351 PRO A O 1
ATOM 2840 N N . GLY A 1 352 ? 40.720 50.473 18.171 1.00 32.21 352 GLY A N 1
ATOM 2841 C CA . GLY A 1 352 ? 41.413 51.555 17.498 1.00 31.21 352 GLY A CA 1
ATOM 2842 C C . GLY A 1 352 ? 42.074 51.192 16.183 1.00 32.30 352 GLY A C 1
ATOM 2843 O O . GLY A 1 352 ? 42.958 51.913 15.725 1.00 33.82 352 GLY A O 1
ATOM 2844 N N . SER A 1 353 ? 41.655 50.095 15.560 1.00 31.81 353 SER A N 1
ATOM 2845 C CA . SER A 1 353 ? 42.261 49.683 14.296 1.00 32.21 353 SER A CA 1
ATOM 2846 C C . SER A 1 353 ? 41.489 50.125 13.057 1.00 32.90 353 SER A C 1
ATOM 2847 O O . SER A 1 353 ? 40.288 50.407 13.114 1.00 33.09 353 SER A O 1
ATOM 2850 N N . VAL A 1 354 ? 42.203 50.175 11.937 1.00 32.72 354 VAL A N 1
ATOM 2851 C CA . VAL A 1 354 ? 41.636 50.546 10.647 1.00 31.48 354 VAL A CA 1
ATOM 2852 C C . VAL A 1 354 ? 42.192 49.564 9.615 1.00 31.85 354 VAL A C 1
ATOM 2853 O O . VAL A 1 354 ? 43.405 49.449 9.440 1.00 32.18 354 VAL A O 1
ATOM 2857 N N . LEU A 1 355 ? 41.298 48.851 8.943 1.00 31.02 355 LEU A N 1
ATOM 2858 C CA . LEU A 1 355 ? 41.688 47.862 7.945 1.00 30.33 355 LEU A CA 1
ATOM 2859 C C . LEU A 1 355 ? 41.225 48.278 6.554 1.00 30.73 355 LEU A C 1
ATOM 2860 O O . LEU A 1 355 ? 40.025 48.379 6.297 1.00 31.66 355 LEU A O 1
ATOM 2865 N N . GLU A 1 356 ? 42.170 48.514 5.651 1.00 30.62 356 GLU A N 1
ATOM 2866 C CA . GLU A 1 356 ? 41.814 48.926 4.303 1.00 31.78 356 GLU A CA 1
ATOM 2867 C C . GLU A 1 356 ? 41.435 47.757 3.404 1.00 32.44 356 GLU A C 1
ATOM 2868 O O . GLU A 1 356 ? 42.059 46.697 3.449 1.00 34.46 356 GLU A O 1
ATOM 2874 N N . ILE A 1 357 ? 40.398 47.964 2.596 1.00 32.81 357 ILE A N 1
ATOM 2875 C CA . ILE A 1 357 ? 39.921 46.956 1.660 1.00 32.26 357 ILE A CA 1
ATOM 2876 C C . ILE A 1 357 ? 40.491 47.316 0.293 1.00 33.72 357 ILE A C 1
ATOM 2877 O O . ILE A 1 357 ? 40.067 48.295 -0.323 1.00 35.83 357 ILE A O 1
ATOM 2882 N N . HIS A 1 358 ? 41.448 46.520 -0.175 1.00 33.55 358 HIS A N 1
ATOM 2883 C CA . HIS A 1 358 ? 42.097 46.754 -1.464 1.00 33.06 358 HIS A CA 1
ATOM 2884 C C . HIS A 1 358 ? 41.401 46.025 -2.608 1.00 32.09 358 HIS A C 1
ATOM 2885 O O . HIS A 1 358 ? 40.683 45.053 -2.387 1.00 31.52 358 HIS A O 1
ATOM 2892 N N . GLY A 1 359 ? 41.627 46.505 -3.828 1.00 32.02 359 GLY A N 1
ATOM 2893 C CA . GLY A 1 359 ? 41.064 45.859 -5.001 1.00 32.01 359 GLY A CA 1
ATOM 2894 C C . GLY A 1 359 ? 39.644 46.186 -5.411 1.00 31.78 359 GLY A C 1
ATOM 2895 O O . GLY A 1 359 ? 39.128 45.588 -6.353 1.00 31.39 359 GLY A O 1
ATOM 2896 N N . ILE A 1 360 ? 39.013 47.133 -4.726 1.00 31.32 360 ILE A N 1
ATOM 2897 C CA . ILE A 1 360 ? 37.640 47.517 -5.040 1.00 30.27 360 ILE A CA 1
ATOM 2898 C C . ILE A 1 360 ? 37.558 48.938 -5.588 1.00 29.48 360 ILE A C 1
ATOM 2899 O O . ILE A 1 360 ? 38.344 49.798 -5.200 1.00 31.45 360 ILE A O 1
ATOM 2904 N N . ALA A 1 361 ? 36.623 49.181 -6.501 1.00 28.79 361 ALA A N 1
ATOM 2905 C CA . ALA A 1 361 ? 36.421 50.533 -7.029 1.00 28.22 361 ALA A CA 1
ATOM 2906 C C . ALA A 1 361 ? 35.698 51.223 -5.864 1.00 27.99 361 ALA A C 1
ATOM 2907 O O . ALA A 1 361 ? 34.472 51.164 -5.765 1.00 28.75 361 ALA A O 1
ATOM 2909 N N . ALA A 1 362 ? 36.463 51.857 -4.981 1.00 27.18 362 ALA A N 1
ATOM 2910 C CA . ALA A 1 362 ? 35.918 52.485 -3.774 1.00 26.94 362 ALA A CA 1
ATOM 2911 C C . ALA A 1 362 ? 34.854 53.575 -3.902 1.00 26.89 362 ALA A C 1
ATOM 2912 O O . ALA A 1 362 ? 34.187 53.892 -2.917 1.00 26.45 362 ALA A O 1
ATOM 2914 N N . SER A 1 363 ? 34.692 54.150 -5.089 1.00 26.52 363 SER A N 1
ATOM 2915 C CA . SER A 1 363 ? 33.685 55.196 -5.296 1.00 28.40 363 SER A CA 1
ATOM 2916 C C . SER A 1 363 ? 32.387 54.634 -5.872 1.00 28.13 363 SER A C 1
ATOM 2917 O O . SER A 1 363 ? 31.380 55.337 -5.951 1.00 29.00 363 SER A O 1
ATOM 2920 N N . GLN A 1 364 ? 32.413 53.370 -6.276 1.00 27.02 364 GLN A N 1
ATOM 2921 C CA . GLN A 1 364 ? 31.246 52.742 -6.888 1.00 26.50 364 GLN A CA 1
ATOM 2922 C C . GLN A 1 364 ? 31.267 51.269 -6.495 1.00 25.38 364 GLN A C 1
ATOM 2923 O O . GLN A 1 364 ? 31.754 50.411 -7.240 1.00 24.69 364 GLN A O 1
ATOM 2929 N N . ALA A 1 365 ? 30.722 50.982 -5.318 1.00 24.84 365 ALA A N 1
ATOM 2930 C CA . ALA A 1 365 ? 30.744 49.630 -4.796 1.00 23.55 365 ALA A CA 1
ATOM 2931 C C . ALA A 1 365 ? 29.526 49.256 -3.976 1.00 24.55 365 ALA A C 1
ATOM 2932 O O . ALA A 1 365 ? 28.740 50.109 -3.568 1.00 25.91 365 ALA A O 1
ATOM 2934 N N . ASP A 1 366 ? 29.399 47.956 -3.738 1.00 24.55 366 ASP A N 1
ATOM 2935 C CA . ASP A 1 366 ? 28.315 47.370 -2.965 1.00 24.99 366 ASP A CA 1
ATOM 2936 C C . ASP A 1 366 ? 29.054 46.573 -1.883 1.00 26.08 366 ASP A C 1
ATOM 2937 O O . ASP A 1 366 ? 29.677 45.548 -2.165 1.00 25.93 366 ASP A O 1
ATOM 2942 N N . VAL A 1 367 ? 28.999 47.058 -0.647 1.00 26.63 367 VAL A N 1
ATOM 2943 C CA . VAL A 1 367 ? 29.712 46.419 0.451 1.00 26.68 367 VAL A CA 1
ATOM 2944 C C . VAL A 1 367 ? 28.812 45.925 1.571 1.00 27.02 367 VAL A C 1
ATOM 2945 O O . VAL A 1 367 ? 27.968 46.658 2.073 1.00 29.93 367 VAL A O 1
ATOM 2949 N N . THR A 1 368 ? 29.006 44.672 1.961 1.00 27.16 368 THR A N 1
ATOM 2950 C CA . THR A 1 368 ? 28.231 44.070 3.034 1.00 27.99 368 THR A CA 1
ATOM 2951 C C . THR A 1 368 ? 29.199 43.550 4.081 1.00 28.64 368 THR A C 1
ATOM 2952 O O . THR A 1 368 ? 30.245 42.989 3.751 1.00 27.25 368 THR A O 1
ATOM 2956 N N . ILE A 1 369 ? 28.857 43.740 5.347 1.00 28.62 369 ILE A N 1
ATOM 2957 C CA . ILE A 1 369 ? 29.717 43.273 6.416 1.00 28.73 369 ILE A CA 1
ATOM 2958 C C . ILE A 1 369 ? 28.875 42.817 7.598 1.00 28.57 369 ILE A C 1
ATOM 2959 O O . ILE A 1 369 ? 27.787 43.336 7.841 1.00 27.98 369 ILE A O 1
ATOM 2964 N N . SER A 1 370 ? 29.368 41.817 8.317 1.00 28.25 370 SER A N 1
ATOM 2965 C CA . SER A 1 370 ? 28.643 41.291 9.458 1.00 28.43 370 SER A CA 1
ATOM 2966 C C . SER A 1 370 ? 29.602 41.206 10.639 1.00 28.97 370 SER A C 1
ATOM 2967 O O . SER A 1 370 ? 30.683 40.623 10.534 1.00 29.76 370 SER A O 1
ATOM 2970 N N . PHE A 1 371 ? 29.202 41.802 11.758 1.00 29.04 371 PHE A N 1
ATOM 2971 C CA . PHE A 1 371 ? 30.019 41.832 12.967 1.00 29.43 371 PHE A CA 1
ATOM 2972 C C . PHE A 1 371 ? 29.551 40.861 14.049 1.00 31.33 371 PHE A C 1
ATOM 2973 O O . PHE A 1 371 ? 28.360 40.801 14.363 1.00 32.01 371 PHE A O 1
ATOM 2981 N N . LYS A 1 372 ? 30.494 40.110 14.616 1.00 33.33 372 LYS A N 1
ATOM 2982 C CA . LYS A 1 372 ? 30.202 39.180 15.707 1.00 35.33 372 LYS A CA 1
ATOM 2983 C C . LYS A 1 372 ? 30.796 39.848 16.941 1.00 35.63 372 LYS A C 1
ATOM 2984 O O . LYS A 1 372 ? 31.989 40.160 16.970 1.00 33.49 372 LYS A O 1
ATOM 2990 N N . LEU A 1 373 ? 29.967 40.069 17.957 1.00 36.28 373 LEU A N 1
ATOM 2991 C CA . LEU A 1 373 ? 30.426 40.746 19.163 1.00 38.01 373 LEU A CA 1
ATOM 2992 C C . LEU A 1 373 ? 30.814 39.844 20.319 1.00 40.58 373 LEU A C 1
ATOM 2993 O O . LEU A 1 373 ? 30.274 38.750 20.496 1.00 40.36 373 LEU A O 1
ATOM 2998 N N . GLU A 1 374 ? 31.755 40.337 21.115 1.00 44.72 374 GLU A N 1
ATOM 2999 C CA . GLU A 1 374 ? 32.233 39.623 22.290 1.00 48.25 374 GLU A CA 1
ATOM 3000 C C . GLU A 1 374 ? 32.187 40.583 23.479 1.00 47.46 374 GLU A C 1
ATOM 3001 O O . GLU A 1 374 ? 32.453 41.784 23.337 1.00 48.08 374 GLU A O 1
ATOM 3007 N N . GLY A 1 375 ? 31.848 40.052 24.646 1.00 46.03 375 GLY A N 1
ATOM 3008 C CA . GLY A 1 375 ? 31.794 40.875 25.839 1.00 43.84 375 GLY A CA 1
ATOM 3009 C C . GLY A 1 375 ? 30.714 41.936 25.812 1.00 41.92 375 GLY A C 1
ATOM 3010 O O . GLY A 1 375 ? 30.994 43.110 26.042 1.00 41.79 375 GLY A O 1
ATOM 3011 N N . LEU A 1 376 ? 29.481 41.522 25.530 1.00 40.17 376 LEU A N 1
ATOM 3012 C CA . LEU A 1 376 ? 28.354 42.442 25.491 1.00 39.67 376 LEU A CA 1
ATOM 3013 C C . LEU A 1 376 ? 28.146 43.103 26.844 1.00 40.40 376 LEU A C 1
ATOM 3014 O O . LEU A 1 376 ? 27.765 44.272 26.916 1.00 41.59 376 LEU A O 1
ATOM 3019 N N . LYS A 1 377 ? 28.390 42.346 27.910 1.00 39.51 377 LYS A N 1
ATOM 3020 C CA . LYS A 1 377 ? 28.228 42.846 29.271 1.00 40.29 377 LYS A CA 1
ATOM 3021 C C . LYS A 1 377 ? 29.033 44.121 29.481 1.00 38.50 377 LYS A C 1
ATOM 3022 O O . LYS A 1 377 ? 28.767 44.878 30.413 1.00 38.25 377 LYS A O 1
ATOM 3028 N N . GLU A 1 378 ? 30.011 44.363 28.612 1.00 36.81 378 GLU A N 1
ATOM 3029 C CA . GLU A 1 378 ? 30.848 45.557 28.721 1.00 36.48 378 GLU A CA 1
ATOM 3030 C C . GLU A 1 378 ? 30.221 46.792 28.078 1.00 35.19 378 GLU A C 1
ATOM 3031 O O . GLU A 1 378 ? 30.772 47.886 28.161 1.00 34.17 378 GLU A O 1
ATOM 3037 N N . ALA A 1 379 ? 29.072 46.616 27.437 1.00 33.35 379 ALA A N 1
ATOM 3038 C CA . ALA A 1 379 ? 28.397 47.728 26.783 1.00 32.92 379 ALA A CA 1
ATOM 3039 C C . ALA A 1 379 ? 28.155 48.893 27.738 1.00 32.96 379 ALA A C 1
ATOM 3040 O O . ALA A 1 379 ? 27.733 48.701 28.881 1.00 33.03 379 ALA A O 1
ATOM 3042 N N . GLU A 1 380 ? 28.436 50.101 27.259 1.00 32.40 380 GLU A N 1
ATOM 3043 C CA . GLU A 1 380 ? 28.231 51.317 28.037 1.00 31.18 380 GLU A CA 1
ATOM 3044 C C . GLU A 1 380 ? 26.794 51.357 28.524 1.00 31.16 380 GLU A C 1
ATOM 3045 O O . GLU A 1 380 ? 25.870 51.040 27.771 1.00 31.27 380 GLU A O 1
ATOM 3051 N N . VAL A 1 381 ? 26.598 51.746 29.779 1.00 31.08 381 VAL A N 1
ATOM 3052 C CA . VAL A 1 381 ? 25.249 51.829 30.320 1.00 31.15 381 VAL A CA 1
ATOM 3053 C C . VAL A 1 381 ? 24.602 53.132 29.873 1.00 30.74 381 VAL A C 1
ATOM 3054 O O . VAL A 1 381 ? 25.078 54.215 30.197 1.00 31.50 381 VAL A O 1
ATOM 3058 N N . LEU A 1 382 ? 23.525 53.020 29.109 1.00 30.61 382 LEU A N 1
ATOM 3059 C CA . LEU A 1 382 ? 22.812 54.188 28.624 1.00 30.61 382 LEU A CA 1
ATOM 3060 C C . LEU A 1 382 ? 21.389 53.812 28.268 1.00 31.55 382 LEU A C 1
ATOM 3061 O O . LEU A 1 382 ? 21.157 53.066 27.318 1.00 32.79 382 LEU A O 1
ATOM 3066 N N . ASP A 1 383 ? 20.433 54.309 29.041 1.00 32.15 383 ASP A N 1
ATOM 3067 C CA . ASP A 1 383 ? 19.034 54.035 28.758 1.00 32.36 383 ASP A CA 1
ATOM 3068 C C . ASP A 1 383 ? 18.745 54.903 27.536 1.00 32.75 383 ASP A C 1
ATOM 3069 O O . ASP A 1 383 ? 19.086 56.085 27.522 1.00 32.57 383 ASP A O 1
ATOM 3074 N N . THR A 1 384 ? 18.131 54.327 26.509 1.00 32.58 384 THR A N 1
ATOM 3075 C CA . THR A 1 384 ? 17.865 55.085 25.291 1.00 32.85 384 THR A CA 1
ATOM 3076 C C . THR A 1 384 ? 16.390 55.285 24.991 1.00 33.02 384 THR A C 1
ATOM 3077 O O . THR A 1 384 ? 16.015 55.547 23.849 1.00 32.89 384 THR A O 1
ATOM 3081 N N . THR A 1 385 ? 15.562 55.178 26.026 1.00 33.26 385 THR A N 1
ATOM 3082 C CA . THR A 1 385 ? 14.115 55.336 25.895 1.00 31.78 385 THR A CA 1
ATOM 3083 C C . THR A 1 385 ? 13.666 56.628 25.191 1.00 31.59 385 THR A C 1
ATOM 3084 O O . THR A 1 385 ? 12.813 56.591 24.299 1.00 31.56 385 THR A O 1
ATOM 3088 N N . LEU A 1 386 ? 14.230 57.765 25.587 1.00 29.68 386 LEU A N 1
ATOM 3089 C CA . LEU A 1 386 ? 13.842 59.042 24.995 1.00 29.30 386 LEU A CA 1
ATOM 3090 C C . LEU A 1 386 ? 14.966 59.690 24.197 1.00 29.68 386 LEU A C 1
ATOM 3091 O O . LEU A 1 386 ? 14.812 60.800 23.683 1.00 29.75 386 LEU A O 1
ATOM 3096 N N . VAL A 1 387 ? 16.094 58.997 24.090 1.00 28.99 387 VAL A N 1
ATOM 3097 C CA . VAL A 1 387 ? 17.238 59.532 23.370 1.00 28.59 387 VAL A CA 1
ATOM 3098 C C . VAL A 1 387 ? 16.988 59.739 21.880 1.00 28.73 387 VAL A C 1
ATOM 3099 O O . VAL A 1 387 ? 16.364 58.907 21.227 1.00 29.67 387 VAL A O 1
ATOM 3103 N N . ASP A 1 388 ? 17.465 60.863 21.356 1.00 27.91 388 ASP A N 1
ATOM 3104 C CA . ASP A 1 388 ? 17.335 61.164 19.935 1.00 28.07 388 ASP A CA 1
ATOM 3105 C C . ASP A 1 388 ? 18.585 60.580 19.290 1.00 27.82 388 ASP A C 1
ATOM 3106 O O . ASP A 1 388 ? 19.686 61.111 19.453 1.00 27.94 388 ASP A O 1
ATOM 3111 N N . PRO A 1 389 ? 18.431 59.477 18.545 1.00 26.92 389 PRO A N 1
ATOM 3112 C CA . PRO A 1 389 ? 19.583 58.844 17.896 1.00 25.64 389 PRO A CA 1
ATOM 3113 C C . PRO A 1 389 ? 20.409 59.769 17.005 1.00 24.97 389 PRO A C 1
ATOM 3114 O O . PRO A 1 389 ? 21.633 59.658 16.965 1.00 25.53 389 PRO A O 1
ATOM 3118 N N . GLN A 1 390 ? 19.765 60.688 16.296 1.00 24.22 390 GLN A N 1
ATOM 3119 C CA . GLN A 1 390 ? 20.534 61.583 15.440 1.00 24.76 390 GLN A CA 1
ATOM 3120 C C . GLN A 1 390 ? 21.383 62.516 16.293 1.00 24.38 390 GLN A C 1
ATOM 3121 O O . GLN A 1 390 ? 22.546 62.767 15.982 1.00 25.43 390 GLN A O 1
ATOM 3127 N N . ALA A 1 391 ? 20.795 63.037 17.365 1.00 25.16 391 ALA A N 1
ATOM 3128 C CA . ALA A 1 391 ? 21.512 63.941 18.258 1.00 25.54 391 ALA A CA 1
ATOM 3129 C C . ALA A 1 391 ? 22.734 63.211 18.814 1.00 25.78 391 ALA A C 1
ATOM 3130 O O . ALA A 1 391 ? 23.840 63.755 18.853 1.00 25.27 391 ALA A O 1
ATOM 3132 N N . LEU A 1 392 ? 22.527 61.964 19.220 1.00 24.55 392 LEU A N 1
ATOM 3133 C CA . LEU A 1 392 ? 23.603 61.163 19.770 1.00 25.74 392 LEU A CA 1
ATOM 3134 C C . LEU A 1 392 ? 24.730 60.918 18.762 1.00 27.53 392 LEU A C 1
ATOM 3135 O O . LEU A 1 392 ? 25.901 60.948 19.140 1.00 27.02 392 LEU A O 1
ATOM 3140 N N . CYS A 1 393 ? 24.403 60.692 17.487 1.00 28.14 393 CYS A N 1
ATOM 3141 C CA . CYS A 1 393 ? 25.462 60.456 16.499 1.00 31.17 393 CYS A CA 1
ATOM 3142 C C . CYS A 1 393 ? 26.221 61.734 16.202 1.00 29.89 393 CYS A C 1
ATOM 3143 O O . CYS A 1 393 ? 27.414 61.699 15.917 1.00 29.40 393 CYS A O 1
ATOM 3146 N N . ASN A 1 394 ? 25.528 62.865 16.247 1.00 29.43 394 ASN A N 1
ATOM 3147 C CA . ASN A 1 394 ? 26.192 64.135 15.991 1.00 30.90 394 ASN A CA 1
ATOM 3148 C C . ASN A 1 394 ? 27.074 64.514 17.176 1.00 30.80 394 ASN A C 1
ATOM 3149 O O . ASN A 1 394 ? 28.073 65.212 17.020 1.00 30.47 394 ASN A O 1
ATOM 3154 N N . GLU A 1 395 ? 26.706 64.038 18.360 1.00 31.10 395 GLU A N 1
ATOM 3155 C CA . GLU A 1 395 ? 27.490 64.309 19.554 1.00 32.44 395 GLU A CA 1
ATOM 3156 C C . GLU A 1 395 ? 28.691 63.358 19.626 1.00 32.90 395 GLU A C 1
ATOM 3157 O O . GLU A 1 395 ? 29.781 63.762 20.024 1.00 33.55 395 GLU A O 1
ATOM 3163 N N . ARG A 1 396 ? 28.494 62.102 19.228 1.00 31.71 396 ARG A N 1
ATOM 3164 C CA . ARG A 1 396 ? 29.569 61.111 19.280 1.00 29.83 396 ARG A CA 1
ATOM 3165 C C . ARG A 1 396 ? 29.868 60.469 17.930 1.00 28.68 396 ARG A C 1
ATOM 3166 O O . ARG A 1 396 ? 29.300 59.433 17.585 1.00 26.85 396 ARG A O 1
ATOM 3174 N N . GLY A 1 397 ? 30.771 61.083 17.176 1.00 26.99 397 GLY A N 1
ATOM 3175 C CA . GLY A 1 397 ? 31.132 60.547 15.879 1.00 27.20 397 GLY A CA 1
ATOM 3176 C C . GLY A 1 397 ? 32.151 59.432 15.997 1.00 28.32 397 GLY A C 1
ATOM 3177 O O . GLY A 1 397 ? 32.380 58.897 17.084 1.00 28.64 397 GLY A O 1
ATOM 3178 N N . ALA A 1 398 ? 32.772 59.089 14.874 1.00 29.09 398 ALA A N 1
ATOM 3179 C CA . ALA A 1 398 ? 33.767 58.022 14.826 1.00 30.00 398 ALA A CA 1
ATOM 3180 C C . ALA A 1 398 ? 34.954 58.272 15.757 1.00 31.40 398 ALA A C 1
ATOM 3181 O O . ALA A 1 398 ? 35.648 57.330 16.156 1.00 30.85 398 ALA A O 1
ATOM 3183 N N . SER A 1 399 ? 35.186 59.535 16.101 1.00 30.44 399 SER A N 1
ATOM 3184 C CA . SER A 1 399 ? 36.296 59.889 16.977 1.00 30.62 399 SER A CA 1
ATOM 3185 C C . SER A 1 399 ? 35.967 59.719 18.456 1.00 29.85 399 SER A C 1
ATOM 3186 O O . SER A 1 399 ? 36.864 59.732 19.290 1.00 31.05 399 SER A O 1
ATOM 3189 N N . SER A 1 400 ? 34.686 59.578 18.784 1.00 29.56 400 SER A N 1
ATOM 3190 C CA . SER A 1 400 ? 34.270 59.393 20.176 1.00 30.35 400 SER A CA 1
ATOM 3191 C C . SER A 1 400 ? 34.315 57.892 20.472 1.00 30.82 400 SER A C 1
ATOM 3192 O O . SER A 1 400 ? 33.435 57.144 20.052 1.00 30.90 400 SER A O 1
ATOM 3195 N N . ARG A 1 401 ? 35.338 57.457 21.200 1.00 30.45 401 ARG A N 1
ATOM 3196 C CA . ARG A 1 401 ? 35.516 56.038 21.501 1.00 30.19 401 ARG A CA 1
ATOM 3197 C C . ARG A 1 401 ? 34.659 55.462 22.628 1.00 30.91 401 ARG A C 1
ATOM 3198 O O . ARG A 1 401 ? 34.637 55.990 23.738 1.00 32.70 401 ARG A O 1
ATOM 3206 N N . GLY A 1 402 ? 33.960 54.368 22.341 1.00 29.31 402 GLY A N 1
ATOM 3207 C CA . GLY A 1 402 ? 33.139 53.735 23.358 1.00 29.12 402 GLY A CA 1
ATOM 3208 C C . GLY A 1 402 ? 33.681 52.350 23.676 1.00 30.07 402 GLY A C 1
ATOM 3209 O O . GLY A 1 402 ? 34.824 52.035 23.339 1.00 29.88 402 GLY A O 1
ATOM 3210 N N . ALA A 1 403 ? 32.877 51.524 24.338 1.00 29.31 403 ALA A N 1
ATOM 3211 C CA . ALA A 1 403 ? 33.289 50.162 24.655 1.00 30.11 403 ALA A CA 1
ATOM 3212 C C . ALA A 1 403 ? 32.971 49.359 23.397 1.00 30.00 403 ALA A C 1
ATOM 3213 O O . ALA A 1 403 ? 33.870 48.889 22.699 1.00 29.66 403 ALA A O 1
ATOM 3215 N N . LEU A 1 404 ? 31.679 49.216 23.116 1.00 29.57 404 LEU A N 1
ATOM 3216 C CA . LEU A 1 404 ? 31.209 48.521 21.919 1.00 29.00 404 LEU A CA 1
ATOM 3217 C C . LEU A 1 404 ? 30.859 49.605 20.900 1.00 28.57 404 LEU A C 1
ATOM 3218 O O . LEU A 1 404 ? 29.750 50.147 20.901 1.00 27.91 404 LEU A O 1
ATOM 3223 N N . GLY A 1 405 ? 31.819 49.933 20.043 1.00 27.12 405 GLY A N 1
ATOM 3224 C CA . GLY A 1 405 ? 31.596 50.964 19.051 1.00 27.24 405 GLY A CA 1
ATOM 3225 C C . GLY A 1 405 ? 32.500 52.155 19.316 1.00 28.18 405 GLY A C 1
ATOM 3226 O O . GLY A 1 405 ? 32.977 52.340 20.441 1.00 27.77 405 GLY A O 1
ATOM 3227 N N . PRO A 1 406 ? 32.755 52.990 18.301 1.00 27.71 406 PRO A N 1
ATOM 3228 C CA . PRO A 1 406 ? 32.207 52.816 16.958 1.00 27.36 406 PRO A CA 1
ATOM 3229 C C . PRO A 1 406 ? 32.955 51.803 16.100 1.00 27.93 406 PRO A C 1
ATOM 3230 O O . PRO A 1 406 ? 34.181 51.805 16.040 1.00 29.11 406 PRO A O 1
ATOM 3234 N N . PHE A 1 407 ? 32.209 50.923 15.448 1.00 27.70 407 PHE A N 1
ATOM 3235 C CA . PHE A 1 407 ? 32.816 49.952 14.555 1.00 26.67 407 PHE A CA 1
ATOM 3236 C C . PHE A 1 407 ? 31.941 49.899 13.322 1.00 26.34 407 PHE A C 1
ATOM 3237 O O . PHE A 1 407 ? 30.715 49.880 13.411 1.00 26.24 407 PHE A O 1
ATOM 3245 N N . GLY A 1 408 ? 32.578 49.927 12.164 1.00 26.25 408 GLY A N 1
ATOM 3246 C CA . GLY A 1 408 ? 31.823 49.896 10.937 1.00 25.28 408 GLY A CA 1
ATOM 3247 C C . GLY A 1 408 ? 32.686 50.120 9.721 1.00 26.16 408 GLY A C 1
ATOM 3248 O O . GLY A 1 408 ? 33.770 49.550 9.590 1.00 26.72 408 GLY A O 1
ATOM 3249 N N . LEU A 1 409 ? 32.218 50.995 8.846 1.00 27.17 409 LEU A N 1
ATOM 3250 C CA . LEU A 1 409 ? 32.904 51.260 7.598 1.00 27.91 409 LEU A CA 1
ATOM 3251 C C . LEU A 1 409 ? 33.300 52.719 7.394 1.00 27.83 409 LEU A C 1
ATOM 3252 O O . LEU A 1 409 ? 32.641 53.630 7.895 1.00 28.01 409 LEU A O 1
ATOM 3257 N N . LEU A 1 410 ? 34.387 52.929 6.657 1.00 26.40 410 LEU A N 1
ATOM 3258 C CA . LEU A 1 410 ? 34.842 54.270 6.313 1.00 25.35 410 LEU A CA 1
ATOM 3259 C C . LEU A 1 410 ? 34.732 54.286 4.789 1.00 26.41 410 LEU A C 1
ATOM 3260 O O . LEU A 1 410 ? 35.527 53.640 4.099 1.00 27.10 410 LEU A O 1
ATOM 3265 N N . ALA A 1 411 ? 33.730 54.992 4.268 1.00 25.39 411 ALA A N 1
ATOM 3266 C CA . ALA A 1 411 ? 33.508 55.056 2.828 1.00 24.43 411 ALA A CA 1
ATOM 3267 C C . ALA A 1 411 ? 33.886 56.424 2.261 1.00 25.26 411 ALA A C 1
ATOM 3268 O O . ALA A 1 411 ? 34.010 57.390 3.008 1.00 26.44 411 ALA A O 1
ATOM 3270 N N . MET A 1 412 ? 34.059 56.503 0.941 1.00 25.73 412 MET A N 1
ATOM 3271 C CA . MET A 1 412 ? 34.461 57.746 0.279 1.00 26.85 412 MET A CA 1
ATOM 3272 C C . MET A 1 412 ? 35.531 58.440 1.116 1.00 28.13 412 MET A C 1
ATOM 3273 O O . MET A 1 412 ? 35.437 59.631 1.418 1.00 28.45 412 MET A O 1
ATOM 3278 N N . ALA A 1 413 ? 36.554 57.675 1.485 1.00 28.99 413 ALA A N 1
ATOM 3279 C CA . ALA A 1 413 ? 37.644 58.185 2.304 1.00 28.96 413 ALA A CA 1
ATOM 3280 C C . ALA A 1 413 ? 38.906 58.428 1.489 1.00 29.67 413 ALA A C 1
ATOM 3281 O O . ALA A 1 413 ? 39.176 57.711 0.527 1.00 30.13 413 ALA A O 1
ATOM 3283 N N . SER A 1 414 ? 39.671 59.449 1.866 1.00 30.56 414 SER A N 1
ATOM 3284 C CA . SER A 1 414 ? 40.926 59.737 1.180 1.00 33.07 414 SER A CA 1
ATOM 3285 C C . SER A 1 414 ? 41.965 58.789 1.780 1.00 34.47 414 SER A C 1
ATOM 3286 O O . SER A 1 414 ? 41.767 58.252 2.872 1.00 33.59 414 SER A O 1
ATOM 3289 N N . LYS A 1 415 ? 43.062 58.573 1.064 1.00 37.58 415 LYS A N 1
ATOM 3290 C CA . LYS A 1 415 ? 44.108 57.668 1.533 1.00 40.64 415 LYS A CA 1
ATOM 3291 C C . LYS A 1 415 ? 44.608 58.010 2.939 1.00 40.22 415 LYS A C 1
ATOM 3292 O O . LYS A 1 415 ? 44.838 57.119 3.755 1.00 40.10 415 LYS A O 1
ATOM 3298 N N . ASP A 1 416 ? 44.766 59.300 3.218 1.00 39.72 416 ASP A N 1
ATOM 3299 C CA . ASP A 1 416 ? 45.247 59.756 4.520 1.00 40.03 416 ASP A CA 1
ATOM 3300 C C . ASP A 1 416 ? 44.134 59.916 5.559 1.00 39.05 416 ASP A C 1
ATOM 3301 O O . ASP A 1 416 ? 44.384 60.367 6.681 1.00 38.32 416 ASP A O 1
ATOM 3306 N N . LEU A 1 417 ? 42.913 59.555 5.181 1.00 36.66 417 LEU A N 1
ATOM 3307 C CA . LEU A 1 417 ? 41.759 59.670 6.070 1.00 35.22 417 LEU A CA 1
ATOM 3308 C C . LEU A 1 417 ? 41.482 61.107 6.505 1.00 34.68 417 LEU A C 1
ATOM 3309 O O . LEU A 1 417 ? 40.860 61.343 7.538 1.00 33.92 417 LEU A O 1
ATOM 3314 N N . LYS A 1 418 ? 41.944 62.065 5.708 1.00 36.20 418 LYS A N 1
ATOM 3315 C CA . LYS A 1 418 ? 41.720 63.477 5.997 1.00 36.80 418 LYS A CA 1
ATOM 3316 C C . LYS A 1 418 ? 40.228 63.735 5.780 1.00 35.08 418 LYS A C 1
ATOM 3317 O O . LYS A 1 418 ? 39.644 64.637 6.375 1.00 36.31 418 LYS A O 1
ATOM 3323 N N . GLU A 1 419 ? 39.627 62.938 4.903 1.00 31.75 419 GLU A N 1
ATOM 3324 C CA . GLU A 1 419 ? 38.200 63.023 4.607 1.00 30.68 419 GLU A CA 1
ATOM 3325 C C . GLU A 1 419 ? 37.648 61.599 4.650 1.00 29.08 419 GLU A C 1
ATOM 3326 O O . GLU A 1 419 ? 38.255 60.673 4.113 1.00 28.39 419 GLU A O 1
ATOM 3332 N N . GLN A 1 420 ? 36.502 61.426 5.300 1.00 27.07 420 GLN A N 1
ATOM 3333 C CA . GLN A 1 420 ? 35.894 60.108 5.421 1.00 27.49 420 GLN A CA 1
ATOM 3334 C C . GLN A 1 420 ? 34.433 60.209 5.839 1.00 27.54 420 GLN A C 1
ATOM 3335 O O . GLN A 1 420 ? 34.019 61.183 6.475 1.00 27.89 420 GLN A O 1
ATOM 3341 N N . SER A 1 421 ? 33.661 59.191 5.478 1.00 25.30 421 SER A N 1
ATOM 3342 C CA . SER A 1 421 ? 32.259 59.110 5.857 1.00 24.97 421 SER A CA 1
ATOM 3343 C C . SER A 1 421 ? 32.216 57.808 6.625 1.00 25.06 421 SER A C 1
ATOM 3344 O O . SER A 1 421 ? 32.489 56.745 6.064 1.00 25.67 421 SER A O 1
ATOM 3347 N N . ALA A 1 422 ? 31.897 57.890 7.910 1.00 23.58 422 ALA A N 1
ATOM 3348 C CA . ALA A 1 422 ? 31.871 56.711 8.758 1.00 23.66 422 ALA A CA 1
ATOM 3349 C C . ALA A 1 422 ? 30.478 56.178 9.067 1.00 24.17 422 ALA A C 1
ATOM 3350 O O . ALA A 1 422 ? 29.667 56.868 9.690 1.00 25.22 422 ALA A O 1
ATOM 3352 N N . ILE A 1 423 ? 30.198 54.953 8.626 1.00 24.13 423 ILE A N 1
ATOM 3353 C CA . ILE A 1 423 ? 28.911 54.316 8.898 1.00 23.75 423 ILE A CA 1
ATOM 3354 C C . ILE A 1 423 ? 29.247 53.246 9.927 1.00 23.83 423 ILE A C 1
ATOM 3355 O O . ILE A 1 423 ? 29.997 52.309 9.644 1.00 22.44 423 ILE A O 1
ATOM 3360 N N . PHE A 1 424 ? 28.695 53.390 11.127 1.00 23.74 424 PHE A N 1
ATOM 3361 C CA . PHE A 1 424 ? 29.024 52.471 12.201 1.00 22.60 424 PHE A CA 1
ATOM 3362 C C . PHE A 1 424 ? 27.916 52.228 13.205 1.00 23.27 424 PHE A C 1
ATOM 3363 O O . PHE A 1 424 ? 26.854 52.847 13.149 1.00 24.12 424 PHE A O 1
ATOM 3371 N N . PHE A 1 425 ? 28.203 51.333 14.146 1.00 23.44 425 PHE A N 1
ATOM 3372 C CA . PHE A 1 425 ? 27.269 50.966 15.202 1.00 24.23 425 PHE A CA 1
ATOM 3373 C C . PHE A 1 425 ? 27.897 51.179 16.574 1.00 25.06 425 PHE A C 1
ATOM 3374 O O . PHE A 1 425 ? 29.121 51.277 16.707 1.00 25.33 425 PHE A O 1
ATOM 3382 N N . ARG A 1 426 ? 27.039 51.250 17.587 1.00 25.40 426 ARG A N 1
ATOM 3383 C CA . ARG A 1 426 ? 27.462 51.370 18.978 1.00 26.04 426 ARG A CA 1
ATOM 3384 C C . ARG A 1 426 ? 26.449 50.487 19.687 1.00 26.40 426 ARG A C 1
ATOM 3385 O O . ARG A 1 426 ? 25.305 50.377 19.238 1.00 27.06 426 ARG A O 1
ATOM 3393 N N . VAL A 1 427 ? 26.861 49.831 20.764 1.00 26.46 427 VAL A N 1
ATOM 3394 C CA . VAL A 1 427 ? 25.936 48.991 21.510 1.00 26.26 427 VAL A CA 1
ATOM 3395 C C . VAL A 1 427 ? 25.882 49.491 22.945 1.00 27.37 427 VAL A C 1
ATOM 3396 O O . VAL A 1 427 ? 26.916 49.700 23.578 1.00 27.61 427 VAL A O 1
ATOM 3400 N N . PHE A 1 428 ? 24.668 49.701 23.444 1.00 27.50 428 PHE A N 1
ATOM 3401 C CA . PHE A 1 428 ? 24.463 50.175 24.806 1.00 26.62 428 PHE A CA 1
ATOM 3402 C C . PHE A 1 428 ? 23.555 49.188 25.534 1.00 28.66 428 PHE A C 1
ATOM 3403 O O . PHE A 1 428 ? 22.982 48.280 24.922 1.00 28.66 428 PHE A O 1
ATOM 3411 N N . GLN A 1 429 ? 23.428 49.373 26.844 1.00 29.34 429 GLN A N 1
ATOM 3412 C CA . GLN A 1 429 ? 22.538 48.552 27.654 1.00 29.84 429 GLN A CA 1
ATOM 3413 C C . GLN A 1 429 ? 21.926 49.477 28.699 1.00 30.78 429 GLN A C 1
ATOM 3414 O O . GLN A 1 429 ? 22.563 50.452 29.112 1.00 28.27 429 GLN A O 1
ATOM 3420 N N . ASN A 1 430 ? 20.688 49.203 29.104 1.00 32.19 430 ASN A N 1
ATOM 3421 C CA . ASN A 1 430 ? 20.063 50.026 30.132 1.00 34.32 430 ASN A CA 1
ATOM 3422 C C . ASN A 1 430 ? 20.465 49.429 31.479 1.00 36.65 430 ASN A C 1
ATOM 3423 O O . ASN A 1 430 ? 21.281 48.504 31.534 1.00 35.83 430 ASN A O 1
ATOM 3428 N N . GLN A 1 431 ? 19.897 49.949 32.559 1.00 39.30 431 GLN A N 1
ATOM 3429 C CA . GLN A 1 431 ? 20.241 49.466 33.884 1.00 42.51 431 GLN A CA 1
ATOM 3430 C C . GLN A 1 431 ? 19.832 48.008 34.102 1.00 43.14 431 GLN A C 1
ATOM 3431 O O . GLN A 1 431 ? 20.488 47.285 34.852 1.00 43.59 431 GLN A O 1
ATOM 3437 N N . LEU A 1 432 ? 18.760 47.572 33.443 1.00 42.99 432 LEU A N 1
ATOM 3438 C CA . LEU A 1 432 ? 18.287 46.198 33.592 1.00 43.37 432 LEU A CA 1
ATOM 3439 C C . LEU A 1 432 ? 19.037 45.187 32.725 1.00 43.69 432 LEU A C 1
ATOM 3440 O O . LEU A 1 432 ? 18.696 44.003 32.713 1.00 44.44 432 LEU A O 1
ATOM 3445 N N . GLY A 1 433 ? 20.046 45.645 31.993 1.00 42.42 433 GLY A N 1
ATOM 3446 C CA . GLY A 1 433 ? 20.803 44.729 31.158 1.00 41.74 433 GLY A CA 1
ATOM 3447 C C . GLY A 1 433 ? 20.248 44.499 29.762 1.00 40.81 433 GLY A C 1
ATOM 3448 O O . GLY A 1 433 ? 20.688 43.589 29.063 1.00 40.78 433 GLY A O 1
ATOM 3449 N N . ARG A 1 434 ? 19.278 45.310 29.354 1.00 39.93 434 ARG A N 1
ATOM 3450 C CA . ARG A 1 434 ? 18.693 45.193 28.022 1.00 39.70 434 ARG A CA 1
ATOM 3451 C C . ARG A 1 434 ? 19.555 45.985 27.040 1.00 37.54 434 ARG A C 1
ATOM 3452 O O . ARG A 1 434 ? 19.883 47.144 27.291 1.00 38.12 434 ARG A O 1
ATOM 3460 N N . TYR A 1 435 ? 19.915 45.360 25.924 1.00 33.76 435 TYR A N 1
ATOM 3461 C CA . TYR A 1 435 ? 20.764 46.006 24.926 1.00 31.94 435 TYR A CA 1
ATOM 3462 C C . TYR A 1 435 ? 20.012 46.745 23.831 1.00 31.45 435 TYR A C 1
ATOM 3463 O O . TYR A 1 435 ? 18.916 46.346 23.432 1.00 30.90 435 TYR A O 1
ATOM 3472 N N . SER A 1 436 ? 20.614 47.828 23.351 1.00 29.14 436 SER A N 1
ATOM 3473 C CA . SER A 1 436 ? 20.046 48.606 22.259 1.00 28.92 436 SER A CA 1
ATOM 3474 C C . SER A 1 436 ? 21.197 48.823 21.274 1.00 27.86 436 SER A C 1
ATOM 3475 O O . SER A 1 436 ? 22.365 48.830 21.671 1.00 28.95 436 SER A O 1
ATOM 3478 N N . VAL A 1 437 ? 20.868 48.980 19.995 1.00 27.10 437 VAL A N 1
ATOM 3479 C CA . VAL A 1 437 ? 21.872 49.172 18.954 1.00 24.69 437 VAL A CA 1
ATOM 3480 C C . VAL A 1 437 ? 21.643 50.474 18.201 1.00 24.68 437 VAL A C 1
ATOM 3481 O O . VAL A 1 437 ? 20.542 50.736 17.717 1.00 25.89 437 VAL A O 1
ATOM 3485 N N . LEU A 1 438 ? 22.692 51.282 18.105 1.00 24.15 438 LEU A N 1
ATOM 3486 C CA . LEU A 1 438 ? 22.626 52.557 17.405 1.00 24.10 438 LEU A CA 1
ATOM 3487 C C . LEU A 1 438 ? 23.406 52.479 16.096 1.00 25.49 438 LEU A C 1
ATOM 3488 O O . LEU A 1 438 ? 24.555 52.027 16.074 1.00 25.16 438 LEU A O 1
ATOM 3493 N N . MET A 1 439 ? 22.775 52.913 15.009 1.00 25.96 439 MET A N 1
ATOM 3494 C CA . MET A 1 439 ? 23.425 52.924 13.702 1.00 26.32 439 MET A CA 1
ATOM 3495 C C . MET A 1 439 ? 23.662 54.383 13.330 1.00 25.48 439 MET A C 1
ATOM 3496 O O . MET A 1 439 ? 22.743 55.199 13.391 1.00 25.18 439 MET A O 1
ATOM 3501 N N . CYS A 1 440 ? 24.886 54.707 12.933 1.00 25.65 440 CYS A N 1
ATOM 3502 C CA . CYS A 1 440 ? 25.225 56.081 12.599 1.00 26.38 440 CYS A CA 1
ATOM 3503 C C . CYS A 1 440 ? 25.899 56.291 11.259 1.00 26.77 440 CYS A C 1
ATOM 3504 O O . CYS A 1 440 ? 26.672 55.451 10.799 1.00 27.86 440 CYS A O 1
ATOM 3507 N N . SER A 1 441 ? 25.615 57.444 10.661 1.00 24.75 441 SER A N 1
ATOM 3508 C CA . SER A 1 441 ? 26.255 57.866 9.428 1.00 25.79 441 SER A CA 1
ATOM 3509 C C . SER A 1 441 ? 26.890 59.185 9.847 1.00 26.82 441 SER A C 1
ATOM 3510 O O . SER A 1 441 ? 26.248 60.240 9.820 1.00 26.13 441 SER A O 1
ATOM 3513 N N . ASP A 1 442 ? 28.138 59.102 10.292 1.00 26.26 442 ASP A N 1
ATOM 3514 C CA . ASP A 1 442 ? 28.884 60.265 10.737 1.00 25.74 442 ASP A CA 1
ATOM 3515 C C . ASP A 1 442 ? 29.495 60.935 9.513 1.00 24.36 442 ASP A C 1
ATOM 3516 O O . ASP A 1 442 ? 30.415 60.407 8.899 1.00 24.68 442 ASP A O 1
ATOM 3521 N N . LEU A 1 443 ? 28.963 62.101 9.163 1.00 24.28 443 LEU A N 1
ATOM 3522 C CA . LEU A 1 443 ? 29.426 62.851 8.001 1.00 24.47 443 LEU A CA 1
ATOM 3523 C C . LEU A 1 443 ? 30.253 64.083 8.388 1.00 25.35 443 LEU A C 1
ATOM 3524 O O . LEU A 1 443 ? 30.670 64.862 7.523 1.00 24.95 443 LEU A O 1
ATOM 3529 N N . SER A 1 444 ? 30.497 64.244 9.686 1.00 25.35 444 SER A N 1
ATOM 3530 C CA . SER A 1 444 ? 31.242 65.391 10.199 1.00 27.50 444 SER A CA 1
ATOM 3531 C C . SER A 1 444 ? 32.561 65.652 9.484 1.00 27.70 444 SER A C 1
ATOM 3532 O O . SER A 1 444 ? 32.971 66.802 9.338 1.00 28.38 444 SER A O 1
ATOM 3535 N N . ARG A 1 445 ? 33.224 64.593 9.034 1.00 27.90 445 ARG A N 1
ATOM 3536 C CA . ARG A 1 445 ? 34.499 64.750 8.344 1.00 28.20 445 ARG A CA 1
ATOM 3537 C C . ARG A 1 445 ? 34.461 64.256 6.906 1.00 28.40 445 ARG A C 1
ATOM 3538 O O . ARG A 1 445 ? 35.504 63.945 6.324 1.00 27.55 445 ARG A O 1
ATOM 3546 N N . SER A 1 446 ? 33.265 64.192 6.331 1.00 27.57 446 SER A N 1
ATOM 3547 C CA . SER A 1 446 ? 33.115 63.713 4.965 1.00 27.71 446 SER A CA 1
ATOM 3548 C C . SER A 1 446 ? 33.767 64.646 3.955 1.00 28.03 446 SER A C 1
ATOM 3549 O O . SER A 1 446 ? 34.085 64.231 2.840 1.00 27.97 446 SER A O 1
ATOM 3552 N N . THR A 1 447 ? 33.980 65.902 4.337 1.00 28.27 447 THR A N 1
ATOM 3553 C CA . THR A 1 447 ? 34.600 66.855 3.421 1.00 28.62 447 THR A CA 1
ATOM 3554 C C . THR A 1 447 ? 35.294 67.999 4.145 1.00 29.06 447 THR A C 1
ATOM 3555 O O . THR A 1 447 ? 34.921 68.347 5.265 1.00 29.46 447 THR A O 1
ATOM 3559 N N . VAL A 1 448 ? 36.316 68.567 3.509 1.00 29.40 448 VAL A N 1
ATOM 3560 C CA . VAL A 1 448 ? 37.029 69.707 4.080 1.00 31.30 448 VAL A CA 1
ATOM 3561 C C . VAL A 1 448 ? 36.464 70.970 3.443 1.00 32.63 448 VAL A C 1
ATOM 3562 O O . VAL A 1 448 ? 36.872 72.079 3.777 1.00 34.94 448 VAL A O 1
ATOM 3566 N N . ARG A 1 449 ? 35.519 70.791 2.524 1.00 32.08 449 ARG A N 1
ATOM 3567 C CA . ARG A 1 449 ? 34.889 71.912 1.840 1.00 32.86 449 ARG A CA 1
ATOM 3568 C C . ARG A 1 449 ? 33.951 72.725 2.733 1.00 34.24 449 ARG A C 1
ATOM 3569 O O . ARG A 1 449 ? 33.370 72.208 3.691 1.00 33.31 449 ARG A O 1
ATOM 3577 N N . SER A 1 450 ? 33.804 74.003 2.400 1.00 35.02 450 SER A N 1
ATOM 3578 C CA . SER A 1 450 ? 32.929 74.905 3.140 1.00 36.57 450 SER A CA 1
ATOM 3579 C C . SER A 1 450 ? 31.561 74.907 2.470 1.00 36.44 450 SER A C 1
ATOM 3580 O O . SER A 1 450 ? 31.432 74.529 1.304 1.00 36.75 450 SER A O 1
ATOM 3583 N N . ASN A 1 451 ? 30.545 75.338 3.207 1.00 36.11 451 ASN A N 1
ATOM 3584 C CA . ASN A 1 451 ? 29.185 75.416 2.676 1.00 38.02 451 ASN A CA 1
ATOM 3585 C C . ASN A 1 451 ? 28.576 74.086 2.264 1.00 36.03 451 ASN A C 1
ATOM 3586 O O . ASN A 1 451 ? 27.804 74.021 1.305 1.00 37.33 451 ASN A O 1
ATOM 3591 N N . ILE A 1 452 ? 28.931 73.030 2.985 1.00 32.45 452 ILE A N 1
ATOM 3592 C CA . ILE A 1 452 ? 28.387 71.711 2.720 1.00 29.61 452 ILE A CA 1
ATOM 3593 C C . ILE A 1 452 ? 27.690 71.303 4.008 1.00 29.15 452 ILE A C 1
ATOM 3594 O O . ILE A 1 452 ? 28.257 71.443 5.090 1.00 29.61 452 ILE A O 1
ATOM 3599 N N . ASP A 1 453 ? 26.454 70.828 3.903 1.00 28.66 453 ASP A N 1
ATOM 3600 C CA . ASP A 1 453 ? 25.725 70.395 5.086 1.00 27.36 453 ASP A CA 1
ATOM 3601 C C . ASP A 1 453 ? 26.258 69.025 5.478 1.00 27.71 453 ASP A C 1
ATOM 3602 O O . ASP A 1 453 ? 25.902 68.012 4.875 1.00 27.22 453 ASP A O 1
ATOM 3607 N N . THR A 1 454 ? 27.113 69.001 6.493 1.00 27.09 454 THR A N 1
ATOM 3608 C CA . THR A 1 454 ? 27.710 67.759 6.956 1.00 26.14 454 THR A CA 1
ATOM 3609 C C . THR A 1 454 ? 27.047 67.177 8.203 1.00 26.25 454 THR A C 1
ATOM 3610 O O . THR A 1 454 ? 27.688 66.459 8.974 1.00 26.34 454 THR A O 1
ATOM 3614 N N . THR A 1 455 ? 25.770 67.494 8.404 1.00 25.85 455 THR A N 1
ATOM 3615 C CA . THR A 1 455 ? 25.013 66.968 9.540 1.00 25.94 455 THR A CA 1
ATOM 3616 C C . THR A 1 455 ? 25.056 65.436 9.476 1.00 27.01 455 THR A C 1
ATOM 3617 O O . THR A 1 455 ? 25.005 64.851 8.386 1.00 26.51 455 THR A O 1
ATOM 3621 N N . SER A 1 456 ? 25.149 64.791 10.635 1.00 24.86 456 SER A N 1
ATOM 3622 C CA . SER A 1 456 ? 25.183 63.335 10.697 1.00 24.31 456 SER A CA 1
ATOM 3623 C C . SER A 1 456 ? 23.790 62.780 10.956 1.00 23.81 456 SER A C 1
ATOM 3624 O O . SER A 1 456 ? 22.911 63.495 11.434 1.00 24.16 456 SER A O 1
ATOM 3627 N N . TYR A 1 457 ? 23.594 61.502 10.646 1.00 23.09 457 TYR A N 1
ATOM 3628 C CA . TYR A 1 457 ? 22.297 60.856 10.834 1.00 21.94 457 TYR A CA 1
ATOM 3629 C C . TYR A 1 457 ? 22.442 59.582 11.644 1.00 22.21 457 TYR A C 1
ATOM 3630 O O . TYR A 1 457 ? 23.483 58.930 11.607 1.00 24.91 457 TYR A O 1
ATOM 3639 N N . GLY A 1 458 ? 21.394 59.221 12.371 1.00 21.89 458 GLY A N 1
ATOM 3640 C CA . GLY A 1 458 ? 21.452 58.012 13.164 1.00 22.31 458 GLY A CA 1
ATOM 3641 C C . GLY A 1 458 ? 20.073 57.489 13.495 1.00 24.10 458 GLY A C 1
ATOM 3642 O O . GLY A 1 458 ? 19.082 58.212 13.381 1.00 24.64 458 GLY A O 1
ATOM 3643 N N . ALA A 1 459 ? 20.006 56.225 13.898 1.00 24.50 459 ALA A N 1
ATOM 3644 C CA . ALA A 1 459 ? 18.739 55.602 14.267 1.00 24.76 459 ALA A CA 1
ATOM 3645 C C . ALA A 1 459 ? 19.038 54.335 15.044 1.00 24.98 459 ALA A C 1
ATOM 3646 O O . ALA A 1 459 ? 20.108 53.748 14.889 1.00 26.48 459 ALA A O 1
ATOM 3648 N N . PHE A 1 460 ? 18.102 53.922 15.890 1.00 25.07 460 PHE A N 1
ATOM 3649 C CA . PHE A 1 460 ? 18.277 52.706 16.663 1.00 26.77 460 PHE A CA 1
ATOM 3650 C C . PHE A 1 460 ? 17.830 51.528 15.812 1.00 28.62 460 PHE A C 1
ATOM 3651 O O . PHE A 1 460 ? 16.866 51.639 15.060 1.00 30.26 460 PHE A O 1
ATOM 3659 N N . VAL A 1 461 ? 18.544 50.411 15.913 1.00 28.43 461 VAL A N 1
ATOM 3660 C CA . VAL A 1 461 ? 18.213 49.219 15.135 1.00 28.04 461 VAL A CA 1
ATOM 3661 C C . VAL A 1 461 ? 17.515 48.211 16.036 1.00 29.20 461 VAL A C 1
ATOM 3662 O O . VAL A 1 461 ? 18.029 47.860 17.096 1.00 29.39 461 VAL A O 1
ATOM 3666 N N . ASP A 1 462 ? 16.349 47.738 15.615 1.00 30.19 462 ASP A N 1
ATOM 3667 C CA . ASP A 1 462 ? 15.603 46.790 16.427 1.00 32.22 462 ASP A CA 1
ATOM 3668 C C . ASP A 1 462 ? 16.040 45.336 16.270 1.00 32.87 462 ASP A C 1
ATOM 3669 O O . ASP A 1 462 ? 15.372 44.537 15.611 1.00 32.60 462 ASP A O 1
ATOM 3674 N N . ILE A 1 463 ? 17.173 45.006 16.882 1.00 33.46 463 ILE A N 1
ATOM 3675 C CA . ILE A 1 463 ? 17.708 43.652 16.860 1.00 33.35 463 ILE A CA 1
ATOM 3676 C C . ILE A 1 463 ? 18.244 43.322 18.246 1.00 33.20 463 ILE A C 1
ATOM 3677 O O . ILE A 1 463 ? 18.478 44.216 19.058 1.00 33.65 463 ILE A O 1
ATOM 3682 N N . ASP A 1 464 ? 18.430 42.033 18.508 1.00 33.49 464 ASP A N 1
ATOM 3683 C CA . ASP A 1 464 ? 18.949 41.558 19.786 1.00 32.49 464 ASP A CA 1
ATOM 3684 C C . ASP A 1 464 ? 20.401 41.143 19.547 1.00 31.89 464 ASP A C 1
ATOM 3685 O O . ASP A 1 464 ? 20.663 40.085 18.970 1.00 31.35 464 ASP A O 1
ATOM 3690 N N . PRO A 1 465 ? 21.363 41.969 19.998 1.00 31.15 465 PRO A N 1
ATOM 3691 C CA . PRO A 1 465 ? 22.802 41.720 19.840 1.00 31.85 465 PRO A CA 1
ATOM 3692 C C . PRO A 1 465 ? 23.265 40.390 20.429 1.00 33.30 465 PRO A C 1
ATOM 3693 O O . PRO A 1 465 ? 24.315 39.871 20.052 1.00 33.69 465 PRO A O 1
ATOM 3697 N N . ARG A 1 466 ? 22.488 39.848 21.360 1.00 34.06 466 ARG A N 1
ATOM 3698 C CA . ARG A 1 466 ? 22.845 38.592 22.006 1.00 35.89 466 ARG A CA 1
ATOM 3699 C C . ARG A 1 466 ? 22.738 37.401 21.068 1.00 37.15 466 ARG A C 1
ATOM 3700 O O . ARG A 1 466 ? 23.574 36.499 21.109 1.00 38.67 466 ARG A O 1
ATOM 3708 N N . SER A 1 467 ? 21.712 37.399 20.223 1.00 37.50 467 SER A N 1
ATOM 3709 C CA . SER A 1 467 ? 21.495 36.284 19.319 1.00 38.39 467 SER A CA 1
ATOM 3710 C C . SER A 1 467 ? 21.740 36.544 17.835 1.00 39.21 467 SER A C 1
ATOM 3711 O O . SER A 1 467 ? 21.800 35.598 17.052 1.00 40.99 467 SER A O 1
ATOM 3714 N N . GLU A 1 468 ? 21.870 37.801 17.426 1.00 38.45 468 GLU A N 1
ATOM 3715 C CA . GLU A 1 468 ? 22.123 38.070 16.013 1.00 37.51 468 GLU A CA 1
ATOM 3716 C C . GLU A 1 468 ? 23.259 39.046 15.769 1.00 35.84 468 GLU A C 1
ATOM 3717 O O . GLU A 1 468 ? 23.369 40.070 16.441 1.00 35.82 468 GLU A O 1
ATOM 3723 N N . GLU A 1 469 ? 24.116 38.707 14.809 1.00 33.15 469 GLU A N 1
ATOM 3724 C CA . GLU A 1 469 ? 25.237 39.565 14.457 1.00 32.47 469 GLU A CA 1
ATOM 3725 C C . GLU A 1 469 ? 24.675 40.846 13.857 1.00 30.69 469 GLU A C 1
ATOM 3726 O O . GLU A 1 469 ? 23.558 40.865 13.339 1.00 29.44 469 GLU A O 1
ATOM 3732 N N . ILE A 1 470 ? 25.450 41.916 13.934 1.00 29.95 470 ILE A N 1
ATOM 3733 C CA . ILE A 1 470 ? 25.022 43.201 13.409 1.00 28.92 470 ILE A CA 1
ATOM 3734 C C . ILE A 1 470 ? 25.524 43.332 11.983 1.00 27.97 470 ILE A C 1
ATOM 3735 O O . ILE A 1 470 ? 26.731 43.412 11.756 1.00 27.75 470 ILE A O 1
ATOM 3740 N N . SER A 1 471 ? 24.607 43.352 11.021 1.00 25.53 471 SER A N 1
ATOM 3741 C CA . SER A 1 471 ? 25.014 43.452 9.629 1.00 26.40 471 SER A CA 1
ATOM 3742 C C . SER A 1 471 ? 24.749 44.811 9.003 1.00 25.54 471 SER A C 1
ATOM 3743 O O . SER A 1 471 ? 23.806 45.521 9.368 1.00 24.79 471 SER A O 1
ATOM 3746 N N . LEU A 1 472 ? 25.592 45.150 8.036 1.00 25.22 472 LEU A N 1
ATOM 3747 C CA . LEU A 1 472 ? 25.507 46.423 7.349 1.00 25.12 472 LEU A CA 1
ATOM 3748 C C . LEU A 1 472 ? 25.853 46.314 5.870 1.00 25.31 472 LEU A C 1
ATOM 3749 O O . LEU A 1 472 ? 26.895 45.764 5.508 1.00 27.23 472 LEU A O 1
ATOM 3754 N N . ARG A 1 473 ? 24.977 46.843 5.021 1.00 23.91 473 ARG A N 1
ATOM 3755 C CA . ARG A 1 473 ? 25.214 46.856 3.585 1.00 23.83 473 ARG A CA 1
ATOM 3756 C C . ARG A 1 473 ? 25.279 48.313 3.143 1.00 25.42 473 ARG A C 1
ATOM 3757 O O . ARG A 1 473 ? 24.444 49.128 3.539 1.00 25.96 473 ARG A O 1
ATOM 3765 N N . ASN A 1 474 ? 26.274 48.639 2.327 1.00 24.99 474 ASN A N 1
ATOM 3766 C CA . ASN A 1 474 ? 26.444 49.994 1.840 1.00 24.97 474 ASN A CA 1
ATOM 3767 C C . ASN A 1 474 ? 26.532 50.059 0.332 1.00 25.11 474 ASN A C 1
ATOM 3768 O O . ASN A 1 474 ? 27.296 49.321 -0.293 1.00 25.88 474 ASN A O 1
ATOM 3773 N N . LEU A 1 475 ? 25.736 50.950 -0.243 1.00 23.95 475 LEU A N 1
ATOM 3774 C CA . LEU A 1 475 ? 25.744 51.189 -1.676 1.00 22.64 475 LEU A CA 1
ATOM 3775 C C . LEU A 1 475 ? 26.542 52.482 -1.785 1.00 23.51 475 LEU A C 1
ATOM 3776 O O . LEU A 1 475 ? 26.066 53.547 -1.385 1.00 24.80 475 LEU A O 1
ATOM 3781 N N . ILE A 1 476 ? 27.770 52.385 -2.281 1.00 22.75 476 ILE A N 1
ATOM 3782 C CA . ILE A 1 476 ? 28.625 53.553 -2.424 1.00 22.03 476 ILE A CA 1
ATOM 3783 C C . ILE A 1 476 ? 28.622 53.996 -3.877 1.00 24.00 476 ILE A C 1
ATOM 3784 O O . ILE A 1 476 ? 28.984 53.222 -4.770 1.00 24.37 476 ILE A O 1
ATOM 3789 N N . ASP A 1 477 ? 28.222 55.240 -4.120 1.00 24.34 477 ASP A N 1
ATOM 3790 C CA . ASP A 1 477 ? 28.171 55.741 -5.489 1.00 24.52 477 ASP A CA 1
ATOM 3791 C C . ASP A 1 477 ? 28.505 57.231 -5.569 1.00 25.50 477 ASP A C 1
ATOM 3792 O O . ASP A 1 477 ? 27.619 58.074 -5.721 1.00 25.24 477 ASP A O 1
ATOM 3797 N N . HIS A 1 478 ? 29.794 57.538 -5.456 1.00 25.66 478 HIS A N 1
ATOM 3798 C CA . HIS A 1 478 ? 30.299 58.905 -5.529 1.00 25.97 478 HIS A CA 1
ATOM 3799 C C . HIS A 1 478 ? 29.760 59.883 -4.486 1.00 26.89 478 HIS A C 1
ATOM 3800 O O . HIS A 1 478 ? 30.295 59.948 -3.383 1.00 29.55 478 HIS A O 1
ATOM 3807 N N . SER A 1 479 ? 28.716 60.643 -4.809 1.00 26.20 479 SER A N 1
ATOM 3808 C CA . SER A 1 479 ? 28.195 61.610 -3.842 1.00 24.60 479 SER A CA 1
ATOM 3809 C C . SER A 1 479 ? 27.014 61.110 -3.026 1.00 25.22 479 SER A C 1
ATOM 3810 O O . SER A 1 479 ? 26.374 61.885 -2.310 1.00 25.23 479 SER A O 1
ATOM 3813 N N . ILE A 1 480 ? 26.711 59.821 -3.141 1.00 23.71 480 ILE A N 1
ATOM 3814 C CA . ILE A 1 480 ? 25.628 59.243 -2.356 1.00 22.07 480 ILE A CA 1
ATOM 3815 C C . ILE A 1 480 ? 26.063 57.912 -1.755 1.00 22.55 480 ILE A C 1
ATOM 3816 O O . ILE A 1 480 ? 26.819 57.156 -2.370 1.00 22.90 480 ILE A O 1
ATOM 3821 N N . ILE A 1 481 ? 25.600 57.651 -0.538 1.00 21.63 481 ILE A N 1
ATOM 3822 C CA . ILE A 1 481 ? 25.880 56.400 0.151 1.00 22.25 481 ILE A CA 1
ATOM 3823 C C . ILE A 1 481 ? 24.570 55.954 0.796 1.00 23.33 481 ILE A C 1
ATOM 3824 O O . ILE A 1 481 ? 23.972 56.702 1.572 1.00 25.12 481 ILE A O 1
ATOM 3829 N N . GLU A 1 482 ? 24.111 54.751 0.466 1.00 23.08 482 GLU A N 1
ATOM 3830 C CA . GLU A 1 482 ? 22.884 54.233 1.062 1.00 23.53 482 GLU A CA 1
ATOM 3831 C C . GLU A 1 482 ? 23.278 53.084 1.983 1.00 24.08 482 GLU 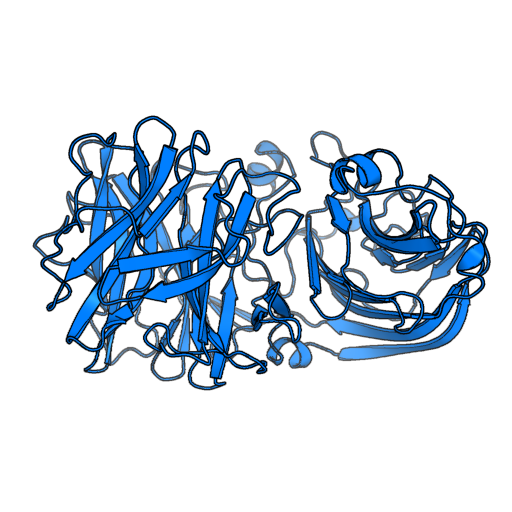A C 1
ATOM 3832 O O . GLU A 1 482 ? 23.852 52.084 1.543 1.00 23.87 482 GLU A O 1
ATOM 3838 N N . SER A 1 483 ? 22.971 53.246 3.265 1.00 22.98 483 SER A N 1
ATOM 3839 C CA . SER A 1 483 ? 23.313 52.261 4.274 1.00 22.65 483 SER A CA 1
ATOM 3840 C C . SER A 1 483 ? 22.090 51.520 4.786 1.00 23.10 483 SER A C 1
ATOM 3841 O O . SER A 1 483 ? 21.090 52.132 5.165 1.00 24.19 483 SER A O 1
ATOM 3844 N N . PHE A 1 484 ? 22.191 50.195 4.797 1.00 22.84 484 PHE A N 1
ATOM 3845 C CA . PHE A 1 484 ? 21.114 49.325 5.247 1.00 22.51 484 PHE A CA 1
ATOM 3846 C C . PHE A 1 484 ? 21.606 48.496 6.423 1.00 22.68 484 PHE A C 1
ATOM 3847 O O . PHE A 1 484 ? 22.457 47.624 6.265 1.00 23.36 484 PHE A O 1
ATOM 3855 N N . GLY A 1 485 ? 21.077 48.772 7.606 1.00 22.33 485 GLY A N 1
ATOM 3856 C CA . GLY A 1 485 ? 21.490 48.014 8.765 1.00 21.30 485 GLY A CA 1
ATOM 3857 C C . GLY A 1 485 ? 20.538 46.867 9.035 1.00 22.17 485 GLY A C 1
ATOM 3858 O O . GLY A 1 485 ? 19.337 46.970 8.771 1.00 23.15 485 GLY A O 1
ATOM 3859 N N . ALA A 1 486 ? 21.081 45.767 9.549 1.00 22.10 486 ALA A N 1
ATOM 3860 C CA . ALA A 1 486 ? 20.286 44.595 9.897 1.00 22.51 486 ALA A CA 1
ATOM 3861 C C . ALA A 1 486 ? 19.302 44.143 8.817 1.00 22.87 486 ALA A C 1
ATOM 3862 O O . ALA A 1 486 ? 18.110 43.976 9.083 1.00 23.55 486 ALA A O 1
ATOM 3864 N N . GLY A 1 487 ? 19.805 43.945 7.602 1.00 23.55 487 GLY A N 1
ATOM 3865 C CA . GLY A 1 487 ? 18.964 43.480 6.511 1.00 23.21 487 GLY A CA 1
ATOM 3866 C C . GLY A 1 487 ? 17.883 44.422 6.013 1.00 23.92 487 GLY A C 1
ATOM 3867 O O . GLY A 1 487 ? 16.913 43.982 5.399 1.00 24.31 487 GLY A O 1
ATOM 3868 N N . GLY A 1 488 ? 18.039 45.714 6.264 1.00 22.91 488 GLY A N 1
ATOM 3869 C CA . GLY A 1 488 ? 17.042 46.653 5.801 1.00 23.13 488 GLY A CA 1
ATOM 3870 C C . GLY A 1 488 ? 16.133 47.156 6.902 1.00 24.98 488 GLY A C 1
ATOM 3871 O O . GLY A 1 488 ? 15.181 47.890 6.624 1.00 25.70 488 GLY A O 1
ATOM 3872 N N . LYS A 1 489 ? 16.405 46.769 8.147 1.00 23.05 489 LYS A N 1
ATOM 3873 C CA . LYS A 1 489 ? 15.578 47.246 9.249 1.00 21.70 489 LYS A CA 1
ATOM 3874 C C . LYS A 1 489 ? 15.798 48.735 9.477 1.00 21.88 489 LYS A C 1
ATOM 3875 O O . LYS A 1 489 ? 14.878 49.436 9.882 1.00 20.83 489 LYS A O 1
ATOM 3881 N N . THR A 1 490 ? 17.010 49.216 9.205 1.00 21.28 490 THR A N 1
ATOM 3882 C CA . THR A 1 490 ? 17.341 50.625 9.408 1.00 21.81 490 THR A CA 1
ATOM 3883 C C . THR A 1 490 ? 18.127 51.172 8.229 1.00 22.97 490 THR A C 1
ATOM 3884 O O . THR A 1 490 ? 19.273 50.770 7.996 1.00 23.11 490 THR A O 1
ATOM 3888 N N . CYS A 1 491 ? 17.528 52.107 7.502 1.00 22.01 491 CYS A N 1
ATOM 3889 C CA . CYS A 1 491 ? 18.183 52.676 6.337 1.00 22.11 491 CYS A CA 1
ATOM 3890 C C . CYS A 1 491 ? 18.533 54.141 6.521 1.00 22.85 491 CYS A C 1
ATOM 3891 O O . CYS A 1 491 ? 17.747 54.911 7.070 1.00 23.64 491 CYS A O 1
ATOM 3894 N N . ILE A 1 492 ? 19.719 54.520 6.054 1.00 22.94 492 ILE A N 1
ATOM 3895 C CA . ILE A 1 492 ? 20.179 55.899 6.152 1.00 21.91 492 ILE A CA 1
ATOM 3896 C C . ILE A 1 492 ? 20.883 56.288 4.862 1.00 22.63 492 ILE A C 1
ATOM 3897 O O . ILE A 1 492 ? 21.892 55.684 4.497 1.00 23.62 492 ILE A O 1
ATOM 3902 N N . THR A 1 493 ? 20.355 57.296 4.178 1.00 21.19 493 THR A N 1
ATOM 3903 C CA . THR A 1 493 ? 20.948 57.762 2.934 1.00 21.44 493 THR A CA 1
ATOM 3904 C C . THR A 1 493 ? 21.761 59.023 3.194 1.00 21.62 493 THR A C 1
ATOM 3905 O O . THR A 1 493 ? 21.261 59.977 3.796 1.00 22.64 493 THR A O 1
ATOM 3909 N N . SER A 1 494 ? 23.011 59.028 2.733 1.00 21.86 494 SER A N 1
ATOM 3910 C CA . SER A 1 494 ? 23.898 60.170 2.929 1.00 21.15 494 SER A CA 1
ATOM 3911 C C . SER A 1 494 ? 24.398 60.764 1.619 1.00 22.66 494 SER A C 1
ATOM 3912 O O . SER A 1 494 ? 24.633 60.040 0.646 1.00 21.40 494 SER A O 1
ATOM 3915 N N . ARG A 1 495 ? 24.555 62.086 1.605 1.00 22.18 495 ARG A N 1
ATOM 3916 C CA . ARG A 1 495 ? 25.107 62.792 0.451 1.00 21.59 495 ARG A CA 1
ATOM 3917 C C . ARG A 1 495 ? 26.414 63.393 0.976 1.00 22.09 495 ARG A C 1
ATOM 3918 O O . ARG A 1 495 ? 26.416 64.092 2.001 1.00 20.72 495 ARG A O 1
ATOM 3926 N N . ILE A 1 496 ? 27.520 63.094 0.298 1.00 21.10 496 ILE A N 1
ATOM 3927 C CA . ILE A 1 496 ? 28.825 63.597 0.709 1.00 22.21 496 ILE A CA 1
ATOM 3928 C C . ILE A 1 496 ? 29.575 64.177 -0.484 1.00 24.29 496 ILE A C 1
ATOM 3929 O O . ILE A 1 496 ? 29.439 63.696 -1.611 1.00 24.89 496 ILE A O 1
ATOM 3934 N N . TYR A 1 497 ? 30.364 65.216 -0.230 1.00 24.67 497 TYR A N 1
ATOM 3935 C CA . TYR A 1 497 ? 31.114 65.874 -1.289 1.00 25.29 497 TYR A CA 1
ATOM 3936 C C . TYR A 1 497 ? 32.573 66.104 -0.906 1.00 27.09 497 TYR A C 1
ATOM 3937 O O . TYR A 1 497 ? 33.012 67.250 -0.763 1.00 26.83 497 TYR A O 1
ATOM 3946 N N . PRO A 1 498 ? 33.342 65.022 -0.720 1.00 27.10 498 PRO A N 1
ATOM 3947 C CA . PRO A 1 498 ? 34.746 65.218 -0.360 1.00 27.66 498 PRO A CA 1
ATOM 3948 C C . PRO A 1 498 ? 35.468 65.962 -1.480 1.00 29.61 498 PRO A C 1
ATOM 3949 O O . PRO A 1 498 ? 35.107 65.848 -2.654 1.00 29.11 498 PRO A O 1
ATOM 3953 N N . LYS A 1 499 ? 36.485 66.727 -1.106 1.00 31.39 499 LYS A N 1
ATOM 3954 C CA . LYS A 1 499 ? 37.258 67.503 -2.061 1.00 32.94 499 LYS A CA 1
ATOM 3955 C C . LYS A 1 499 ? 38.252 66.646 -2.842 1.00 32.38 499 LYS A C 1
ATOM 3956 O O . LYS A 1 499 ? 38.481 66.879 -4.028 1.00 32.19 499 LYS A O 1
ATOM 3962 N N . PHE A 1 500 ? 38.820 65.640 -2.184 1.00 31.42 500 PHE A N 1
ATOM 3963 C CA . PHE A 1 500 ? 39.819 64.784 -2.822 1.00 31.40 500 PHE A CA 1
ATOM 3964 C C . PHE A 1 500 ? 39.391 64.092 -4.114 1.00 32.11 500 PHE A C 1
ATOM 3965 O O . PHE A 1 500 ? 40.229 63.834 -4.980 1.00 32.53 500 PHE A O 1
ATOM 3973 N N . VAL A 1 501 ? 38.102 63.787 -4.252 1.00 31.96 501 VAL A N 1
ATOM 3974 C CA . VAL A 1 501 ? 37.628 63.086 -5.446 1.00 32.87 501 VAL A CA 1
ATOM 3975 C C . VAL A 1 501 ? 37.922 63.807 -6.753 1.00 34.48 501 VAL A C 1
ATOM 3976 O O . VAL A 1 501 ? 37.812 63.218 -7.829 1.00 34.07 501 VAL A O 1
ATOM 3980 N N . ASN A 1 502 ? 38.300 65.076 -6.669 1.00 36.74 502 ASN A N 1
ATOM 3981 C CA . ASN A 1 502 ? 38.617 65.816 -7.880 1.00 38.58 502 ASN A CA 1
ATOM 3982 C C . ASN A 1 502 ? 39.940 65.370 -8.490 1.00 39.84 502 ASN A C 1
ATOM 3983 O O . ASN A 1 502 ? 40.101 65.408 -9.706 1.00 39.69 502 ASN A O 1
ATOM 3988 N N . ASN A 1 503 ? 40.881 64.932 -7.656 1.00 42.04 503 ASN A N 1
ATOM 3989 C CA . ASN A 1 503 ? 42.183 64.519 -8.167 1.00 45.38 503 ASN A CA 1
ATOM 3990 C C . ASN A 1 503 ? 42.673 63.122 -7.815 1.00 45.40 503 ASN A C 1
ATOM 3991 O O . ASN A 1 503 ? 43.500 62.565 -8.534 1.00 46.83 503 ASN A O 1
ATOM 3996 N N . GLU A 1 504 ? 42.189 62.549 -6.720 1.00 44.96 504 GLU A N 1
ATOM 3997 C CA . GLU A 1 504 ? 42.645 61.216 -6.345 1.00 44.34 504 GLU A CA 1
ATOM 3998 C C . GLU A 1 504 ? 41.504 60.234 -6.136 1.00 43.22 504 GLU A C 1
ATOM 3999 O O . GLU A 1 504 ? 40.342 60.625 -6.034 1.00 44.84 504 GLU A O 1
ATOM 4005 N N . GLU A 1 505 ? 41.841 58.952 -6.087 1.00 41.57 505 GLU A N 1
ATOM 4006 C CA . GLU A 1 505 ? 40.843 57.913 -5.904 1.00 40.82 505 GLU A CA 1
ATOM 4007 C C . GLU A 1 505 ? 40.404 57.740 -4.461 1.00 38.77 505 GLU A C 1
ATOM 4008 O O . GLU A 1 505 ? 41.143 58.040 -3.520 1.00 36.89 505 GLU A O 1
ATOM 4014 N N . ALA A 1 506 ? 39.184 57.243 -4.304 1.00 36.13 506 ALA A N 1
ATOM 4015 C CA . ALA A 1 506 ? 38.610 57.008 -2.994 1.00 34.65 506 ALA A CA 1
ATOM 4016 C C . ALA A 1 506 ? 39.144 55.701 -2.439 1.00 33.85 506 ALA A C 1
ATOM 4017 O O . ALA A 1 506 ? 39.661 54.861 -3.177 1.00 33.85 506 ALA A O 1
ATOM 4019 N N . HIS A 1 507 ? 39.022 55.539 -1.130 1.00 33.70 507 HIS A N 1
ATOM 4020 C CA . HIS A 1 507 ? 39.462 54.325 -0.471 1.00 32.32 507 HIS A CA 1
ATOM 4021 C C . HIS A 1 507 ? 38.333 53.815 0.404 1.00 30.91 507 HIS A C 1
ATOM 4022 O O . HIS A 1 507 ? 37.402 54.554 0.729 1.00 29.26 507 HIS A O 1
ATOM 4029 N N . LEU A 1 508 ? 38.424 52.546 0.775 1.00 29.57 508 LEU A N 1
ATOM 4030 C CA . LEU A 1 508 ? 37.412 51.899 1.589 1.00 28.86 508 LEU A CA 1
ATOM 4031 C C . LEU A 1 508 ? 38.099 51.209 2.756 1.00 28.52 508 LEU A C 1
ATOM 4032 O O . LEU A 1 508 ? 39.094 50.511 2.569 1.00 28.85 508 LEU A O 1
ATOM 4037 N N . PHE A 1 509 ? 37.570 51.401 3.959 1.00 27.41 509 PHE A N 1
ATOM 4038 C CA . PHE A 1 509 ? 38.161 50.796 5.148 1.00 27.27 509 PHE A CA 1
ATOM 4039 C C . PHE A 1 509 ? 37.098 50.227 6.075 1.00 26.53 509 PHE A C 1
ATOM 4040 O O . PHE A 1 509 ? 35.922 50.570 5.983 1.00 26.16 509 PHE A O 1
ATOM 4048 N N . VAL A 1 510 ? 37.544 49.361 6.975 1.00 26.53 510 VAL A N 1
ATOM 4049 C CA . VAL A 1 510 ? 36.697 48.772 8.001 1.00 27.56 510 VAL A CA 1
ATOM 4050 C C . VAL A 1 510 ? 37.410 49.265 9.257 1.00 28.84 510 VAL A C 1
ATOM 4051 O O . VAL A 1 510 ? 38.641 49.324 9.282 1.00 29.80 510 VAL A O 1
ATOM 4055 N N . PHE A 1 511 ? 36.674 49.648 10.291 1.00 29.19 511 PHE A N 1
ATOM 4056 C CA . PHE A 1 511 ? 37.349 50.147 11.485 1.00 29.02 511 PHE A CA 1
ATOM 4057 C C . PHE A 1 511 ? 36.613 49.831 12.775 1.00 29.67 511 PHE A C 1
ATOM 4058 O O . PHE A 1 511 ? 35.419 49.513 12.773 1.00 27.91 511 PHE A O 1
ATOM 4066 N N . ASN A 1 512 ? 37.353 49.915 13.875 1.00 29.91 512 ASN A N 1
ATOM 4067 C CA . ASN A 1 512 ? 36.809 49.691 15.203 1.00 30.19 512 ASN A CA 1
ATOM 4068 C C . ASN A 1 512 ? 37.510 50.657 16.145 1.00 31.23 512 ASN A C 1
ATOM 4069 O O . ASN A 1 512 ? 38.675 50.454 16.494 1.00 31.34 512 ASN A O 1
ATOM 4074 N N . ASN A 1 513 ? 36.812 51.722 16.535 1.00 32.01 513 ASN A N 1
ATOM 4075 C CA . ASN A 1 513 ? 37.398 52.710 17.434 1.00 32.11 513 ASN A CA 1
ATOM 4076 C C . ASN A 1 513 ? 36.918 52.515 18.860 1.00 31.24 513 ASN A C 1
ATOM 4077 O O . ASN A 1 513 ? 37.098 53.389 19.706 1.00 31.13 513 ASN A O 1
ATOM 4082 N N . GLY A 1 514 ? 36.300 51.370 19.124 1.00 30.58 514 GLY A N 1
ATOM 4083 C CA . GLY A 1 514 ? 35.841 51.087 20.469 1.00 31.46 514 GLY A CA 1
ATOM 4084 C C . GLY A 1 514 ? 37.008 50.549 21.282 1.00 32.14 514 GLY A C 1
ATOM 4085 O O . GLY A 1 514 ? 38.108 50.383 20.754 1.00 32.15 514 GLY A O 1
ATOM 4086 N N . THR A 1 515 ? 36.790 50.284 22.564 1.00 32.77 515 THR A N 1
ATOM 4087 C CA . THR A 1 515 ? 37.857 49.745 23.401 1.00 33.86 515 THR A CA 1
ATOM 4088 C C . THR A 1 515 ? 37.721 48.226 23.462 1.00 34.45 515 THR A C 1
ATOM 4089 O O . THR A 1 515 ? 38.623 47.526 23.913 1.00 34.84 515 THR A O 1
ATOM 4093 N N . GLN A 1 516 ? 36.576 47.727 23.009 1.00 35.09 516 GLN A N 1
ATOM 4094 C CA . GLN A 1 516 ? 36.328 46.293 22.975 1.00 36.27 516 GLN A CA 1
ATOM 4095 C C . GLN A 1 516 ? 36.612 45.785 21.572 1.00 37.11 516 GLN A C 1
ATOM 4096 O O . GLN A 1 516 ? 36.473 46.506 20.584 1.00 36.04 516 GLN A O 1
ATOM 4102 N N . ASN A 1 517 ? 36.998 44.523 21.503 1.00 38.10 517 ASN A N 1
ATOM 4103 C CA . ASN A 1 517 ? 37.314 43.863 20.252 1.00 38.25 517 ASN A CA 1
ATOM 4104 C C . ASN A 1 517 ? 36.022 43.449 19.545 1.00 36.65 517 ASN A C 1
ATOM 4105 O O . ASN A 1 517 ? 35.034 43.115 20.201 1.00 36.55 517 ASN A O 1
ATOM 4110 N N . VAL A 1 518 ? 36.024 43.498 18.215 1.00 35.30 518 VAL A N 1
ATOM 4111 C CA . VAL A 1 518 ? 34.873 43.053 17.421 1.00 34.53 518 VAL A CA 1
ATOM 4112 C C . VAL A 1 518 ? 35.429 42.228 16.270 1.00 33.56 518 VAL A C 1
ATOM 4113 O O . VAL A 1 518 ? 36.555 42.449 15.824 1.00 33.82 518 VAL A O 1
ATOM 4117 N N . LYS A 1 519 ? 34.646 41.273 15.790 1.00 32.25 519 LYS A N 1
ATOM 4118 C CA . LYS A 1 519 ? 35.104 40.434 14.701 1.00 32.21 519 LYS A CA 1
ATOM 4119 C C . LYS A 1 519 ? 34.237 40.530 13.455 1.00 31.17 519 LYS A C 1
ATOM 4120 O O . LYS A 1 519 ? 33.010 40.612 13.535 1.00 31.17 519 LYS A O 1
ATOM 4126 N N . ILE A 1 520 ? 34.891 40.532 12.301 1.00 29.98 520 ILE A N 1
ATOM 4127 C CA . ILE A 1 520 ? 34.185 40.545 11.035 1.00 29.13 520 ILE A CA 1
ATOM 4128 C C . ILE A 1 520 ? 33.998 39.067 10.745 1.00 29.43 520 ILE A C 1
ATOM 4129 O O . ILE A 1 520 ? 34.959 38.388 10.403 1.00 30.58 520 ILE A O 1
ATOM 4134 N N . SER A 1 521 ? 32.787 38.547 10.912 1.00 29.50 521 SER A N 1
ATOM 4135 C CA . SER A 1 521 ? 32.580 37.137 10.628 1.00 30.50 521 SER A CA 1
ATOM 4136 C C . SER A 1 521 ? 32.680 36.997 9.114 1.00 32.36 521 SER A C 1
ATOM 4137 O O . SER A 1 521 ? 33.258 36.040 8.600 1.00 33.45 521 SER A O 1
ATOM 4140 N N . GLU A 1 522 ? 32.130 37.971 8.398 1.00 32.71 522 GLU A N 1
ATOM 4141 C CA . GLU A 1 522 ? 32.191 37.947 6.948 1.00 34.17 522 GLU A CA 1
ATOM 4142 C C . GLU A 1 522 ? 31.939 39.306 6.327 1.00 33.08 522 GLU A C 1
ATOM 4143 O O . GLU A 1 522 ? 31.119 40.086 6.810 1.00 31.34 522 GLU A O 1
ATOM 4149 N N . MET A 1 523 ? 32.662 39.578 5.248 1.00 32.22 523 MET A N 1
ATOM 4150 C CA . MET A 1 523 ? 32.528 40.831 4.530 1.00 32.16 523 MET A CA 1
ATOM 4151 C C . MET A 1 523 ? 32.621 40.582 3.024 1.00 31.95 523 MET A C 1
ATOM 4152 O O . MET A 1 523 ? 33.509 39.864 2.567 1.00 32.15 523 MET A O 1
ATOM 4157 N N . SER A 1 524 ? 31.696 41.154 2.259 1.00 30.78 524 SER A N 1
ATOM 4158 C CA . SER A 1 524 ? 31.708 41.009 0.805 1.00 29.81 524 SER A CA 1
ATOM 4159 C C . SER A 1 524 ? 31.639 42.379 0.161 1.00 29.52 524 SER A C 1
ATOM 4160 O O . SER A 1 524 ? 30.753 43.181 0.471 1.00 28.45 524 SER A O 1
ATOM 4163 N N . ALA A 1 525 ? 32.582 42.641 -0.736 1.00 27.70 525 ALA A N 1
ATOM 4164 C CA . ALA A 1 525 ? 32.636 43.906 -1.445 1.00 26.55 525 ALA A CA 1
ATOM 4165 C C . ALA A 1 525 ? 32.707 43.627 -2.940 1.00 27.13 525 ALA A C 1
ATOM 4166 O O . ALA A 1 525 ? 33.437 42.743 -3.383 1.00 26.99 525 ALA A O 1
ATOM 4168 N N . TRP A 1 526 ? 31.939 44.382 -3.714 1.00 27.62 526 TRP A N 1
ATOM 4169 C CA . TRP A 1 526 ? 31.927 44.226 -5.160 1.00 27.14 526 TRP A CA 1
ATOM 4170 C C . TRP A 1 526 ? 32.107 45.580 -5.805 1.00 27.92 526 TRP A C 1
ATOM 4171 O O . TRP A 1 526 ? 31.537 46.571 -5.343 1.00 28.92 526 TRP A O 1
ATOM 4182 N N . SER A 1 527 ? 32.910 45.629 -6.860 1.00 27.08 527 SER A N 1
ATOM 4183 C CA . SER A 1 527 ? 33.074 46.860 -7.609 1.00 27.06 527 SER A CA 1
ATOM 4184 C C . SER A 1 527 ? 31.789 46.857 -8.438 1.00 26.83 527 SER A C 1
ATOM 4185 O O . SER A 1 527 ? 31.339 45.799 -8.878 1.00 25.87 527 SER A O 1
ATOM 4188 N N . MET A 1 528 ? 31.186 48.019 -8.635 1.00 26.76 528 MET A N 1
ATOM 4189 C CA . MET A 1 528 ? 29.945 48.095 -9.398 1.00 27.09 528 MET A CA 1
ATOM 4190 C C . MET A 1 528 ? 30.171 48.813 -10.717 1.00 27.55 528 MET A C 1
ATOM 4191 O O . MET A 1 528 ? 30.705 49.923 -10.743 1.00 28.03 528 MET A O 1
ATOM 4196 N N . LYS A 1 529 ? 29.772 48.192 -11.819 1.00 27.18 529 LYS A N 1
ATOM 4197 C CA . LYS A 1 529 ? 29.956 48.847 -13.099 1.00 27.92 529 LYS A CA 1
ATOM 4198 C C . LYS A 1 529 ? 28.837 49.867 -13.273 1.00 28.42 529 LYS A C 1
ATOM 4199 O O . LYS A 1 529 ? 27.840 49.830 -12.556 1.00 27.63 529 LYS A O 1
ATOM 4205 N N . ASN A 1 530 ? 29.014 50.781 -14.219 1.00 27.55 530 ASN A N 1
ATOM 4206 C CA . ASN A 1 530 ? 28.024 51.811 -14.481 1.00 28.25 530 ASN A CA 1
ATOM 4207 C C . ASN A 1 530 ? 26.718 51.239 -15.016 1.00 29.10 530 ASN A C 1
ATOM 4208 O O . ASN A 1 530 ? 26.702 50.211 -15.700 1.00 28.87 530 ASN A O 1
ATOM 4213 N N . ALA A 1 531 ? 25.619 51.907 -14.689 1.00 28.23 531 ALA A N 1
ATOM 4214 C CA . ALA A 1 531 ? 24.326 51.520 -15.221 1.00 28.05 531 ALA A CA 1
ATOM 4215 C C . ALA A 1 531 ? 24.343 52.258 -16.568 1.00 28.55 531 ALA A C 1
ATOM 4216 O O . ALA A 1 531 ? 25.075 53.236 -16.726 1.00 26.72 531 ALA A O 1
ATOM 4218 N N . LYS A 1 532 ? 23.576 51.796 -17.545 1.00 30.21 532 LYS A N 1
ATOM 4219 C CA . LYS A 1 532 ? 23.562 52.479 -18.832 1.00 32.02 532 LYS A CA 1
ATOM 4220 C C . LYS A 1 532 ? 22.428 53.490 -18.904 1.00 31.91 532 LYS A C 1
ATOM 4221 O O . LYS A 1 532 ? 21.301 53.210 -18.493 1.00 32.80 532 LYS A O 1
ATOM 4227 N N . PHE A 1 533 ? 22.744 54.674 -19.410 1.00 31.61 533 PHE A N 1
ATOM 4228 C CA . PHE A 1 533 ? 21.763 55.737 -19.576 1.00 32.51 533 PHE A CA 1
ATOM 4229 C C . PHE A 1 533 ? 21.833 56.211 -21.016 1.00 33.96 533 PHE A C 1
ATOM 4230 O O . PHE A 1 533 ? 22.788 56.877 -21.422 1.00 35.03 533 PHE A O 1
ATOM 4238 N N . VAL A 1 534 ? 20.819 55.838 -21.787 1.00 33.89 534 VAL A N 1
ATOM 4239 C CA . VAL A 1 534 ? 20.732 56.203 -23.187 1.00 34.23 534 VAL A CA 1
ATOM 4240 C C . VAL A 1 534 ? 19.724 57.329 -23.368 1.00 35.28 534 VAL A C 1
ATOM 4241 O O . VAL A 1 534 ? 18.675 57.352 -22.723 1.00 34.91 534 VAL A O 1
ATOM 4245 N N . VAL A 1 535 ? 20.041 58.268 -24.245 1.00 36.68 535 VAL A N 1
ATOM 4246 C CA . VAL A 1 535 ? 19.135 59.371 -24.504 1.00 38.97 535 VAL A CA 1
ATOM 4247 C C . VAL A 1 535 ? 18.397 59.156 -25.820 1.00 41.44 535 VAL A C 1
ATOM 4248 O O . VAL A 1 535 ? 19.011 58.920 -26.859 1.00 42.60 535 VAL A O 1
ATOM 4252 N N . ASP A 1 536 ? 17.074 59.224 -25.760 1.00 43.53 536 ASP A N 1
ATOM 4253 C CA . ASP A 1 536 ? 16.231 59.062 -26.937 1.00 46.89 536 ASP A CA 1
ATOM 4254 C C . ASP A 1 536 ? 15.218 60.206 -26.899 1.00 49.30 536 ASP A C 1
ATOM 4255 O O . ASP A 1 536 ? 14.017 59.988 -26.726 1.00 48.95 536 ASP A O 1
ATOM 4260 N N . GLN A 1 537 ? 15.720 61.429 -27.058 1.00 52.27 537 GLN A N 1
ATOM 4261 C CA . GLN A 1 537 ? 14.887 62.627 -27.001 1.00 55.91 537 GLN A CA 1
ATOM 4262 C C . GLN A 1 537 ? 14.769 63.419 -28.303 1.00 58.72 537 GLN A C 1
ATOM 4263 O O . GLN A 1 537 ? 14.985 62.891 -29.395 1.00 59.07 537 GLN A O 1
ATOM 4269 N N . SER A 1 538 ? 14.416 64.697 -28.153 1.00 62.16 538 SER A N 1
ATOM 4270 C CA . SER A 1 538 ? 14.251 65.639 -29.260 1.00 63.23 538 SER A CA 1
ATOM 4271 C C . SER A 1 538 ? 13.302 65.110 -30.328 1.00 63.44 538 SER A C 1
ATOM 4272 O O . SER A 1 538 ? 12.107 64.941 -30.079 1.00 62.94 538 SER A O 1
#

Foldseek 3Di:
DDAPLQDWFWFDDDPFAEWAAWAAFDAAPQKTKIWTWGDPPFQDDDQETFIWIWIDNQLTFIATAHTAGGDDDQLANRYWAHWYWEQDPVRWIKIWFWHQGPVRFTAIWIKTQPDPVDPRSRYIDTDPPPPQGADDDQFDRHFWTYKEHWAQEPVQKIKIFIKGAHPQKTFGWIWIGNVVRHIDTDPHTLAIGPNFGIWANWYKAKFFAPDLFADARHDADDRIWMKIWTDTPQFIFIFIFHADPVVSYTAGPVRDHDDPALVTDGLAFAQWDNKGWHADVVRRFIKIKTKGWAQFDPVVSRVSRHIITIPQIWTKHADNVRGDIFTDHPPSQVVQFDDKDKDAFAKFAAFDKFWGPDAQQQFKKKKFWKQDDPLVQAAADDCPRPDLLVVCQVADQQRAAAADFWWKWGQADPVRQATWDWGKGWYAHPVGAIKIKTKTQQVRNAPDPRGPSRITMHIAPDGSVPGIKMWIWGRIRQKIWIAIPNGRHIYIGGGDYPCSVPDGGTMITHGNYNYMMTTRMMMMGHGGGHHYHYDYD

Secondary structure (DSSP, 8-state):
--SSTTS-SSS---SSEEEEEEEEEEEETTEEEEEEEEESS-SS--S--EEEEEEESSSSSEEE---SB---SGGGTTEEEEEEEEEETTTEEEEEEEEE-TTS-EEEEEEEES-TT-TT---EEE-TT--SB---TT--TTSEE-----EE-TTS-EEEEEEEEETTEEEEEEEEESSSSS-EE-SS-SEEETT--PPEEEEEEEEETT-S----TT--STTEEEEEEEEETTEEEEEEEEEETTTTEEEETT-PPP-SSTTSEESBSSS-EEEEEEEETTTTEEEEEEEE---S-HHHHHHHTEE-EEPPPEEEEE-TTSSSEEEEE-GGGGGGEEEEEEEEEEEE-TTEEEE--SS-TTEEEEEEEEEE--GGGSEE---SS--HHHHHHHS-TTS--SS--EEEEEEE-TTSSS-EEEEEEEEE-TTS-EEEEEEEE-TTS-S-SS-----EEEEE---TTTS-EEEEEEEETTEEEEEEGGGTEEEEEE---SGGGTS--EEEEEE-SSS-EEEEEEEEEEEPPPPEEE---

Organism: Cichorium intybus (NCBI:txid13427)

Radius of gyration: 23.03 Å; Cα contacts (8 Å, |Δi|>4): 1560; chains: 1; bounding box: 63×46×63 Å

B-factor: mean 32.12, std 9.65, range [7.52, 86.1]

Sequence (537 aa):
QIEQPYRTGYHFQPPSNWMNDPNGPMLYQGVYHFFYQYNPYAATFGDVIIWGHAVSYDLVNWIHLDPAIYPTQEADSKSCWSGSATILPGNIPAMLYTGSDSKSRQVQDLAWPKNLSDPFLREWVKHPKNPLITPPEGVKDDCFRDPSTAWLGPDGVWRIVVGGDRDNNGMAFLYQSTDFVNWKRYDQPLSSADATGTWECPDFYPVPLNSTNGLDTSVYGGSVRHVMKAGFEGHDWYTIGTYSPDRENFLPQNGLSLTGSTLDLRYDYGQFYASKSFFDDAKNRRVLWAWVPETDSQADDIEKGWAGLQSFPRALWIDRNGKQLIQWPVEEIEELRQNQVNLQNKNLKPGSVLEIHGIAASQADVTISFKLEGLKEAEVLDTTLVDPQALCNERGASSRGALGPFGLLAMASKDLKEQSAIFFRVFQNQLGRYSVLMCSDLSRSTVRSNIDTTSYGAFVDIDPRSEEISLRNLIDHSIIESFGAGGKTCITSRIYPKFVNNEEAHLFVFNNGTQNVKISEMSAWSMKNAKFVVDQS

CATH classification: 2.115.10.20 (+1 more: 2.60.120.560)

Solvent-accessible surface area: 20172 Å² total; per-residue (Å²): 147,82,145,70,17,19,59,19,11,3,1,5,8,2,67,45,30,44,0,13,17,0,0,0,4,7,18,9,125,54,5,10,2,0,0,10,3,34,5,42,167,37,7,26,105,22,137,55,0,11,0,3,1,0,1,3,141,42,2,5,48,6,39,6,3,53,45,6,0,98,39,88,46,92,1,0,53,92,1,0,56,3,0,2,7,8,70,29,101,77,67,43,0,3,0,4,0,0,0,5,2,63,168,63,67,13,0,2,0,7,0,75,4,143,71,79,105,27,82,28,1,80,96,27,48,26,22,114,125,18,36,25,10,53,23,10,167,43,12,149,75,84,18,0,39,6,0,0,23,3,8,55,8,86,91,36,31,20,9,0,0,0,0,0,15,70,123,83,40,0,21,0,3,1,8,43,6,101,74,5,32,88,26,157,101,64,112,107,37,7,23,43,4,118,66,7,16,24,1,48,1,0,4,3,1,0,2,16,58,134,37,88,73,4,35,69,15,39,51,118,43,67,81,11,59,7,0,0,0,0,1,4,101,53,56,4,8,6,12,6,0,63,20,17,14,133,167,9,54,15,105,28,96,88,57,76,72,10,74,20,41,87,115,13,60,42,5,4,42,3,36,6,30,1,0,3,2,13,41,0,92,72,91,77,20,4,0,0,1,0,34,0,26,26,10,17,32,118,70,35,10,103,143,26,28,5,1,2,0,0,0,2,3,0,14,2,47,4,9,166,57,12,132,19,4,11,4,73,3,1,98,25,0,77,134,5,56,97,76,88,36,59,47,114,108,87,75,3,126,46,38,20,74,50,42,9,128,60,21,50,9,26,17,0,0,0,43,0,25,0,89,30,90,35,27,160,81,3,51,92,45,76,24,113,152,42,60,16,53,55,10,1,74,130,64,13,2,82,37,123,6,15,0,0,0,0,0,0,4,0,2,0,2,144,84,50,135,6,10,0,1,0,0,0,1,0,0,25,32,147,150,32,152,48,26,0,0,0,0,0,6,2,66,95,2,14,88,68,88,121,20,70,42,58,1,14,3,3,62,6,74,18,45,11,137,95,58,72,1,32,1,6,0,0,0,0,39,0,0,0,1,0,1,0,18,35,1,23,4,1,0,0,0,3,0,0,0,119,18,10,40,105,84,142,11,35,1,12,0,4,0,39,0,78,45,38,1,40,0,31,80,0,17,0,42,11,5,89,87,7,124,65,82,82,52,80,145

InterPro domains:
  IPR001362 Glycoside hydrolase, family 32 [SM00640] (50-526)
  IPR013148 Glycosyl hydrolase family 32, N-terminal [PF00251] (50-368)
  IPR013189 Glycosyl hydrolase family 32, C-terminal [PF08244] (371-565)
  IPR013320 Concanavalin A-like lectin/glucanase domain superfamily [SSF49899] (368-569)
  IPR018053 Glycoside hydrolase, family 32, active site [PS00609] (50-63)
  IPR023296 Glycosyl hydrolase, five-bladed beta-propeller domain superfamily [G3DSA:2.115.10.20] (55-381)
  IPR023296 Glycosyl hydrolase, five-bladed beta-propeller domain superfamily [SSF75005] (41-369)
  IPR050551 Plant Fructan Metabolism Enzymes [PTHR31953] (10-571)